Protein AF-L8GIM2-F1 (afdb_monomer)

Solvent-accessible surface area (backbone atoms only — not comparable to full-atom values): 41371 Å² total; per-residue (Å²): 138,81,77,69,80,71,60,67,72,75,51,58,49,72,26,52,40,68,41,36,36,37,34,26,18,35,81,40,78,17,35,91,50,39,69,65,59,43,69,57,55,33,51,49,39,48,68,76,50,38,60,52,62,37,26,28,50,76,76,75,40,71,48,54,44,28,32,39,49,42,68,47,47,45,79,45,91,64,42,65,61,52,33,42,56,52,8,50,53,52,39,75,76,50,78,73,52,88,85,48,91,56,28,79,43,74,44,53,46,70,57,59,62,69,42,42,65,60,56,57,72,73,45,63,83,90,44,48,32,39,37,42,37,21,61,29,64,55,59,26,49,26,42,35,68,73,47,87,79,75,85,64,79,68,65,55,43,37,31,39,28,43,82,47,44,68,33,42,35,31,38,38,59,50,46,36,34,43,34,38,47,60,40,42,77,47,38,36,32,44,71,83,77,53,64,36,40,33,38,74,77,69,54,48,56,62,67,64,52,51,52,51,50,58,62,38,66,78,39,100,64,49,85,81,50,53,68,62,58,54,48,51,50,52,50,40,48,44,50,52,54,50,46,43,38,49,30,60,73,53,41,32,34,33,47,78,42,76,78,42,43,30,35,41,34,43,39,37,36,35,23,76,62,76,92,69,59,44,82,49,79,91,52,78,51,28,48,50,61,65,60,44,52,60,47,53,60,60,54,49,49,89,89,34,47,75,45,78,46,79,50,81,46,57,33,84,79,36,63,70,59,47,49,31,52,59,68,19,50,43,73,44,80,45,74,43,73,44,101,84,73,44,75,43,82,39,79,45,46,24,32,39,42,68,59,30,52,53,46,50,59,78,43,42,77,69,48,73,78,69,72,85,75,53,71,66,58,51,50,52,49,49,53,63,62,59,71,68,65,78,75,91,80,74,70,91,83,62,78,88,73,72,76,78,83,63,47,76,40,73,43,43,31,40,34,40,40,38,74,55,56,86,87,45,52,73,48,25,29,72,66,61,34,49,44,39,59,40,85,70,34,25,43,29,45,26,36,80,35,70,65,37,80,36,66,30,33,36,68,96,40,70,38,62,44,47,32,24,44,42,43,33,37,49,43,34,19,47,44,29,28,62,27,20,45,47,54,40,38,48,36,62,35,80,93,74,72,41,76,45,55,35,46,64,53,28,31,28,34,29,32,45,70,82,35,12,60,32,66,46,72,13,45,43,62,38,54,41,23,43,46,38,43,29,52,34,36,52,35,52,26,48,53,42,46,50,48,42,53,51,50,48,52,51,50,36,58,70,77,58,43,50,102,84,69,54,81,72,78,89,77,81,84,79,75,84,80,80,85,82,94,74,92,80,91,78,79,97,71,91,83,84,92,80,87,92,75,88,78,80,88,76,85,79,88,81,92,88,81,91,80,75,77,73,44,79,88,47,57,68,68,56,43,54,48,52,51,52,51,50,53,50,49,51,54,48,52,53,49,33,30,53,26,53,44,69,59,36,47,66,62,20,36,56,52,33,54,55,42,36,51,52,30,51,52,50,38,48,52,52,51,53,51,51,52,53,52,48,63,66,48,63,83,63,71,76,76,78,72,81,77,75,69,57,67,67,59,54,52,52,51,54,48,50,53,50,53,52,51,51,51,50,51,51,50,48,54,56,60,74,62,65,72,85,85,79,91,83,82,88,80,88,76,89,130

pLDDT: mean 79.25, std 20.99, range [23.75, 98.5]

Secondary structure (DSSP, 8-state):
-PPPTTGGGTSPEEEEEEEEEEEESTBTTSGGG-B--HHHHHHHHHHH-SEE--EETTTTEE-SEEEEEEEEEEEE--HHHHHHHHHHHHHHT-SPPTT-SSEEEEE-HHHHHHTHHHHHHHS-TTS-EEEEE---HHHHHHHHH--S---SPPSEEEEE-SSSS-BSEEE-SSSEEEEESSS----EEESSS-TT-B-TTTS--HHHHHHHHHHHTTSTTHHHHHHHHHHHHHHHHHHHHHHHIIIIISPPBSSPPP--SEEEEEEEEEES--S--TTSSSSTT---HHHHHHHHHHTPPTT-EEEEEEEEEEGGG-HHHHHHHHHHEEEEEEEEE-TTSPEEEEEEEEE-HHHHHHHHHHTHHHHHTTS---HHHHHHHHHHHHTTS--S---TT-TTS-PPP--EEE--EEEEEE---TTTTT--BTTTBSEEEETTEEEEEEES-S-EEEEEEETTEEEEE-TT--HHHHHHHHHHHHH-BPPTTEEEETTTTEEEE--TT-SBSSS-TTT-------HHHHHHHHHHHHHHHHHHHHHHHHHHHHHHHHHHHHHTB-TT--B--------------------S-----------------SS--SSSTTSTTS-HHHHHHHHHHHHHHHHHHHHHHHHHHTT-HHHHHHHHHHHHHHHHHHHHHHHHHHHHHHHHHGGG---------THHHHHHHHHHHHHHHHHHHHHHHHHHT--------------

InterPro domains:
  IPR057228 Domain of unknown function DUF7906 [PF25483] (16-251)

Structure (mmCIF, N/CA/C/O backbone):
data_AF-L8GIM2-F1
#
_entry.id   AF-L8GIM2-F1
#
loop_
_atom_site.group_PDB
_atom_site.id
_atom_site.type_symbol
_atom_site.label_atom_id
_atom_site.label_alt_id
_atom_site.label_comp_id
_atom_site.label_asym_id
_atom_site.label_entity_id
_atom_site.label_seq_id
_atom_site.pdbx_PDB_ins_code
_atom_site.Cartn_x
_atom_site.Cartn_y
_atom_site.Cartn_z
_atom_site.occupancy
_atom_site.B_iso_or_equiv
_atom_site.auth_seq_id
_atom_site.auth_comp_id
_atom_site.auth_asym_id
_atom_site.auth_atom_id
_atom_site.pdbx_PDB_model_num
ATOM 1 N N . MET A 1 1 ? 4.461 25.513 34.302 1.00 25.67 1 MET A N 1
ATOM 2 C CA . MET A 1 1 ? 3.110 25.765 33.752 1.00 25.67 1 MET A CA 1
ATOM 3 C C . MET A 1 1 ? 2.590 24.464 33.155 1.00 25.67 1 MET A C 1
ATOM 5 O O . MET A 1 1 ? 3.070 24.071 32.103 1.00 25.67 1 MET A O 1
ATOM 9 N N . ARG A 1 2 ? 1.706 23.745 33.858 1.00 26.03 2 ARG A N 1
ATOM 10 C CA . ARG A 1 2 ? 1.051 22.526 33.350 1.00 26.03 2 ARG A CA 1
ATOM 11 C C . ARG A 1 2 ? -0.289 22.939 32.732 1.00 26.03 2 ARG A C 1
ATOM 13 O O . ARG A 1 2 ? -1.037 23.667 33.380 1.00 26.03 2 ARG A O 1
ATOM 20 N N . ARG A 1 3 ? -0.540 22.559 31.474 1.00 27.28 3 ARG A N 1
ATOM 21 C CA . ARG A 1 3 ? -1.843 22.747 30.807 1.00 27.28 3 ARG A CA 1
ATOM 22 C C . ARG A 1 3 ? -2.937 21.996 31.598 1.00 27.28 3 ARG A C 1
ATOM 24 O O . ARG A 1 3 ? -2.610 20.992 32.228 1.00 27.28 3 ARG A O 1
ATOM 31 N N . PRO A 1 4 ? -4.204 22.446 31.588 1.00 33.59 4 PRO A N 1
ATOM 32 C CA . PRO A 1 4 ? -5.301 21.698 32.202 1.00 33.59 4 PRO A CA 1
ATOM 33 C C . PRO A 1 4 ? -5.470 20.324 31.520 1.00 33.59 4 PRO A C 1
ATOM 35 O O . PRO A 1 4 ? -5.567 20.240 30.297 1.00 33.59 4 PRO A O 1
ATOM 38 N N . TYR A 1 5 ? -5.491 19.258 32.328 1.00 43.62 5 TYR A N 1
ATOM 39 C CA . TYR A 1 5 ? -5.364 17.838 31.945 1.00 43.62 5 TYR A CA 1
ATOM 40 C C . TYR A 1 5 ? -6.488 17.265 31.060 1.00 43.62 5 TYR A C 1
ATOM 42 O O . TYR A 1 5 ? -6.346 16.166 30.539 1.00 43.62 5 TYR A O 1
ATOM 50 N N . ILE A 1 6 ? -7.599 17.979 30.859 1.00 39.59 6 ILE A N 1
ATOM 51 C CA . ILE A 1 6 ? -8.684 17.527 29.966 1.00 39.59 6 ILE A CA 1
ATOM 52 C C . ILE A 1 6 ? -8.405 17.933 28.506 1.00 39.59 6 ILE A C 1
ATOM 54 O O . ILE A 1 6 ? -8.825 17.240 27.584 1.00 39.59 6 ILE A O 1
ATOM 58 N N . ALA A 1 7 ? -7.612 18.987 28.273 1.00 38.06 7 ALA A N 1
ATOM 59 C CA . ALA A 1 7 ? -7.261 19.420 26.919 1.00 38.06 7 ALA A CA 1
ATOM 60 C C . ALA A 1 7 ? -6.335 18.423 26.188 1.00 38.06 7 ALA A C 1
ATOM 62 O O . ALA A 1 7 ? -6.421 18.300 24.966 1.00 38.06 7 ALA A O 1
ATOM 63 N N . SER A 1 8 ? -5.496 17.664 26.909 1.00 50.53 8 SER A N 1
ATOM 64 C CA . SER A 1 8 ? -4.570 16.687 26.304 1.00 50.53 8 SER A CA 1
ATOM 65 C C . SER A 1 8 ? -5.278 15.505 25.639 1.00 50.53 8 SER A C 1
ATOM 67 O O . SER A 1 8 ? -4.738 14.931 24.701 1.00 50.53 8 SER A O 1
ATOM 69 N N . TRP A 1 9 ? -6.500 15.179 26.066 1.00 55.94 9 TRP A N 1
ATOM 70 C CA . TRP A 1 9 ? -7.323 14.126 25.465 1.00 55.94 9 TRP A CA 1
ATOM 71 C C . TRP A 1 9 ? -8.228 14.644 24.339 1.00 55.94 9 TRP A C 1
ATOM 73 O O . TRP A 1 9 ? -9.002 13.887 23.780 1.00 55.94 9 TRP A O 1
ATOM 83 N N . THR A 1 10 ? -8.185 15.929 23.983 1.00 59.38 10 THR A N 1
ATOM 84 C CA . THR A 1 10 ? -8.927 16.436 22.807 1.00 59.38 10 THR A CA 1
ATOM 85 C C . THR A 1 10 ? -8.069 16.519 21.546 1.00 59.38 10 THR A C 1
ATOM 87 O O . THR A 1 10 ? -8.601 16.563 20.437 1.00 59.38 10 THR A O 1
ATOM 90 N N . GLU A 1 11 ? -6.746 16.496 21.708 1.00 71.25 11 GLU A N 1
ATOM 91 C CA . GLU A 1 11 ? -5.764 16.523 20.625 1.00 71.25 11 GLU A CA 1
ATOM 92 C C . GLU A 1 11 ? -5.374 15.087 20.213 1.00 71.25 11 GLU A C 1
ATOM 94 O O . GLU A 1 11 ? -5.441 14.164 21.030 1.00 71.25 11 GLU A O 1
ATOM 99 N N . PRO A 1 12 ? -5.000 14.848 18.940 1.00 80.12 12 PRO A N 1
ATOM 100 C CA . PRO A 1 12 ? -4.479 13.549 18.533 1.00 80.12 12 PRO A CA 1
ATOM 101 C C . PRO A 1 12 ? -3.166 13.242 19.262 1.00 80.12 12 PRO A C 1
ATOM 103 O O . PRO A 1 12 ? -2.363 14.132 19.538 1.00 80.12 12 PRO A O 1
ATOM 106 N N . ILE A 1 13 ? -2.912 11.961 19.529 1.00 83.00 13 ILE A N 1
ATOM 107 C CA . ILE A 1 13 ? -1.638 11.548 20.123 1.00 83.00 13 ILE A CA 1
ATOM 108 C C . ILE A 1 13 ? -0.534 11.670 19.084 1.00 83.00 13 ILE A C 1
ATOM 110 O O . ILE A 1 13 ? -0.584 10.997 18.055 1.00 83.00 13 ILE A O 1
ATOM 114 N N . ALA A 1 14 ? 0.480 12.473 19.395 1.00 86.44 14 ALA A N 1
ATOM 115 C CA . ALA A 1 14 ? 1.681 12.596 18.587 1.00 86.44 14 ALA A CA 1
ATOM 116 C C . ALA A 1 14 ? 2.627 11.401 18.804 1.00 86.44 14 ALA A C 1
ATOM 118 O O . ALA A 1 14 ? 3.024 11.092 19.931 1.00 86.44 14 ALA A O 1
ATOM 119 N N . VAL A 1 15 ? 3.017 10.748 17.712 1.00 89.00 15 VAL A N 1
ATOM 120 C CA . VAL A 1 15 ? 4.025 9.686 17.662 1.00 89.00 15 VAL A CA 1
ATOM 121 C C . VAL A 1 15 ? 5.206 10.181 16.838 1.00 89.00 15 VAL A C 1
ATOM 123 O O . VAL A 1 15 ? 5.062 10.501 15.661 1.00 89.00 15 VAL A O 1
ATOM 126 N N . ASP A 1 16 ? 6.390 10.227 17.438 1.00 90.81 16 ASP A N 1
ATOM 127 C CA . ASP A 1 16 ? 7.607 10.583 16.709 1.00 90.81 16 ASP A CA 1
ATOM 128 C C . ASP A 1 16 ? 7.969 9.469 15.715 1.00 90.81 16 ASP A C 1
ATOM 130 O O . ASP A 1 16 ? 8.071 8.304 16.095 1.00 90.81 16 ASP A O 1
ATOM 134 N N . LEU A 1 17 ? 8.210 9.825 14.453 1.00 90.94 17 LEU A N 1
ATOM 135 C CA . LEU A 1 17 ? 8.693 8.902 13.427 1.00 90.94 17 LEU A CA 1
ATOM 136 C C . LEU A 1 17 ? 9.904 9.498 12.715 1.00 90.94 17 LEU A C 1
ATOM 138 O O . LEU A 1 17 ? 9.828 10.585 12.141 1.00 90.94 17 LEU A O 1
ATOM 142 N N . ARG A 1 18 ? 11.020 8.767 12.735 1.00 93.00 18 ARG A N 1
ATOM 143 C CA . ARG A 1 18 ? 12.218 9.122 11.969 1.00 93.00 18 ARG A CA 1
ATOM 144 C C . ARG A 1 18 ? 12.101 8.576 10.550 1.00 93.00 18 ARG A C 1
ATOM 146 O O . ARG A 1 18 ? 11.760 7.415 10.404 1.00 93.00 18 ARG A O 1
ATOM 153 N N . ILE A 1 19 ? 12.403 9.367 9.528 1.00 94.44 19 ILE A N 1
ATOM 154 C CA . ILE A 1 19 ? 12.481 8.924 8.131 1.00 94.44 19 ILE A CA 1
ATOM 155 C C . ILE A 1 19 ? 13.882 9.227 7.611 1.00 94.44 19 ILE A C 1
ATOM 157 O O . ILE A 1 19 ? 14.300 10.386 7.625 1.00 94.44 19 ILE A O 1
ATOM 161 N N . ASN A 1 20 ? 14.583 8.199 7.133 1.00 97.12 20 ASN A N 1
ATOM 162 C CA . ASN A 1 20 ? 15.899 8.357 6.526 1.00 97.12 20 ASN A CA 1
ATOM 163 C C . ASN A 1 20 ? 15.751 8.699 5.040 1.00 97.12 20 ASN A C 1
ATOM 165 O O . ASN A 1 20 ? 15.026 8.022 4.312 1.00 97.12 20 ASN A O 1
ATOM 169 N N . VAL A 1 21 ? 16.444 9.731 4.568 1.00 98.06 21 VAL A N 1
ATOM 170 C CA . VAL A 1 21 ? 16.517 10.103 3.152 1.00 98.06 21 VAL A CA 1
ATOM 171 C C . VAL A 1 21 ? 17.969 10.001 2.710 1.00 98.06 21 VAL A C 1
ATOM 173 O O . VAL A 1 21 ? 18.814 10.812 3.085 1.00 98.06 21 VAL A O 1
ATOM 176 N N . VAL A 1 22 ? 18.241 8.988 1.898 1.00 97.81 22 VAL A N 1
ATOM 177 C CA . VAL A 1 22 ? 19.576 8.625 1.437 1.00 97.81 22 VAL A CA 1
ATOM 178 C C . VAL A 1 22 ? 19.824 9.268 0.079 1.00 97.81 22 VAL A C 1
ATOM 180 O O . VAL A 1 22 ? 19.133 8.971 -0.898 1.00 97.81 22 VAL A O 1
ATOM 183 N N . LEU A 1 23 ? 20.815 10.151 0.003 1.00 97.69 23 LEU A N 1
ATOM 184 C CA . LEU A 1 23 ? 21.174 10.876 -1.212 1.00 97.69 23 LEU A CA 1
ATOM 185 C C . LEU A 1 23 ? 22.389 10.217 -1.880 1.00 97.69 23 LEU A C 1
ATOM 187 O O . LEU A 1 23 ? 23.477 10.201 -1.310 1.00 97.69 23 LEU A O 1
ATOM 191 N N . VAL A 1 24 ? 22.233 9.691 -3.098 1.00 97.12 24 VAL A N 1
ATOM 192 C CA . VAL A 1 24 ? 23.310 8.992 -3.823 1.00 97.12 24 VAL A CA 1
ATOM 193 C C . VAL A 1 24 ? 23.554 9.663 -5.176 1.00 97.12 24 VAL A C 1
ATOM 195 O O . VAL A 1 24 ? 22.667 9.716 -6.029 1.00 97.12 24 VAL A O 1
ATOM 198 N N . GLY A 1 25 ? 24.763 10.184 -5.407 1.00 95.44 25 GLY A N 1
ATOM 199 C CA . GLY A 1 25 ? 25.075 10.950 -6.623 1.00 95.44 25 GLY A CA 1
ATOM 200 C C . GLY A 1 25 ? 24.556 12.398 -6.604 1.00 95.44 25 GLY A C 1
ATOM 201 O O . GLY A 1 25 ? 24.400 13.028 -7.654 1.00 95.44 25 GLY A O 1
ATOM 202 N N . LEU A 1 26 ? 24.234 12.932 -5.425 1.00 94.81 26 LEU A N 1
ATOM 203 C CA . LEU A 1 26 ? 23.680 14.278 -5.229 1.00 94.81 26 LEU A CA 1
ATOM 204 C C . LEU A 1 26 ? 24.646 15.208 -4.476 1.00 94.81 26 LEU A C 1
ATOM 206 O O . LEU A 1 26 ? 24.235 16.277 -4.024 1.00 94.81 26 LEU A O 1
ATOM 210 N N . ASN A 1 27 ? 25.925 14.833 -4.354 1.00 93.56 27 ASN A N 1
ATOM 211 C CA . ASN A 1 27 ? 26.972 15.658 -3.740 1.00 93.56 27 ASN A CA 1
ATOM 212 C C . ASN A 1 27 ? 27.960 16.222 -4.783 1.00 93.56 27 ASN A C 1
ATOM 214 O O . ASN A 1 27 ? 29.093 16.601 -4.479 1.00 93.56 27 ASN A O 1
ATOM 218 N N . GLY A 1 28 ? 27.530 16.303 -6.046 1.00 90.75 28 GLY A N 1
ATOM 219 C CA . GLY A 1 28 ? 28.367 16.701 -7.180 1.00 90.75 28 GLY A CA 1
ATOM 220 C C . GLY A 1 28 ? 29.148 15.555 -7.831 1.00 90.75 28 GLY A C 1
ATOM 221 O O . GLY A 1 28 ? 29.913 15.802 -8.757 1.00 90.75 28 GLY A O 1
ATOM 222 N N . ASP A 1 29 ? 28.933 14.325 -7.371 1.00 91.94 29 ASP A N 1
ATOM 223 C CA . ASP A 1 29 ? 29.538 13.072 -7.834 1.00 91.94 29 ASP A CA 1
ATOM 224 C C . ASP A 1 29 ? 28.668 12.300 -8.848 1.00 91.94 29 ASP A C 1
ATOM 226 O O . ASP A 1 29 ? 29.157 11.394 -9.522 1.00 91.94 29 ASP A O 1
ATOM 230 N N . GLY A 1 30 ? 27.389 12.667 -8.987 1.00 91.50 30 GLY A N 1
ATOM 231 C CA . GLY A 1 30 ? 26.452 12.080 -9.950 1.00 91.50 30 GLY A CA 1
ATOM 232 C C . GLY A 1 30 ? 26.165 12.951 -11.177 1.00 91.50 30 GLY A C 1
ATOM 233 O O . GLY A 1 30 ? 26.995 13.741 -11.640 1.00 91.50 30 GLY A O 1
ATOM 234 N N . ALA A 1 31 ? 24.974 12.791 -11.759 1.00 90.00 31 ALA A N 1
ATOM 235 C CA . ALA A 1 31 ? 24.606 13.499 -12.983 1.00 90.00 31 ALA A CA 1
ATOM 236 C C . ALA A 1 31 ? 24.571 15.021 -12.787 1.00 90.00 31 ALA A C 1
ATOM 238 O O . ALA A 1 31 ? 24.168 15.539 -11.742 1.00 90.00 31 ALA A O 1
ATOM 239 N N . PHE A 1 32 ? 24.979 15.741 -13.837 1.00 86.69 32 PHE A N 1
ATOM 240 C CA . PHE A 1 32 ? 24.991 17.208 -13.906 1.00 86.69 32 PHE A CA 1
ATOM 241 C C . PHE A 1 32 ? 25.784 17.901 -12.792 1.00 86.69 32 PHE A C 1
ATOM 243 O O . PHE A 1 32 ? 25.628 19.107 -12.602 1.00 86.69 32 PHE A O 1
ATOM 250 N N . THR A 1 33 ? 26.634 17.164 -12.061 1.00 87.00 33 THR A N 1
ATOM 251 C CA . THR A 1 33 ? 27.366 17.664 -10.884 1.00 87.00 33 THR A CA 1
ATOM 252 C C . THR A 1 33 ? 26.447 18.358 -9.870 1.00 87.00 33 THR A C 1
ATOM 254 O O . THR A 1 33 ? 26.854 19.293 -9.180 1.00 87.00 33 THR A O 1
ATOM 257 N N . TYR A 1 34 ? 25.181 17.928 -9.807 1.00 89.31 34 TYR A N 1
ATOM 258 C CA . TYR A 1 34 ? 24.172 18.552 -8.962 1.00 89.31 34 TYR A CA 1
ATOM 259 C C . TYR A 1 34 ? 24.478 18.302 -7.481 1.00 89.31 34 TYR A C 1
ATOM 261 O O . TYR A 1 34 ? 24.870 17.198 -7.095 1.00 89.31 34 TYR A O 1
ATOM 269 N N . LYS A 1 35 ? 24.312 19.349 -6.667 1.00 91.25 35 LYS A N 1
ATOM 270 C CA . LYS A 1 35 ? 24.560 19.333 -5.224 1.00 91.25 35 LYS A CA 1
ATOM 271 C C . LYS A 1 35 ? 23.286 19.685 -4.477 1.00 91.25 35 LYS A C 1
ATOM 273 O O . LYS A 1 35 ? 22.769 20.786 -4.652 1.00 91.25 35 LYS A O 1
ATOM 278 N N . LEU A 1 36 ? 22.838 18.781 -3.614 1.00 92.88 36 LEU A N 1
ATOM 279 C CA . LEU A 1 36 ? 21.724 18.998 -2.699 1.00 92.88 36 LEU A CA 1
ATOM 280 C C . LEU A 1 36 ? 22.231 18.942 -1.253 1.00 92.88 36 LEU A C 1
ATOM 282 O O . LEU A 1 36 ? 22.538 17.854 -0.765 1.00 92.88 36 LEU A O 1
ATOM 286 N N . PRO A 1 37 ? 22.354 20.084 -0.554 1.00 94.75 37 PRO A N 1
ATOM 287 C CA . PRO A 1 37 ? 22.754 20.082 0.849 1.00 94.75 37 PRO A CA 1
ATOM 288 C C . PRO A 1 37 ? 21.728 19.352 1.726 1.00 94.75 37 PRO A C 1
ATOM 290 O O . PRO A 1 37 ? 20.529 19.616 1.626 1.00 94.75 37 PRO A O 1
ATOM 293 N N . GLU A 1 38 ? 22.206 18.492 2.627 1.00 96.38 38 GLU A N 1
ATOM 294 C CA . GLU A 1 38 ? 21.375 17.706 3.557 1.00 96.38 38 GLU A CA 1
ATOM 295 C C . GLU A 1 38 ? 20.460 18.602 4.394 1.00 96.38 38 GLU A C 1
ATOM 297 O O . GLU A 1 38 ? 19.243 18.425 4.409 1.00 96.38 38 GLU A O 1
ATOM 302 N N . SER A 1 39 ? 21.038 19.639 5.010 1.00 96.00 39 SER A N 1
ATOM 303 C CA . SER A 1 39 ? 20.315 20.599 5.851 1.00 96.00 39 SER A CA 1
ATOM 304 C C . SER A 1 39 ? 19.210 21.336 5.098 1.00 96.00 39 SER A C 1
ATOM 306 O O . SER A 1 39 ? 18.169 21.647 5.675 1.00 96.00 39 SER A O 1
ATOM 308 N N . ARG A 1 40 ? 19.410 21.591 3.801 1.00 93.94 40 ARG A N 1
ATOM 309 C CA . ARG A 1 40 ? 18.440 22.294 2.962 1.00 93.94 40 ARG A CA 1
ATOM 310 C C . ARG A 1 40 ? 17.227 21.417 2.672 1.00 93.94 40 ARG A C 1
ATOM 312 O O . ARG A 1 40 ? 16.105 21.873 2.878 1.00 93.94 40 ARG A O 1
ATOM 319 N N . LEU A 1 41 ? 17.439 20.163 2.263 1.00 96.06 41 LEU A N 1
ATOM 320 C CA . LEU A 1 41 ? 16.336 19.222 2.054 1.00 96.06 41 LEU A CA 1
ATOM 321 C C . LEU A 1 41 ? 15.630 18.891 3.376 1.00 96.06 41 LEU A C 1
ATOM 323 O O . LEU A 1 41 ? 14.403 18.908 3.422 1.00 96.06 41 LEU A O 1
ATOM 327 N N . ALA A 1 42 ? 16.382 18.662 4.457 1.00 97.12 42 ALA A N 1
ATOM 328 C CA . ALA A 1 42 ? 15.820 18.391 5.779 1.00 97.12 42 ALA A CA 1
ATOM 329 C C . ALA A 1 42 ? 14.939 19.550 6.267 1.00 97.12 42 ALA A C 1
ATOM 331 O O . ALA A 1 42 ? 13.807 19.328 6.694 1.00 97.12 42 ALA A O 1
ATOM 332 N N . SER A 1 43 ? 15.417 20.794 6.142 1.00 96.00 43 SER A N 1
ATOM 333 C CA . SER A 1 43 ? 14.640 21.984 6.501 1.00 96.00 43 SER A CA 1
ATOM 334 C C . SER A 1 43 ? 13.394 22.134 5.629 1.00 96.00 43 SER A C 1
ATOM 336 O O . SER A 1 43 ? 12.333 22.487 6.146 1.00 96.00 43 SER A O 1
ATOM 338 N N . LEU A 1 44 ? 13.497 21.868 4.323 1.00 96.31 44 LEU A N 1
ATOM 339 C CA . LEU A 1 44 ? 12.360 21.946 3.407 1.00 96.31 44 LEU A CA 1
ATOM 340 C C . LEU A 1 44 ? 11.287 20.913 3.769 1.00 96.31 44 LEU A C 1
ATOM 342 O O . LEU A 1 44 ? 10.117 21.267 3.864 1.00 96.31 44 LEU A O 1
ATOM 346 N N . LEU A 1 45 ? 11.681 19.666 4.033 1.00 97.50 45 LEU A N 1
ATOM 347 C CA . LEU A 1 45 ? 10.778 18.589 4.444 1.00 97.50 45 LEU A CA 1
ATOM 348 C C . LEU A 1 45 ? 10.116 18.877 5.796 1.00 97.50 45 LEU A C 1
ATOM 350 O O . LEU A 1 45 ? 8.897 18.775 5.911 1.00 97.50 45 LEU A O 1
ATOM 354 N N . ALA A 1 46 ? 10.897 19.314 6.787 1.00 96.44 46 ALA A N 1
ATOM 355 C CA . ALA A 1 46 ? 10.385 19.715 8.096 1.00 96.44 46 ALA A CA 1
ATOM 356 C C . ALA A 1 46 ? 9.406 20.898 8.012 1.00 96.44 46 ALA A C 1
ATOM 358 O O . ALA A 1 46 ? 8.492 20.992 8.823 1.00 96.44 46 ALA A O 1
ATOM 359 N N . THR A 1 47 ? 9.564 21.782 7.021 1.00 96.25 47 THR A N 1
ATOM 360 C CA . THR A 1 47 ? 8.629 22.895 6.790 1.00 96.25 47 THR A CA 1
ATOM 361 C C . THR A 1 47 ? 7.383 22.442 6.028 1.00 96.25 47 THR A C 1
ATOM 363 O O . THR A 1 47 ? 6.277 22.869 6.347 1.00 96.25 47 THR A O 1
ATOM 366 N N . ALA A 1 48 ? 7.547 21.589 5.015 1.00 96.25 48 ALA A N 1
ATOM 367 C CA . ALA A 1 48 ? 6.473 21.185 4.113 1.00 96.25 48 ALA A CA 1
ATOM 368 C C . ALA A 1 48 ? 5.523 20.147 4.729 1.00 96.25 48 ALA A C 1
ATOM 370 O O . ALA A 1 48 ? 4.322 20.183 4.465 1.00 96.25 48 ALA A O 1
ATOM 371 N N . LEU A 1 49 ? 6.050 19.223 5.536 1.00 96.12 49 LEU A N 1
ATOM 372 C CA . LEU A 1 49 ? 5.270 18.192 6.216 1.00 96.12 49 LEU A CA 1
ATOM 373 C C . LEU A 1 49 ? 5.869 17.897 7.607 1.00 96.12 49 LEU A C 1
ATOM 375 O O . LEU A 1 49 ? 6.514 16.861 7.791 1.00 96.12 49 LEU A O 1
ATOM 379 N N . PRO A 1 50 ? 5.691 18.800 8.590 1.00 95.94 50 PRO A N 1
ATOM 380 C CA . PRO A 1 50 ? 6.165 18.586 9.960 1.00 95.94 50 PRO A CA 1
ATOM 381 C C . PRO A 1 50 ? 5.416 17.450 10.661 1.00 95.94 50 PRO A C 1
ATOM 383 O O . PRO A 1 50 ? 6.012 16.664 11.398 1.00 95.94 50 PRO A O 1
ATOM 386 N N . THR A 1 51 ? 4.108 17.356 10.422 1.00 95.31 51 THR A N 1
ATOM 387 C CA . THR A 1 51 ? 3.255 16.305 10.965 1.00 95.31 51 THR A CA 1
ATOM 388 C C . THR A 1 51 ? 2.429 15.651 9.868 1.00 95.31 51 THR A C 1
ATOM 390 O O . THR A 1 51 ? 2.173 16.237 8.810 1.00 95.31 51 THR A O 1
ATOM 393 N N . TYR A 1 52 ? 2.023 14.407 10.106 1.00 94.56 52 TYR A N 1
ATOM 394 C CA . TYR A 1 52 ? 1.131 13.682 9.217 1.00 94.56 52 TYR A CA 1
ATOM 395 C C . TYR A 1 52 ? 0.149 12.822 10.003 1.00 94.56 52 TYR A C 1
ATOM 397 O O . TYR A 1 52 ? 0.539 11.997 10.826 1.00 94.56 52 TYR A O 1
ATOM 405 N N . ARG A 1 53 ? -1.141 12.985 9.713 1.00 93.62 53 ARG A N 1
ATOM 406 C CA . ARG A 1 53 ? -2.232 12.285 10.389 1.00 93.62 53 ARG A CA 1
ATOM 407 C C . ARG A 1 53 ? -2.921 11.329 9.410 1.00 93.62 53 ARG A C 1
ATOM 409 O O . ARG A 1 53 ? -3.659 11.809 8.547 1.00 93.62 53 ARG A O 1
ATOM 416 N N . PRO A 1 54 ? -2.701 10.006 9.519 1.00 94.19 54 PRO A N 1
ATOM 417 C CA . PRO A 1 54 ? -3.354 9.043 8.644 1.00 94.19 54 PRO A CA 1
ATOM 418 C C . PRO A 1 54 ? -4.855 8.969 8.917 1.00 94.19 54 PRO A C 1
ATOM 420 O O . PRO A 1 54 ? -5.340 9.301 10.003 1.00 94.19 54 PRO A O 1
ATOM 423 N N . SER A 1 55 ? -5.589 8.492 7.923 1.00 94.44 55 SER A N 1
ATOM 424 C CA . SER A 1 55 ? -7.040 8.350 7.948 1.00 94.44 55 SER A CA 1
ATOM 425 C C . SER A 1 55 ? -7.481 6.892 7.945 1.00 94.44 55 SER A C 1
ATOM 427 O O . SER A 1 55 ? -6.717 5.990 7.612 1.00 94.44 55 SER A O 1
ATOM 429 N N . LEU A 1 56 ? -8.737 6.671 8.324 1.00 93.94 56 LEU A N 1
ATOM 430 C CA . LEU A 1 56 ? -9.470 5.452 8.017 1.00 93.94 56 LEU A CA 1
ATOM 431 C C . LEU A 1 56 ? -10.248 5.681 6.733 1.00 93.94 56 LEU A C 1
ATOM 433 O O . LEU A 1 56 ? -11.149 6.517 6.706 1.00 93.94 56 LEU A O 1
ATOM 437 N N . VAL A 1 57 ? -9.873 4.958 5.681 1.00 92.69 57 VAL A N 1
ATOM 438 C CA . VAL A 1 57 ? -10.384 5.194 4.326 1.00 92.69 57 VAL A CA 1
ATOM 439 C C . VAL A 1 57 ? -11.886 4.923 4.248 1.00 92.69 57 VAL A C 1
ATOM 441 O O . VAL A 1 57 ? -12.619 5.768 3.752 1.00 92.69 57 VAL A O 1
ATOM 444 N N . GLU A 1 58 ? -12.360 3.793 4.780 1.00 89.88 58 GLU A N 1
ATOM 445 C CA . GLU A 1 58 ? -13.786 3.427 4.721 1.00 89.88 58 GLU A CA 1
ATOM 446 C C . GLU A 1 58 ? -14.679 4.257 5.658 1.00 89.88 58 GLU A C 1
ATOM 448 O O . GLU A 1 58 ? -15.877 4.372 5.414 1.00 89.88 58 GLU A O 1
ATOM 453 N N . GLU A 1 59 ? -14.110 4.847 6.715 1.00 90.75 59 GLU A N 1
ATOM 454 C CA . GLU A 1 59 ? -14.826 5.766 7.616 1.00 90.75 59 GLU A CA 1
ATOM 455 C C . GLU A 1 59 ? -14.667 7.245 7.205 1.00 90.75 59 GLU A C 1
ATOM 457 O O . GLU A 1 59 ? -15.208 8.115 7.884 1.00 90.75 59 GLU A O 1
ATOM 462 N N . GLU A 1 60 ? -13.900 7.537 6.146 1.00 92.44 60 GLU A N 1
ATOM 463 C CA . GLU A 1 60 ? -13.655 8.884 5.602 1.00 92.44 60 GLU A CA 1
ATOM 464 C C . GLU A 1 60 ? -13.241 9.928 6.661 1.00 92.44 60 GLU A C 1
ATOM 466 O O . GLU A 1 60 ? -13.617 11.105 6.614 1.00 92.44 60 GLU A O 1
ATOM 471 N N . ARG A 1 61 ? -12.432 9.508 7.643 1.00 91.44 61 ARG A N 1
ATOM 472 C CA . ARG A 1 61 ? -12.004 10.370 8.755 1.00 91.44 61 ARG A CA 1
ATOM 473 C C . ARG A 1 61 ? -10.546 10.155 9.163 1.00 91.44 61 ARG A C 1
ATOM 475 O O . ARG A 1 61 ? -10.040 9.039 9.049 1.00 91.44 61 ARG A O 1
ATOM 482 N N . PRO A 1 62 ? -9.883 11.170 9.739 1.00 91.94 62 PRO A N 1
ATOM 483 C CA . PRO A 1 62 ? -8.567 10.993 10.341 1.00 91.94 62 PRO A CA 1
ATOM 484 C C . PRO A 1 62 ? -8.614 10.105 11.605 1.00 91.94 62 PRO A C 1
ATOM 486 O O . PRO A 1 62 ? -9.609 10.078 12.341 1.00 91.94 62 PRO A O 1
ATOM 489 N N . LEU A 1 63 ? -7.516 9.397 11.881 1.00 91.31 63 LEU A N 1
ATOM 490 C CA . LEU A 1 63 ? -7.286 8.652 13.129 1.00 91.31 63 LEU A CA 1
ATOM 491 C C . LEU A 1 63 ? -7.029 9.596 14.299 1.00 91.31 63 LEU A C 1
ATOM 493 O O . LEU A 1 63 ? -6.516 10.681 14.095 1.00 91.31 63 LEU A O 1
ATOM 497 N N . ASN A 1 64 ? -7.258 9.199 15.547 1.00 88.81 64 ASN A N 1
ATOM 498 C CA . ASN A 1 64 ? -6.864 9.993 16.727 1.00 88.81 64 ASN A CA 1
ATOM 499 C C . ASN A 1 64 ? -5.357 9.930 17.063 1.00 88.81 64 ASN A C 1
ATOM 501 O O . ASN A 1 64 ? -4.951 10.229 18.183 1.00 88.81 64 ASN A O 1
ATOM 505 N N . VAL A 1 65 ? -4.527 9.551 16.089 1.00 88.62 65 VAL A N 1
ATOM 506 C CA . VAL A 1 65 ? -3.068 9.469 16.195 1.00 88.62 65 VAL A CA 1
ATOM 507 C C . VAL A 1 65 ? -2.455 10.265 15.046 1.00 88.62 65 VAL A C 1
ATOM 509 O O . VAL A 1 65 ? -2.882 10.128 13.900 1.00 88.62 65 VAL A O 1
ATOM 512 N N . GLU A 1 66 ? -1.463 11.088 15.356 1.00 92.12 66 GLU A N 1
ATOM 513 C CA . GLU A 1 66 ? -0.702 11.910 14.419 1.00 92.12 66 GLU A CA 1
ATOM 514 C C . GLU A 1 66 ? 0.785 11.563 14.525 1.00 92.12 66 GLU A C 1
ATOM 516 O O . GLU A 1 66 ? 1.287 11.255 15.602 1.00 92.12 66 GLU A O 1
ATOM 521 N N . TYR A 1 67 ? 1.503 11.604 13.409 1.00 93.25 67 TYR A N 1
ATOM 522 C CA . TYR A 1 67 ? 2.947 11.437 13.385 1.00 93.25 67 TYR A CA 1
ATOM 523 C C . TYR A 1 67 ? 3.650 12.783 13.373 1.00 93.25 67 TYR A C 1
ATOM 525 O O . TYR A 1 67 ? 3.377 13.605 12.503 1.00 93.25 67 TYR A O 1
ATOM 533 N N . THR A 1 68 ? 4.613 12.963 14.270 1.00 95.06 68 THR A N 1
ATOM 534 C CA . THR A 1 68 ? 5.607 14.034 14.183 1.00 95.06 68 THR A CA 1
ATOM 535 C C . THR A 1 68 ? 6.799 13.501 13.403 1.00 95.06 68 THR A C 1
ATOM 537 O O . THR A 1 68 ? 7.493 12.586 13.857 1.00 95.06 68 THR A O 1
ATOM 540 N N . LEU A 1 69 ? 7.031 14.042 12.210 1.00 95.12 69 LEU A N 1
ATOM 541 C CA . LEU A 1 69 ? 8.037 13.525 11.289 1.00 95.12 69 LEU A CA 1
ATOM 542 C C . LEU A 1 69 ? 9.398 14.170 11.561 1.00 95.12 69 LEU A C 1
ATOM 544 O O . LEU A 1 69 ? 9.534 15.392 11.606 1.00 95.12 69 LEU A O 1
ATOM 548 N N . ARG A 1 70 ? 10.428 13.335 11.719 1.00 94.56 70 ARG A N 1
ATOM 549 C CA . ARG A 1 70 ? 11.827 13.760 11.827 1.00 94.56 70 ARG A CA 1
ATOM 550 C C . ARG A 1 70 ? 12.616 13.210 10.651 1.00 94.56 70 ARG A C 1
ATOM 552 O O . ARG A 1 70 ? 12.692 12.000 10.472 1.00 94.56 70 ARG A O 1
ATOM 559 N N . TYR A 1 71 ? 13.212 14.097 9.871 1.00 96.12 71 TYR A N 1
ATOM 560 C CA . TYR A 1 71 ? 13.944 13.731 8.664 1.00 96.12 71 TYR A CA 1
ATOM 561 C C . TYR A 1 71 ? 15.437 13.636 8.965 1.00 96.12 71 TYR A C 1
ATOM 563 O O . TYR A 1 71 ? 16.035 14.621 9.395 1.00 96.12 71 TYR A O 1
ATOM 571 N N . ASP A 1 72 ? 16.020 12.466 8.726 1.00 96.56 72 ASP A N 1
ATOM 572 C CA . ASP A 1 72 ? 17.466 12.261 8.730 1.00 96.56 72 ASP A CA 1
ATOM 573 C C . ASP A 1 72 ? 17.935 12.169 7.276 1.00 96.56 72 ASP A C 1
ATOM 575 O O . ASP A 1 72 ? 17.657 11.193 6.582 1.00 96.56 72 ASP A O 1
ATOM 579 N N . VAL A 1 73 ? 18.556 13.236 6.777 1.00 97.81 73 VAL A N 1
ATOM 580 C CA . VAL A 1 73 ? 19.004 13.331 5.385 1.00 97.81 73 VAL A CA 1
ATOM 581 C C . VAL A 1 73 ? 20.515 13.191 5.361 1.00 97.81 73 VAL A C 1
ATOM 583 O O . VAL A 1 73 ? 21.198 14.012 5.966 1.00 97.81 73 VAL A O 1
ATOM 586 N N . HIS A 1 74 ? 21.034 12.212 4.623 1.00 96.50 74 HIS A N 1
ATOM 587 C CA . HIS A 1 74 ? 22.474 11.985 4.537 1.00 96.50 74 HIS A CA 1
ATOM 588 C C . HIS A 1 74 ? 22.924 11.535 3.144 1.00 96.50 74 HIS A C 1
ATOM 590 O O . HIS A 1 74 ? 22.218 10.814 2.433 1.00 96.50 74 HIS A O 1
ATOM 596 N N . HIS A 1 75 ? 24.123 11.961 2.746 1.00 96.62 75 HIS A N 1
ATOM 597 C CA . HIS A 1 75 ? 24.773 11.511 1.515 1.00 96.62 75 HIS A CA 1
ATOM 598 C C . HIS A 1 75 ? 25.444 10.147 1.670 1.00 96.62 75 HIS A C 1
ATOM 600 O O . HIS A 1 75 ? 26.035 9.829 2.698 1.00 96.62 75 HIS A O 1
ATOM 606 N N . GLN A 1 76 ? 25.428 9.372 0.588 1.00 94.19 76 GLN A N 1
ATOM 607 C CA . GLN A 1 76 ? 26.197 8.141 0.436 1.00 94.19 76 GLN A CA 1
ATOM 608 C C . GLN A 1 76 ? 27.128 8.263 -0.768 1.00 94.19 76 GLN A C 1
ATOM 610 O O . GLN A 1 76 ? 26.698 8.509 -1.894 1.00 94.19 76 GLN A O 1
ATOM 615 N N . HIS A 1 77 ? 28.426 8.058 -0.541 1.00 82.62 77 HIS A N 1
ATOM 616 C CA . HIS A 1 77 ? 29.472 8.294 -1.547 1.00 82.62 77 HIS A CA 1
ATOM 617 C C . HIS A 1 77 ? 29.730 7.100 -2.482 1.00 82.62 77 HIS A C 1
ATOM 619 O O . HIS A 1 77 ? 30.653 7.122 -3.292 1.00 82.62 77 HIS A O 1
ATOM 625 N N . ASN A 1 78 ? 28.917 6.043 -2.399 1.00 81.44 78 ASN A N 1
ATOM 626 C CA . ASN A 1 78 ? 29.132 4.793 -3.131 1.00 81.44 78 ASN A CA 1
ATOM 627 C C . ASN A 1 78 ? 28.391 4.727 -4.486 1.00 81.44 78 ASN A C 1
ATOM 629 O O . ASN A 1 78 ? 27.960 3.655 -4.922 1.00 81.44 78 ASN A O 1
ATOM 633 N N . ILE A 1 79 ? 28.215 5.865 -5.170 1.00 92.56 79 ILE A N 1
ATOM 634 C CA . ILE A 1 79 ? 27.546 5.912 -6.485 1.00 92.56 79 ILE A CA 1
ATOM 635 C C . ILE A 1 79 ? 28.345 5.172 -7.570 1.00 92.56 79 ILE A C 1
ATOM 637 O O . ILE A 1 79 ? 27.765 4.641 -8.517 1.00 92.56 79 ILE A O 1
ATOM 641 N N . GLY A 1 80 ? 29.674 5.089 -7.430 1.00 92.62 80 GLY A N 1
ATOM 642 C CA . GLY A 1 80 ? 30.547 4.386 -8.375 1.00 92.62 80 GLY A CA 1
ATOM 643 C C . GLY A 1 80 ? 30.245 2.888 -8.466 1.00 92.62 80 GLY A C 1
ATOM 644 O O . GLY A 1 80 ? 30.153 2.351 -9.569 1.00 92.62 80 GLY A O 1
ATOM 645 N N . THR A 1 81 ? 29.999 2.230 -7.328 1.00 94.19 81 THR A N 1
ATOM 646 C CA . THR A 1 81 ? 29.612 0.808 -7.294 1.00 94.19 81 THR A CA 1
ATOM 647 C C . THR A 1 81 ? 28.283 0.589 -8.007 1.00 94.19 81 THR A C 1
ATOM 649 O O . THR A 1 81 ? 28.193 -0.281 -8.871 1.00 94.19 81 THR A O 1
ATOM 652 N N . PHE A 1 82 ? 27.279 1.427 -7.732 1.00 95.06 82 PHE A N 1
ATOM 653 C CA . PHE A 1 82 ? 25.996 1.361 -8.436 1.00 95.06 82 PHE A CA 1
ATOM 654 C C . PHE A 1 82 ? 26.141 1.607 -9.940 1.00 95.06 82 PHE A C 1
ATOM 656 O O . PHE A 1 82 ? 25.584 0.866 -10.743 1.00 95.06 82 PHE A O 1
ATOM 663 N N . THR A 1 83 ? 26.946 2.597 -10.330 1.00 95.19 83 THR A N 1
ATOM 664 C CA . THR A 1 83 ? 27.222 2.918 -11.739 1.00 95.19 83 THR A CA 1
ATOM 665 C C . THR A 1 83 ? 27.834 1.726 -12.471 1.00 95.19 83 THR A C 1
ATOM 667 O O . THR A 1 83 ? 27.439 1.432 -13.597 1.00 95.19 83 THR A O 1
ATOM 670 N N . LYS A 1 84 ? 28.766 1.011 -11.830 1.00 94.75 84 LYS A N 1
ATOM 671 C CA . LYS A 1 84 ? 29.361 -0.203 -12.392 1.00 94.75 84 LYS A CA 1
ATOM 672 C C . LYS A 1 84 ? 28.323 -1.317 -12.543 1.00 94.75 84 LYS A C 1
ATOM 674 O O . LYS A 1 84 ? 28.191 -1.849 -13.637 1.00 94.75 84 LYS A O 1
ATOM 679 N N . MET A 1 85 ? 27.559 -1.616 -11.491 1.00 95.88 85 MET A N 1
ATOM 680 C CA . MET A 1 85 ? 26.522 -2.658 -11.527 1.00 95.88 85 MET A CA 1
ATOM 681 C C . MET A 1 85 ? 25.458 -2.387 -12.600 1.00 95.88 85 MET A C 1
ATOM 683 O O . MET A 1 85 ? 25.118 -3.279 -13.375 1.00 95.88 85 MET A O 1
ATOM 687 N N . LEU A 1 86 ? 24.955 -1.151 -12.675 1.00 96.06 86 LEU A N 1
ATOM 688 C CA . LEU A 1 86 ? 23.967 -0.759 -13.676 1.00 96.06 86 LEU A CA 1
ATOM 689 C C . LEU A 1 86 ? 24.573 -0.764 -15.087 1.00 96.06 86 LEU A C 1
ATOM 691 O O . LEU A 1 86 ? 23.945 -1.267 -16.010 1.00 96.06 86 LEU A O 1
ATOM 695 N N . GLY A 1 87 ? 25.797 -0.258 -15.267 1.00 94.81 87 GLY A N 1
ATOM 696 C CA . GLY A 1 87 ? 26.500 -0.303 -16.552 1.00 94.81 87 GLY A CA 1
ATOM 697 C C . GLY A 1 87 ? 26.718 -1.731 -17.060 1.00 94.81 87 GLY A C 1
ATOM 698 O O . GLY A 1 87 ? 26.442 -2.015 -18.225 1.00 94.81 87 GLY A O 1
ATOM 699 N N . GLU A 1 88 ? 27.140 -2.642 -16.180 1.00 94.69 88 GLU A N 1
ATOM 700 C CA . GLU A 1 88 ? 27.278 -4.069 -16.485 1.00 94.69 88 GLU A CA 1
ATOM 701 C C . GLU A 1 88 ? 25.938 -4.687 -16.897 1.00 94.69 88 GLU A C 1
ATOM 703 O O . GLU A 1 88 ? 25.888 -5.435 -17.871 1.00 94.69 88 GLU A O 1
ATOM 708 N N . GLU A 1 89 ? 24.838 -4.355 -16.222 1.00 95.94 89 GLU A N 1
ATOM 709 C CA . GLU A 1 89 ? 23.512 -4.853 -16.601 1.00 95.94 89 GLU A CA 1
ATOM 710 C C . GLU A 1 89 ? 23.053 -4.307 -17.957 1.00 95.94 89 GLU A C 1
ATOM 712 O O . GLU A 1 89 ? 22.661 -5.077 -18.831 1.00 95.94 89 GLU A O 1
ATOM 717 N 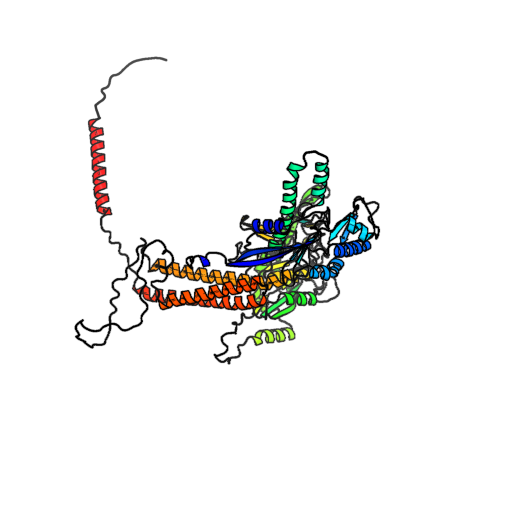N . LEU A 1 90 ? 23.205 -3.001 -18.193 1.00 94.00 90 LEU A N 1
ATOM 718 C CA . LEU A 1 90 ? 22.906 -2.386 -19.488 1.00 94.00 90 LEU A CA 1
ATOM 719 C C . LEU A 1 90 ? 23.750 -2.989 -20.623 1.00 94.00 90 LEU A C 1
ATOM 721 O O . LEU A 1 90 ? 23.297 -3.041 -21.762 1.00 94.00 90 LEU A O 1
ATOM 725 N N . SER A 1 91 ? 24.967 -3.467 -20.336 1.00 92.38 91 SER A N 1
ATOM 726 C CA . SER A 1 91 ? 25.825 -4.112 -21.339 1.00 92.38 91 SER A CA 1
ATOM 727 C C . SER A 1 91 ? 25.251 -5.450 -21.816 1.00 92.38 91 SER A C 1
ATOM 729 O O . SER A 1 91 ? 25.357 -5.777 -22.999 1.00 92.38 91 SER A O 1
ATOM 731 N N . LYS A 1 92 ? 24.562 -6.181 -20.927 1.00 94.12 92 LYS A N 1
ATOM 732 C CA . LYS A 1 92 ? 23.895 -7.455 -21.241 1.00 94.12 92 LYS A CA 1
ATOM 733 C C . LYS A 1 92 ? 22.668 -7.258 -22.128 1.00 94.12 92 LYS A C 1
ATOM 735 O O . LYS A 1 92 ? 22.316 -8.164 -22.876 1.00 94.12 92 LYS A O 1
ATOM 740 N N . LEU A 1 93 ? 22.047 -6.077 -22.074 1.00 90.88 93 LEU A N 1
ATOM 741 C CA . LEU A 1 93 ? 20.888 -5.722 -22.899 1.00 90.88 93 LEU A CA 1
ATOM 742 C C . LEU A 1 93 ? 21.266 -5.357 -24.347 1.00 90.88 93 LEU A C 1
ATOM 744 O O . LEU A 1 93 ? 20.386 -5.180 -25.186 1.00 90.88 93 LEU A O 1
ATOM 748 N N . GLY A 1 94 ? 22.564 -5.291 -24.659 1.00 86.75 94 GLY A N 1
ATOM 749 C CA . GLY A 1 94 ? 23.079 -5.077 -26.009 1.00 86.75 94 GLY A CA 1
ATOM 750 C C . GLY A 1 94 ? 23.510 -3.634 -26.302 1.00 86.75 94 GLY A C 1
ATOM 751 O O . GLY A 1 94 ? 23.471 -2.756 -25.437 1.00 86.75 94 GLY A O 1
ATOM 752 N N . PRO A 1 95 ? 24.028 -3.375 -27.516 1.00 85.31 95 PRO A N 1
ATOM 753 C CA . PRO A 1 95 ? 24.391 -2.032 -27.951 1.00 85.31 95 PRO A CA 1
ATOM 754 C C . PRO A 1 95 ? 23.152 -1.197 -28.323 1.00 85.31 95 PRO A C 1
ATOM 756 O O . PRO A 1 95 ? 22.132 -1.771 -28.705 1.00 85.31 95 PRO A O 1
ATOM 759 N N . PRO A 1 96 ? 23.254 0.149 -28.312 1.00 83.75 96 PRO A N 1
ATOM 760 C CA . PRO A 1 96 ? 22.184 1.013 -28.789 1.00 83.75 96 PRO A CA 1
ATOM 761 C C . PRO A 1 96 ? 21.821 0.672 -30.233 1.00 83.75 96 PRO A C 1
ATOM 763 O O . PRO A 1 96 ? 22.708 0.477 -31.075 1.00 83.75 96 PRO A O 1
ATOM 766 N N . ASP A 1 97 ? 20.525 0.625 -30.516 1.00 79.81 97 ASP A N 1
ATOM 767 C CA . ASP A 1 97 ? 20.022 0.405 -31.863 1.00 79.81 97 ASP A CA 1
ATOM 768 C C . ASP A 1 97 ? 20.477 1.554 -32.773 1.00 79.81 97 ASP A C 1
ATOM 770 O O . ASP A 1 97 ? 20.153 2.723 -32.557 1.00 79.81 97 ASP A O 1
ATOM 774 N N . ARG A 1 98 ? 21.247 1.206 -33.810 1.00 76.56 98 ARG A N 1
ATOM 775 C CA . ARG A 1 98 ? 21.809 2.164 -34.770 1.00 76.56 98 ARG A CA 1
ATOM 776 C C . ARG A 1 98 ? 20.728 2.860 -35.602 1.00 76.56 98 ARG A C 1
ATOM 778 O O . ARG A 1 98 ? 21.011 3.925 -36.147 1.00 76.56 98 ARG A O 1
ATOM 785 N N . GLY A 1 99 ? 19.539 2.266 -35.724 1.00 75.81 99 GLY A N 1
ATOM 786 C CA . GLY A 1 99 ? 18.398 2.833 -36.444 1.00 75.81 99 GLY A CA 1
ATOM 787 C C . GLY A 1 99 ? 17.457 3.673 -35.577 1.00 75.81 99 GLY A C 1
ATOM 788 O O . GLY A 1 99 ? 16.664 4.441 -36.123 1.00 75.81 99 GLY A O 1
ATOM 789 N N . ALA A 1 100 ? 17.544 3.567 -34.248 1.00 78.25 100 ALA A N 1
ATOM 790 C CA . ALA A 1 100 ? 16.638 4.254 -33.337 1.00 78.25 100 ALA A CA 1
ATOM 791 C C . ALA A 1 100 ? 17.071 5.702 -33.067 1.00 78.25 100 ALA A C 1
ATOM 793 O O . ALA A 1 100 ? 18.252 6.020 -32.913 1.00 78.25 100 ALA A O 1
ATOM 794 N N . THR A 1 101 ? 16.091 6.597 -32.926 1.00 79.00 101 THR A N 1
ATOM 795 C CA . THR A 1 101 ? 16.329 7.967 -32.443 1.00 79.00 101 THR A CA 1
ATOM 796 C C . THR A 1 101 ? 16.780 7.988 -30.981 1.00 79.00 101 THR A C 1
ATOM 798 O O . THR A 1 101 ? 17.551 8.864 -30.588 1.00 79.00 101 THR A O 1
ATOM 801 N N . LEU A 1 102 ? 16.304 7.025 -30.187 1.00 84.38 102 LEU A N 1
ATOM 802 C CA . LEU A 1 102 ? 16.650 6.804 -28.787 1.00 84.38 102 LEU A CA 1
ATOM 803 C C . LEU A 1 102 ? 16.431 5.320 -28.465 1.00 84.38 102 LEU A C 1
ATOM 805 O O . LEU A 1 102 ? 15.327 4.822 -28.660 1.00 84.38 102 LEU A O 1
ATOM 809 N N . THR A 1 103 ? 17.452 4.616 -27.978 1.00 84.94 103 THR A N 1
ATOM 810 C CA . THR A 1 103 ? 17.275 3.242 -27.468 1.00 84.94 103 THR A CA 1
ATOM 811 C C . THR A 1 103 ? 16.738 3.279 -26.037 1.00 84.94 103 THR A C 1
ATOM 813 O O . THR A 1 103 ? 17.245 4.054 -25.228 1.00 84.94 103 THR A O 1
ATOM 816 N N . ASP A 1 104 ? 15.740 2.457 -25.711 1.00 89.38 104 ASP A N 1
ATOM 817 C CA . ASP A 1 104 ? 15.178 2.330 -24.359 1.00 89.38 104 ASP A CA 1
ATOM 818 C C . ASP A 1 104 ? 15.539 0.966 -23.757 1.00 89.38 104 ASP A C 1
ATOM 820 O O . ASP A 1 104 ? 15.235 -0.073 -24.341 1.00 89.38 104 ASP A O 1
ATOM 824 N N . TYR A 1 105 ? 16.211 0.970 -22.607 1.00 91.88 105 TYR A N 1
ATOM 825 C CA . TYR A 1 105 ? 16.616 -0.239 -21.893 1.00 91.88 105 TYR A CA 1
ATOM 826 C C . TYR A 1 105 ? 15.707 -0.509 -20.690 1.00 91.88 105 TYR A C 1
ATOM 828 O O . TYR A 1 105 ? 15.599 0.322 -19.788 1.00 91.88 105 TYR A O 1
ATOM 836 N N . ALA A 1 106 ? 15.128 -1.708 -20.631 1.00 92.75 106 ALA A N 1
ATOM 837 C CA . ALA A 1 106 ? 14.356 -2.179 -19.485 1.00 92.75 106 ALA A CA 1
ATOM 838 C C . ALA A 1 106 ? 15.241 -3.024 -18.554 1.00 92.75 106 ALA A C 1
ATOM 840 O O . ALA A 1 106 ? 15.624 -4.141 -18.900 1.00 92.75 106 ALA A O 1
ATOM 841 N N . VAL A 1 107 ? 15.568 -2.501 -17.371 1.00 94.62 107 VAL A N 1
ATOM 842 C CA . VAL A 1 107 ? 16.321 -3.237 -16.345 1.00 94.62 107 VAL A CA 1
ATOM 843 C C . VAL A 1 107 ? 15.412 -4.310 -15.729 1.00 94.62 107 VAL A C 1
ATOM 845 O O . VAL A 1 107 ? 14.354 -3.952 -15.199 1.00 94.62 107 VAL A O 1
ATOM 848 N N . PRO A 1 108 ? 15.794 -5.601 -15.776 1.00 92.25 108 PRO A N 1
ATOM 849 C CA . PRO A 1 108 ? 14.922 -6.692 -15.357 1.00 92.25 108 PRO A CA 1
ATOM 850 C C . PRO A 1 108 ? 14.828 -6.823 -13.824 1.00 92.25 108 PRO A C 1
ATOM 852 O O . PRO A 1 108 ? 15.767 -6.450 -13.109 1.00 92.25 108 PRO A O 1
ATOM 855 N N . PRO A 1 109 ? 13.760 -7.448 -13.293 1.00 89.44 109 PRO A N 1
ATOM 856 C CA . PRO A 1 109 ? 13.593 -7.648 -11.850 1.00 89.44 109 PRO A CA 1
ATOM 857 C C . PRO A 1 109 ? 14.714 -8.479 -11.216 1.00 89.44 109 PRO A C 1
ATOM 859 O O . PRO A 1 109 ? 15.069 -8.262 -10.058 1.00 89.44 109 PRO A O 1
ATOM 862 N N . SER A 1 110 ? 15.312 -9.406 -11.970 1.00 90.94 110 SER A N 1
ATOM 863 C CA . SER A 1 110 ? 16.448 -10.213 -11.509 1.00 90.94 110 SER A CA 1
ATOM 864 C C . SER A 1 110 ? 17.660 -9.360 -11.129 1.00 90.94 110 SER A C 1
ATOM 866 O O . SER A 1 110 ? 18.377 -9.693 -10.186 1.00 90.94 110 SER A O 1
ATOM 868 N N . ALA A 1 111 ? 17.881 -8.239 -11.824 1.00 92.56 111 ALA A N 1
ATOM 869 C CA . ALA A 1 111 ? 18.942 -7.299 -11.479 1.00 92.56 111 ALA A CA 1
ATOM 870 C C . ALA A 1 111 ? 18.629 -6.581 -10.158 1.00 92.56 111 ALA A C 1
ATOM 872 O O . ALA A 1 111 ? 19.491 -6.468 -9.291 1.00 92.56 111 ALA A O 1
ATOM 873 N N . LEU A 1 112 ? 17.371 -6.177 -9.964 1.00 90.00 112 LEU A N 1
ATOM 874 C CA . LEU A 1 112 ? 16.915 -5.515 -8.739 1.00 90.00 112 LEU A CA 1
ATOM 875 C C . LEU A 1 112 ? 17.066 -6.417 -7.508 1.00 90.00 112 LEU A C 1
ATOM 877 O O . LEU A 1 112 ? 17.511 -5.948 -6.462 1.00 90.00 112 LEU A O 1
ATOM 881 N N . GLN A 1 113 ? 16.779 -7.713 -7.653 1.00 87.88 113 GLN A N 1
ATOM 882 C CA . GLN A 1 113 ? 17.039 -8.718 -6.618 1.00 87.88 113 GLN A CA 1
ATOM 883 C C . GLN A 1 113 ? 18.541 -8.857 -6.330 1.00 87.88 113 GLN A C 1
ATOM 885 O O . GLN A 1 113 ? 18.956 -8.869 -5.173 1.00 87.88 113 GLN A O 1
ATOM 890 N N . ALA A 1 114 ? 19.383 -8.898 -7.368 1.00 91.44 114 ALA A N 1
ATOM 891 C CA . ALA A 1 114 ? 20.832 -9.010 -7.200 1.00 91.44 114 ALA A CA 1
ATOM 892 C C . ALA A 1 114 ? 21.459 -7.790 -6.495 1.00 91.44 114 ALA A C 1
ATOM 894 O O . ALA A 1 114 ? 22.468 -7.924 -5.799 1.00 91.44 114 ALA A O 1
ATOM 895 N N . TRP A 1 115 ? 20.865 -6.604 -6.642 1.00 93.69 115 TRP A N 1
ATOM 896 C CA . TRP A 1 115 ? 21.360 -5.358 -6.045 1.00 93.69 115 TRP A CA 1
ATOM 897 C C . TRP A 1 115 ? 20.846 -5.089 -4.632 1.00 93.69 115 TRP A C 1
ATOM 899 O O . TRP A 1 115 ? 21.211 -4.074 -4.038 1.00 93.69 115 TRP A O 1
ATOM 909 N N . GLN A 1 116 ? 20.042 -5.988 -4.065 1.00 91.00 116 GLN A N 1
ATOM 910 C CA . GLN A 1 116 ? 19.498 -5.831 -2.719 1.00 91.00 116 GLN A CA 1
ATOM 911 C C . GLN A 1 116 ? 20.601 -5.589 -1.679 1.00 91.00 116 GLN A C 1
ATOM 913 O O . GLN A 1 116 ? 20.495 -4.661 -0.887 1.00 91.00 116 GLN A O 1
ATOM 918 N N . SER A 1 117 ? 21.715 -6.324 -1.761 1.00 91.94 117 SER A N 1
ATOM 919 C CA . SER A 1 117 ? 22.857 -6.164 -0.846 1.00 91.94 117 SER A CA 1
ATOM 920 C C . SER A 1 117 ? 23.498 -4.771 -0.894 1.00 91.94 117 SER A C 1
ATOM 922 O O . SER A 1 117 ? 23.937 -4.256 0.135 1.00 91.94 117 SER A O 1
ATOM 924 N N . TYR A 1 118 ? 23.531 -4.133 -2.069 1.00 94.00 118 TYR A N 1
ATOM 925 C CA . TYR A 1 118 ? 24.012 -2.761 -2.208 1.00 94.00 118 TYR A CA 1
ATOM 926 C C . TYR A 1 118 ? 23.077 -1.788 -1.497 1.00 94.00 118 TYR A C 1
ATOM 928 O O . TYR A 1 118 ? 23.543 -0.977 -0.698 1.00 94.00 118 TYR A O 1
ATOM 936 N N . PHE A 1 119 ? 21.773 -1.879 -1.762 1.00 94.12 119 PHE A N 1
ATOM 937 C CA . PHE A 1 119 ? 20.798 -0.997 -1.132 1.00 94.12 119 PHE A CA 1
ATOM 938 C C . PHE A 1 119 ? 20.763 -1.193 0.383 1.00 94.12 119 PHE A C 1
ATOM 940 O O . PHE A 1 119 ? 20.818 -0.213 1.117 1.00 94.12 119 PHE A O 1
ATOM 947 N N . ASP A 1 120 ? 20.796 -2.439 0.851 1.00 92.38 120 ASP A N 1
ATOM 948 C CA . ASP A 1 120 ? 20.850 -2.751 2.277 1.00 92.38 120 ASP A CA 1
ATOM 949 C C . ASP A 1 120 ? 22.087 -2.115 2.937 1.00 92.38 120 ASP A C 1
ATOM 951 O O . ASP A 1 120 ? 21.975 -1.549 4.023 1.00 92.38 120 ASP A O 1
ATOM 955 N N . SER A 1 121 ? 23.244 -2.106 2.256 1.00 93.00 121 SER A N 1
ATOM 956 C CA . SER A 1 121 ? 24.494 -1.516 2.775 1.00 93.00 121 SER A CA 1
ATOM 957 C C . SER A 1 121 ? 24.479 0.005 2.951 1.00 93.00 121 SER A C 1
ATOM 959 O O . SER A 1 121 ? 25.294 0.535 3.704 1.00 93.00 121 SER A O 1
ATOM 961 N N . ILE A 1 122 ? 23.579 0.708 2.258 1.00 92.56 122 ILE A N 1
ATOM 962 C CA . ILE A 1 122 ? 23.463 2.174 2.307 1.00 92.56 122 ILE A CA 1
ATOM 963 C C . ILE A 1 122 ? 22.229 2.652 3.078 1.00 92.56 122 ILE A C 1
ATOM 965 O O . ILE A 1 122 ? 21.995 3.856 3.173 1.00 92.56 122 ILE A O 1
ATOM 969 N N . THR A 1 123 ? 21.435 1.722 3.608 1.00 92.50 123 T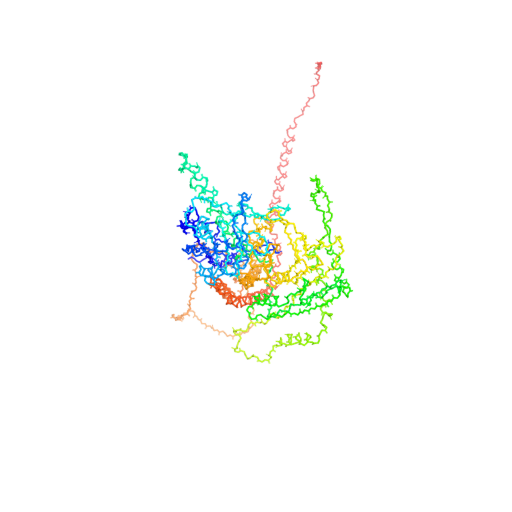HR A N 1
ATOM 970 C CA . THR A 1 123 ? 20.261 2.012 4.437 1.00 92.50 123 THR A CA 1
ATOM 971 C C . THR A 1 123 ? 20.541 1.726 5.903 1.00 92.50 123 THR A C 1
ATOM 973 O O . THR A 1 123 ? 21.429 0.948 6.248 1.00 92.50 123 THR A O 1
ATOM 976 N N . VAL A 1 124 ? 19.762 2.351 6.783 1.00 86.50 124 VAL A N 1
ATOM 977 C CA . VAL A 1 124 ? 19.818 2.057 8.215 1.00 86.50 124 VAL A CA 1
ATOM 978 C C . VAL A 1 124 ? 18.990 0.804 8.482 1.00 86.50 124 VAL A C 1
ATOM 980 O O . VAL A 1 124 ? 17.803 0.753 8.154 1.00 86.50 124 VAL A O 1
ATOM 983 N N . ALA A 1 125 ? 19.621 -0.216 9.065 1.00 84.88 125 ALA A N 1
ATOM 984 C CA . ALA A 1 125 ? 18.940 -1.452 9.430 1.00 84.88 125 ALA A CA 1
ATOM 985 C C . ALA A 1 125 ? 17.751 -1.163 10.359 1.00 84.88 125 ALA A C 1
ATOM 987 O O . ALA A 1 125 ? 17.831 -0.313 11.241 1.00 84.88 125 ALA A O 1
ATOM 988 N N . ASP A 1 126 ? 16.651 -1.884 10.145 1.00 83.75 126 ASP A N 1
ATOM 989 C CA . ASP A 1 126 ? 15.404 -1.768 10.913 1.00 83.75 126 ASP A CA 1
ATOM 990 C C . ASP A 1 126 ? 14.649 -0.429 10.839 1.00 83.75 126 ASP A C 1
ATOM 992 O O . ASP A 1 126 ? 13.533 -0.349 11.350 1.00 83.75 126 ASP A O 1
ATOM 996 N N . GLU A 1 127 ? 15.157 0.570 10.114 1.00 90.94 127 GLU A N 1
ATOM 997 C CA . GLU A 1 127 ? 14.479 1.852 9.903 1.00 90.94 127 GLU A CA 1
ATOM 998 C C . GLU A 1 127 ? 13.968 2.019 8.460 1.00 90.94 127 GLU A C 1
ATOM 1000 O O . GLU A 1 127 ? 14.409 1.344 7.525 1.00 90.94 127 GLU A O 1
ATOM 1005 N N . TYR A 1 128 ? 13.027 2.946 8.255 1.00 94.81 128 TYR A N 1
ATOM 1006 C CA . TYR A 1 128 ? 12.519 3.269 6.920 1.00 94.81 128 TYR A CA 1
ATOM 1007 C C . TYR A 1 128 ? 13.448 4.230 6.179 1.00 94.81 128 TYR A C 1
ATOM 1009 O O . TYR A 1 128 ? 13.837 5.266 6.727 1.00 94.81 128 TYR A O 1
ATOM 1017 N N . SER A 1 129 ? 13.764 3.909 4.920 1.00 97.06 129 SER A N 1
ATOM 1018 C CA . SER A 1 129 ? 14.666 4.715 4.087 1.00 97.06 129 SER A CA 1
ATOM 1019 C C . SER A 1 129 ? 14.080 5.058 2.713 1.00 97.06 129 SER A C 1
ATOM 1021 O O . SER A 1 129 ? 13.494 4.221 2.033 1.00 97.06 129 SER A O 1
ATOM 1023 N N . ILE A 1 130 ? 14.281 6.291 2.259 1.00 98.12 130 ILE A N 1
ATOM 1024 C CA . ILE A 1 130 ? 13.968 6.744 0.900 1.00 98.12 130 ILE A CA 1
ATOM 1025 C C . ILE A 1 130 ? 15.284 7.013 0.185 1.00 98.12 130 ILE A C 1
ATOM 1027 O O . ILE A 1 130 ? 16.018 7.918 0.568 1.00 98.12 130 ILE A O 1
ATOM 1031 N N . ILE A 1 131 ? 15.583 6.239 -0.852 1.00 97.81 131 ILE A N 1
ATOM 1032 C CA . ILE A 1 131 ? 16.828 6.340 -1.609 1.00 97.81 131 ILE A CA 1
ATOM 1033 C C . ILE A 1 131 ? 16.588 7.176 -2.863 1.00 97.81 131 ILE A C 1
ATOM 1035 O O . ILE A 1 131 ? 15.755 6.827 -3.698 1.00 97.81 131 ILE A O 1
ATOM 1039 N N . LEU A 1 132 ? 17.342 8.263 -3.008 1.00 97.88 132 LEU A N 1
ATOM 1040 C CA . LEU A 1 132 ? 17.356 9.110 -4.195 1.00 97.88 132 LEU A CA 1
ATOM 1041 C C . LEU A 1 132 ? 18.666 8.889 -4.955 1.00 97.88 132 LEU A C 1
ATOM 1043 O O . LEU A 1 132 ? 19.738 9.274 -4.486 1.00 97.88 132 LEU A O 1
ATOM 1047 N N . LEU A 1 133 ? 18.574 8.275 -6.131 1.00 96.94 133 LEU A N 1
ATOM 1048 C CA . LEU A 1 133 ? 19.699 7.994 -7.016 1.00 96.94 133 LEU A CA 1
ATOM 1049 C C . LEU A 1 133 ? 19.803 9.057 -8.111 1.00 96.94 133 LEU A C 1
ATOM 1051 O O . LEU A 1 133 ? 18.805 9.474 -8.699 1.00 96.94 133 LEU A O 1
ATOM 1055 N N . ASN A 1 134 ? 21.032 9.452 -8.428 1.00 95.94 134 ASN A N 1
ATOM 1056 C CA . ASN A 1 134 ? 21.334 10.351 -9.537 1.00 95.94 134 ASN A CA 1
ATOM 1057 C C . ASN A 1 134 ? 22.595 9.905 -10.314 1.00 95.94 134 ASN A C 1
ATOM 1059 O O . ASN A 1 134 ? 23.598 10.628 -10.356 1.00 95.94 134 ASN A O 1
ATOM 1063 N N . PRO A 1 135 ? 22.606 8.701 -10.915 1.00 95.38 135 PRO A N 1
ATOM 1064 C CA . PRO A 1 135 ? 23.764 8.206 -11.655 1.00 95.38 135 PRO A CA 1
ATOM 1065 C C . PRO A 1 135 ? 24.016 9.033 -12.923 1.00 95.38 135 PRO A C 1
ATOM 1067 O O . PRO A 1 135 ? 23.093 9.477 -13.606 1.00 95.38 135 PRO A O 1
ATOM 1070 N N . CYS A 1 136 ? 25.285 9.234 -13.278 1.00 91.56 136 CYS A N 1
ATOM 1071 C CA . CYS A 1 136 ? 25.657 9.991 -14.472 1.00 91.56 136 CYS A CA 1
ATOM 1072 C C . CYS A 1 136 ? 25.577 9.113 -15.732 1.00 91.56 136 CYS A C 1
ATOM 1074 O O . CYS A 1 136 ? 26.347 8.164 -15.865 1.00 91.56 136 CYS A O 1
ATOM 1076 N N . LYS A 1 137 ? 24.730 9.473 -16.711 1.00 90.25 137 LYS A N 1
ATOM 1077 C CA . LYS A 1 137 ? 24.594 8.723 -17.979 1.00 90.25 137 LYS A CA 1
ATOM 1078 C C . LYS A 1 137 ? 25.916 8.520 -18.730 1.00 90.25 137 LYS A C 1
ATOM 1080 O O . LYS A 1 137 ? 26.132 7.458 -19.297 1.00 90.25 137 LYS A O 1
ATOM 1085 N N . ARG A 1 138 ? 26.827 9.501 -18.711 1.00 88.06 138 ARG A N 1
ATOM 1086 C CA . ARG A 1 138 ? 28.162 9.353 -19.328 1.00 88.06 138 ARG A CA 1
ATOM 1087 C C . ARG A 1 138 ? 29.025 8.323 -18.597 1.00 88.06 138 ARG A C 1
ATOM 1089 O O . ARG A 1 138 ? 29.702 7.532 -19.237 1.00 88.06 138 ARG A O 1
ATOM 1096 N N . ALA A 1 139 ? 28.979 8.309 -17.266 1.00 90.75 139 ALA A N 1
ATOM 1097 C CA . ALA A 1 139 ? 29.699 7.311 -16.479 1.00 90.75 139 ALA A CA 1
ATOM 1098 C C . ALA A 1 139 ? 29.108 5.907 -16.683 1.00 90.75 139 ALA A C 1
ATOM 1100 O O . ALA A 1 139 ? 29.859 4.942 -16.794 1.00 90.75 139 ALA A O 1
ATOM 1101 N N . LEU A 1 140 ? 27.780 5.810 -16.811 1.00 92.62 140 LEU A N 1
ATOM 1102 C CA . LEU A 1 140 ? 27.100 4.570 -17.178 1.00 92.62 140 LEU A CA 1
ATOM 1103 C C . LEU A 1 140 ? 27.510 4.085 -18.570 1.00 92.62 140 LEU A C 1
ATOM 1105 O O . LEU A 1 140 ? 27.757 2.899 -18.732 1.00 92.62 140 LEU A O 1
ATOM 1109 N N . GLU A 1 141 ? 27.637 4.974 -19.560 1.00 90.44 141 GLU A N 1
ATOM 1110 C CA . GLU A 1 141 ? 28.090 4.585 -20.903 1.00 90.44 141 GLU A CA 1
ATOM 1111 C C . GLU A 1 141 ? 29.525 4.047 -20.897 1.00 90.44 141 GLU A C 1
ATOM 1113 O O . GLU A 1 141 ? 29.801 3.023 -21.527 1.00 90.44 141 GLU A O 1
ATOM 1118 N N . ASN A 1 142 ? 30.420 4.678 -20.133 1.00 90.44 142 ASN A N 1
ATOM 1119 C CA . ASN A 1 142 ? 31.780 4.174 -19.951 1.00 90.44 142 ASN A CA 1
ATOM 1120 C C . ASN A 1 142 ? 31.770 2.790 -19.280 1.00 90.44 142 ASN A C 1
ATOM 1122 O O . ASN A 1 142 ? 32.442 1.875 -19.746 1.00 90.44 142 ASN A O 1
ATOM 1126 N N . ALA A 1 143 ? 30.970 2.605 -18.223 1.00 90.69 143 ALA A N 1
ATOM 1127 C CA . ALA A 1 143 ? 30.835 1.316 -17.541 1.00 90.69 143 ALA A CA 1
ATOM 1128 C C . ALA A 1 143 ? 30.221 0.231 -18.447 1.00 90.69 143 ALA A C 1
ATOM 1130 O O . ALA A 1 143 ? 30.645 -0.919 -18.403 1.00 90.69 143 ALA A O 1
ATOM 1131 N N . ARG A 1 144 ? 29.263 0.606 -19.302 1.00 90.25 144 ARG A N 1
ATOM 1132 C CA . ARG A 1 144 ? 28.575 -0.287 -20.243 1.00 90.25 144 ARG A CA 1
ATOM 1133 C C . ARG A 1 144 ? 29.478 -0.757 -21.382 1.00 90.25 144 ARG A C 1
ATOM 1135 O O . ARG A 1 144 ? 29.361 -1.891 -21.831 1.00 90.25 144 ARG A O 1
ATOM 1142 N N . THR A 1 145 ? 30.335 0.127 -21.893 1.00 87.44 145 THR A N 1
ATOM 1143 C CA . THR A 1 145 ? 31.182 -0.139 -23.072 1.00 87.44 145 THR A CA 1
ATOM 1144 C C . THR A 1 145 ? 32.615 -0.533 -22.728 1.00 87.44 145 THR A C 1
ATOM 1146 O O . THR A 1 145 ? 33.323 -1.046 -23.591 1.00 87.44 145 THR A O 1
ATOM 1149 N N . GLY A 1 146 ? 33.062 -0.265 -21.500 1.00 80.75 146 GLY A N 1
ATOM 1150 C CA . GLY A 1 146 ? 34.467 -0.361 -21.109 1.00 80.75 146 GLY A CA 1
ATOM 1151 C C . GLY A 1 146 ? 35.363 0.712 -21.743 1.00 80.75 146 GLY A C 1
ATOM 1152 O O . GLY A 1 146 ? 36.580 0.636 -21.599 1.00 80.75 146 GLY A O 1
ATOM 1153 N N . ALA A 1 147 ? 34.795 1.694 -22.456 1.00 76.12 147 ALA A N 1
ATOM 1154 C CA . ALA A 1 147 ? 35.540 2.781 -23.082 1.00 76.12 147 ALA A CA 1
ATOM 1155 C C . ALA A 1 147 ? 35.628 3.995 -22.145 1.00 76.12 147 ALA A C 1
ATOM 1157 O O . ALA A 1 147 ? 34.631 4.422 -21.565 1.00 76.12 147 ALA A O 1
ATOM 1158 N N . GLU A 1 148 ? 36.813 4.592 -22.020 1.00 70.69 148 GLU A N 1
ATOM 1159 C CA . GLU A 1 148 ? 36.985 5.854 -21.298 1.00 70.69 148 GLU A CA 1
ATOM 1160 C C . GLU A 1 148 ? 36.779 7.055 -22.236 1.00 70.69 148 GLU A C 1
ATOM 1162 O O . GLU A 1 148 ? 37.310 7.099 -23.346 1.00 70.69 148 GLU A O 1
ATOM 1167 N N . GLY A 1 149 ? 36.043 8.071 -21.771 1.00 62.09 149 GLY A N 1
ATOM 1168 C CA . GLY A 1 149 ? 36.117 9.418 -22.350 1.00 62.09 149 GLY A CA 1
ATOM 1169 C C . GLY A 1 149 ? 35.048 9.809 -23.375 1.00 62.09 149 GLY A C 1
ATOM 1170 O O . GLY A 1 149 ? 35.297 10.716 -24.171 1.00 62.09 149 GLY A O 1
ATOM 1171 N N . THR A 1 150 ? 33.844 9.220 -23.368 1.00 62.62 150 THR A N 1
ATOM 1172 C CA . THR A 1 150 ? 32.759 9.732 -24.228 1.00 62.62 150 THR A CA 1
ATOM 1173 C C . THR A 1 150 ? 32.359 11.155 -23.813 1.00 62.62 150 THR A C 1
ATOM 1175 O O . THR A 1 150 ? 31.821 11.378 -22.725 1.00 62.62 150 THR A O 1
ATOM 1178 N N . THR A 1 151 ? 32.604 12.139 -24.682 1.00 62.16 151 THR A N 1
ATOM 1179 C CA . THR A 1 151 ? 32.194 13.544 -24.477 1.00 62.16 151 THR A CA 1
ATOM 1180 C C . THR A 1 151 ? 30.758 13.812 -24.926 1.00 62.16 151 THR A C 1
ATOM 1182 O O . THR A 1 151 ? 30.145 14.789 -24.492 1.00 62.16 151 THR A O 1
ATOM 1185 N N . VAL A 1 152 ? 30.213 12.936 -25.772 1.00 67.31 152 VAL A N 1
ATOM 1186 C CA . VAL A 1 152 ? 28.849 13.011 -26.299 1.00 67.31 152 VAL A CA 1
ATOM 1187 C C . VAL A 1 152 ? 27.894 12.314 -25.336 1.00 67.31 152 VAL A C 1
ATOM 1189 O O . VAL A 1 152 ? 28.191 11.241 -24.815 1.00 67.31 152 VAL A O 1
ATOM 1192 N N . GLU A 1 153 ? 26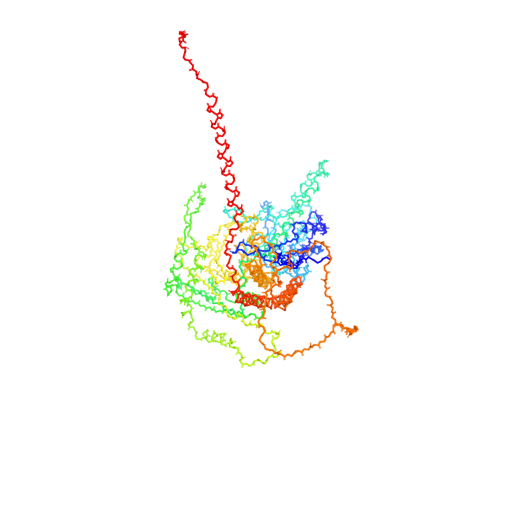.743 12.934 -25.086 1.00 70.75 153 GLU A N 1
ATOM 1193 C CA . GLU A 1 153 ? 25.696 12.330 -24.268 1.00 70.75 153 GLU A CA 1
ATOM 1194 C C . GLU A 1 153 ? 25.123 11.089 -24.977 1.00 70.75 153 GLU A C 1
ATOM 1196 O O . GLU A 1 153 ? 24.799 11.165 -26.169 1.00 70.75 153 GLU A O 1
ATOM 1201 N N . PRO A 1 154 ? 25.022 9.941 -24.287 1.00 80.06 154 PRO A N 1
ATOM 1202 C CA . PRO A 1 154 ? 24.543 8.713 -24.903 1.00 80.06 154 PRO A CA 1
ATOM 1203 C C . PRO A 1 154 ? 23.110 8.854 -25.431 1.00 80.06 154 PRO A C 1
ATOM 1205 O O . PRO A 1 154 ? 22.231 9.391 -24.756 1.00 80.06 154 PRO A O 1
ATOM 1208 N N . ARG A 1 155 ? 22.860 8.315 -26.631 1.00 84.38 155 ARG A N 1
ATOM 1209 C CA . ARG A 1 155 ? 21.535 8.289 -27.280 1.00 84.38 155 ARG A CA 1
ATOM 1210 C C . ARG A 1 155 ? 20.683 7.109 -26.811 1.00 84.38 155 ARG A C 1
ATOM 1212 O O . ARG A 1 155 ? 20.125 6.367 -27.616 1.00 84.38 155 ARG A O 1
ATOM 1219 N N . TRP A 1 156 ? 20.590 6.939 -25.500 1.00 90.50 156 TRP A N 1
ATOM 1220 C CA . TRP A 1 156 ? 19.717 5.947 -24.891 1.00 90.50 156 TRP A CA 1
ATOM 1221 C C . TRP A 1 156 ? 19.144 6.431 -23.560 1.00 90.50 156 TRP A C 1
ATOM 1223 O O . TRP A 1 156 ? 19.630 7.370 -22.913 1.00 90.50 156 TRP A O 1
ATOM 1233 N N . GLN A 1 157 ? 18.063 5.783 -23.161 1.00 91.88 157 GLN A N 1
ATOM 1234 C CA . GLN A 1 157 ? 17.448 5.909 -21.854 1.00 91.88 157 GLN A CA 1
ATOM 1235 C C . GLN A 1 157 ? 17.269 4.520 -21.244 1.00 91.88 157 GLN A C 1
ATOM 1237 O O . GLN A 1 157 ? 17.476 3.505 -21.906 1.00 91.88 157 GLN A O 1
ATOM 1242 N N . TYR A 1 158 ? 16.945 4.493 -19.961 1.00 95.06 158 TYR A N 1
ATOM 1243 C CA . TYR A 1 158 ? 16.695 3.258 -19.244 1.00 95.06 158 TYR A CA 1
ATOM 1244 C C . TYR A 1 158 ? 15.589 3.472 -18.223 1.00 95.06 158 TYR A C 1
ATOM 1246 O O . TYR A 1 158 ? 15.379 4.591 -17.747 1.00 95.06 158 TYR A O 1
ATOM 1254 N N . HIS A 1 159 ? 14.907 2.397 -17.875 1.00 94.75 159 HIS A N 1
ATOM 1255 C CA . HIS A 1 159 ? 13.899 2.345 -16.831 1.00 94.75 159 HIS A CA 1
ATOM 1256 C C . HIS A 1 159 ? 13.961 0.981 -16.138 1.00 94.75 159 HIS A C 1
ATOM 1258 O O . HIS A 1 159 ? 14.615 0.055 -16.612 1.00 94.75 159 HIS A O 1
ATOM 1264 N N . TYR A 1 160 ? 13.283 0.856 -15.005 1.00 94.00 160 TYR A N 1
ATOM 1265 C CA . TYR A 1 160 ? 13.214 -0.384 -14.241 1.00 94.00 160 TYR A CA 1
ATOM 1266 C C . TYR A 1 160 ? 11.910 -1.112 -14.524 1.00 94.00 160 TYR A C 1
ATOM 1268 O O . TYR A 1 160 ? 10.877 -0.472 -14.726 1.00 94.00 160 TYR A O 1
ATOM 1276 N N . ASN A 1 161 ? 11.954 -2.440 -14.506 1.00 87.25 161 ASN A N 1
ATOM 1277 C CA . ASN A 1 161 ? 10.785 -3.286 -14.671 1.00 87.25 161 ASN A CA 1
ATOM 1278 C C . ASN A 1 161 ? 10.678 -4.287 -13.506 1.00 87.25 161 ASN A C 1
ATOM 1280 O O . ASN A 1 161 ? 11.658 -4.932 -13.140 1.00 87.25 161 ASN A O 1
ATOM 1284 N N . TYR A 1 162 ? 9.478 -4.405 -12.936 1.00 80.25 162 TYR A N 1
ATOM 1285 C CA . TYR A 1 162 ? 9.086 -5.405 -11.934 1.00 80.25 162 TYR A CA 1
ATOM 1286 C C . TYR A 1 162 ? 8.097 -6.412 -12.545 1.00 80.25 162 TYR A C 1
ATOM 1288 O O . TYR A 1 162 ? 7.052 -6.674 -11.957 1.00 80.25 162 TYR A O 1
ATOM 1296 N N . ASP A 1 163 ? 8.397 -6.902 -13.753 1.00 72.75 163 ASP A N 1
ATOM 1297 C CA . ASP A 1 163 ? 7.519 -7.730 -14.595 1.00 72.75 163 ASP A CA 1
ATOM 1298 C C . ASP A 1 163 ? 6.147 -7.082 -14.856 1.00 72.75 163 ASP A C 1
ATOM 1300 O O . ASP A 1 163 ? 5.133 -7.765 -14.977 1.00 72.75 163 ASP A O 1
ATOM 1304 N N . GLY A 1 164 ? 6.110 -5.751 -14.907 1.00 74.69 164 GLY A N 1
ATOM 1305 C CA . GLY A 1 164 ? 4.909 -4.927 -14.954 1.00 74.69 164 GLY A CA 1
ATOM 1306 C C . GLY A 1 164 ? 5.130 -3.643 -15.750 1.00 74.69 164 GLY A C 1
ATOM 1307 O O . GLY A 1 164 ? 5.698 -3.678 -16.842 1.00 74.69 164 GLY A O 1
ATOM 1308 N N . ALA A 1 165 ? 4.685 -2.493 -15.234 1.00 82.88 165 ALA A N 1
ATOM 1309 C CA . ALA A 1 165 ? 4.932 -1.225 -15.924 1.00 82.88 165 ALA A CA 1
ATOM 1310 C C . ALA A 1 165 ? 6.377 -0.729 -15.757 1.00 82.88 165 ALA A C 1
ATOM 1312 O O . ALA A 1 165 ? 6.986 -0.898 -14.696 1.00 82.88 165 ALA A O 1
ATOM 1313 N N . PRO A 1 166 ? 6.912 -0.028 -16.774 1.00 90.50 166 PRO A N 1
ATOM 1314 C CA . PRO A 1 166 ? 8.191 0.642 -16.661 1.00 90.50 166 PRO A CA 1
ATOM 1315 C C . PRO A 1 166 ? 8.116 1.717 -15.577 1.00 90.50 166 PRO A C 1
ATOM 1317 O O . PRO A 1 166 ? 7.194 2.536 -15.535 1.00 90.50 166 PRO A O 1
ATOM 1320 N N . THR A 1 167 ? 9.118 1.740 -14.706 1.00 93.06 167 THR A N 1
ATOM 1321 C CA . THR A 1 167 ? 9.170 2.668 -13.583 1.00 93.06 167 THR A CA 1
ATOM 1322 C C . THR A 1 167 ? 10.554 3.272 -13.372 1.00 93.06 167 THR A C 1
ATOM 1324 O O . THR A 1 167 ? 11.571 2.829 -13.895 1.00 93.06 167 THR A O 1
ATOM 1327 N N . GLN A 1 168 ? 10.568 4.335 -12.582 1.00 94.25 168 GLN A N 1
ATOM 1328 C CA . GLN A 1 168 ? 11.746 5.071 -12.109 1.00 94.25 168 GLN A CA 1
ATOM 1329 C C . GLN A 1 168 ? 11.701 5.222 -10.581 1.00 94.25 168 GLN A C 1
ATOM 1331 O O . GLN A 1 168 ? 12.656 5.699 -9.978 1.00 94.25 168 GLN A O 1
ATOM 1336 N N . ALA A 1 169 ? 10.583 4.821 -9.967 1.00 94.94 169 ALA A N 1
ATOM 1337 C CA . ALA A 1 169 ? 10.361 4.790 -8.535 1.00 94.94 169 ALA A CA 1
ATOM 1338 C C . ALA A 1 169 ? 9.686 3.465 -8.162 1.00 94.94 169 ALA A C 1
ATOM 1340 O O . ALA A 1 169 ? 8.781 3.011 -8.867 1.00 94.94 169 ALA A O 1
ATOM 1341 N N . TRP A 1 170 ? 10.133 2.818 -7.093 1.00 94.69 170 TRP A N 1
ATOM 1342 C CA . TRP A 1 170 ? 9.557 1.541 -6.676 1.00 94.69 170 TRP A CA 1
ATOM 1343 C C . TRP A 1 170 ? 9.674 1.298 -5.175 1.00 94.69 170 TRP A C 1
ATOM 1345 O O . TRP A 1 170 ? 10.546 1.848 -4.495 1.00 94.69 170 TRP A O 1
ATOM 1355 N N . VAL A 1 171 ? 8.804 0.420 -4.677 1.00 95.62 171 VAL A N 1
ATOM 1356 C CA . VAL A 1 171 ? 8.890 -0.146 -3.325 1.00 95.62 171 VAL A CA 1
ATOM 1357 C C . VAL A 1 171 ? 9.782 -1.387 -3.357 1.00 95.62 171 VAL A C 1
ATOM 1359 O O . VAL A 1 171 ? 9.537 -2.297 -4.150 1.00 95.62 171 VAL A O 1
ATOM 1362 N N . SER A 1 172 ? 10.838 -1.434 -2.544 1.00 94.44 172 SER A N 1
ATOM 1363 C CA . SER A 1 172 ? 11.745 -2.588 -2.512 1.00 94.44 172 SER A CA 1
ATOM 1364 C C . SER A 1 172 ? 11.170 -3.747 -1.694 1.00 94.44 172 SER A C 1
ATOM 1366 O O . SER A 1 172 ? 10.144 -3.609 -1.031 1.00 94.44 172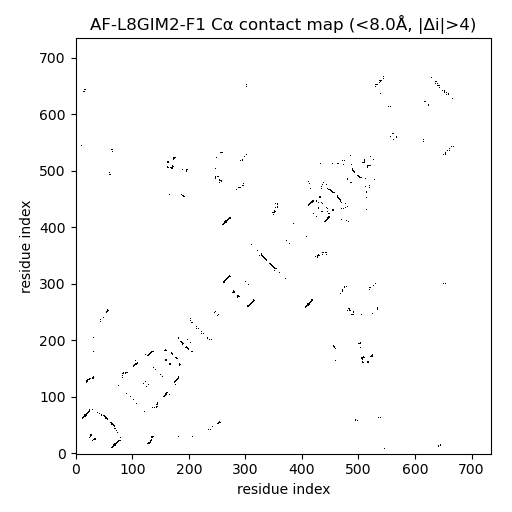 SER A O 1
ATOM 1368 N N . GLU A 1 173 ? 11.836 -4.902 -1.712 1.00 92.88 173 GLU A N 1
ATOM 1369 C CA . GLU A 1 173 ? 11.522 -6.002 -0.790 1.00 92.88 173 GLU A CA 1
ATOM 1370 C C . GLU A 1 173 ? 11.830 -5.639 0.676 1.00 92.88 173 GLU A C 1
ATOM 1372 O O . GLU A 1 173 ? 11.165 -6.125 1.593 1.00 92.88 173 GLU A O 1
ATOM 1377 N N . GLY A 1 174 ? 12.818 -4.768 0.902 1.00 93.56 174 GLY A N 1
ATOM 1378 C CA . GLY A 1 174 ? 13.251 -4.305 2.219 1.00 93.56 174 GLY A CA 1
ATOM 1379 C C . GLY A 1 174 ? 12.428 -3.132 2.756 1.00 93.56 174 GLY A C 1
ATOM 1380 O O . GLY A 1 174 ? 11.314 -2.868 2.316 1.00 93.56 174 GLY A O 1
ATOM 1381 N N . ARG A 1 175 ? 12.989 -2.407 3.731 1.00 95.12 175 ARG A N 1
ATOM 1382 C CA . ARG A 1 175 ? 12.357 -1.244 4.389 1.00 95.12 175 ARG A CA 1
ATOM 1383 C C . ARG A 1 175 ? 12.618 0.078 3.663 1.00 95.12 175 ARG A C 1
ATOM 1385 O O . ARG A 1 175 ? 12.773 1.121 4.296 1.00 95.12 175 ARG A O 1
ATOM 1392 N N . TYR A 1 176 ? 12.697 0.049 2.335 1.00 96.69 176 TYR A N 1
ATOM 1393 C CA . TYR A 1 176 ? 13.049 1.239 1.570 1.00 96.69 176 TYR A CA 1
ATOM 1394 C C . TYR A 1 176 ? 12.313 1.378 0.244 1.00 96.69 176 TYR A C 1
ATOM 1396 O O . TYR A 1 176 ? 11.849 0.419 -0.369 1.00 96.69 176 TYR A O 1
ATOM 1404 N N . THR A 1 177 ? 12.236 2.617 -0.218 1.00 97.50 177 THR A N 1
ATOM 1405 C CA . THR A 1 177 ? 11.804 2.963 -1.572 1.00 97.50 177 THR A CA 1
ATOM 1406 C C . THR A 1 177 ? 12.977 3.544 -2.330 1.00 97.50 177 THR A C 1
ATOM 1408 O O . THR A 1 177 ? 13.802 4.237 -1.735 1.00 97.50 177 THR A O 1
ATOM 1411 N N . VAL A 1 178 ? 13.030 3.326 -3.637 1.00 96.81 178 VAL A N 1
ATOM 1412 C CA . VAL A 1 178 ? 14.085 3.885 -4.486 1.00 96.81 178 VAL A CA 1
ATOM 1413 C C . VAL A 1 178 ? 13.463 4.780 -5.541 1.00 96.81 178 VAL A C 1
ATOM 1415 O O . VAL A 1 178 ? 12.416 4.448 -6.092 1.00 96.81 178 VAL A O 1
ATOM 1418 N N . VAL A 1 179 ? 14.115 5.906 -5.819 1.00 97.38 179 VAL A N 1
ATOM 1419 C CA . VAL A 1 179 ? 13.797 6.824 -6.912 1.00 97.38 179 VAL A CA 1
ATOM 1420 C C . VAL A 1 179 ? 15.079 7.122 -7.670 1.00 97.38 179 VAL A C 1
ATOM 1422 O O . VAL A 1 179 ? 16.032 7.639 -7.093 1.00 97.38 179 VAL A O 1
ATOM 1425 N N . ASP A 1 180 ? 15.099 6.843 -8.967 1.00 96.38 180 ASP A N 1
ATOM 1426 C CA . ASP A 1 180 ? 16.203 7.209 -9.849 1.00 96.38 180 ASP A CA 1
ATOM 1427 C C . ASP A 1 180 ? 15.827 8.431 -10.692 1.00 96.38 180 ASP A C 1
ATOM 1429 O O . ASP A 1 180 ? 14.950 8.377 -11.555 1.00 96.38 180 ASP A O 1
ATOM 1433 N N . LEU A 1 181 ? 16.508 9.548 -10.431 1.00 94.75 181 LEU A N 1
ATOM 1434 C CA . LEU A 1 181 ? 16.281 10.834 -11.091 1.00 94.75 181 LEU A CA 1
ATOM 1435 C C . LEU A 1 181 ? 16.838 10.880 -12.527 1.00 94.75 181 LEU A C 1
ATOM 1437 O O . LEU A 1 181 ? 16.473 11.771 -13.303 1.00 94.75 181 LEU A O 1
ATOM 1441 N N . SER A 1 182 ? 17.720 9.941 -12.879 1.00 93.19 182 SER A N 1
ATOM 1442 C CA . SER A 1 182 ? 18.358 9.827 -14.195 1.00 93.19 182 SER A CA 1
ATOM 1443 C C . SER A 1 182 ? 17.649 8.846 -15.131 1.00 93.19 182 SER A C 1
ATOM 1445 O O . SER A 1 182 ? 17.799 8.968 -16.354 1.00 93.19 182 SER A O 1
ATOM 1447 N N . ALA A 1 183 ? 16.883 7.901 -14.580 1.00 93.94 183 ALA A N 1
ATOM 1448 C CA . ALA A 1 183 ? 16.052 6.963 -15.333 1.00 93.94 183 ALA A CA 1
ATOM 1449 C C . ALA A 1 183 ? 14.864 7.668 -16.016 1.00 93.94 183 ALA A C 1
ATOM 1451 O O . ALA A 1 183 ? 14.446 8.745 -15.602 1.00 93.94 183 ALA A O 1
ATOM 1452 N N . GLY A 1 184 ? 14.312 7.059 -17.068 1.00 90.62 184 GLY A N 1
ATOM 1453 C CA . GLY A 1 184 ? 13.145 7.511 -17.830 1.00 90.62 184 GLY A CA 1
ATOM 1454 C C . GLY A 1 184 ? 13.367 8.737 -18.740 1.00 90.62 184 GLY A C 1
ATOM 1455 O O . GLY A 1 184 ? 14.507 9.061 -19.090 1.00 90.62 184 GLY A O 1
ATOM 1456 N N . PRO A 1 185 ? 12.285 9.441 -19.141 1.00 91.00 185 PRO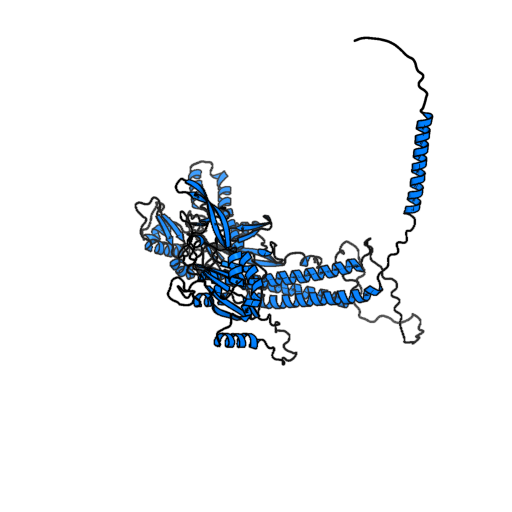 A N 1
ATOM 1457 C CA . PRO A 1 185 ? 10.952 9.407 -18.545 1.00 91.00 185 PRO A CA 1
ATOM 1458 C C . PRO A 1 185 ? 10.099 8.183 -18.857 1.00 91.00 185 PRO A C 1
ATOM 1460 O O . PRO A 1 185 ? 10.178 7.615 -19.935 1.00 91.00 185 PRO A O 1
ATOM 1463 N N . VAL A 1 186 ? 9.228 7.841 -17.906 1.00 91.56 186 VAL A N 1
ATOM 1464 C CA . VAL A 1 186 ? 8.142 6.871 -18.094 1.00 91.56 186 VAL A CA 1
ATOM 1465 C C . VAL A 1 186 ? 6.806 7.584 -17.930 1.00 91.56 186 VAL A C 1
ATOM 1467 O O . VAL A 1 186 ? 6.708 8.576 -17.197 1.00 91.56 186 VAL A O 1
ATOM 1470 N N . VAL A 1 187 ? 5.791 7.082 -18.622 1.00 92.19 187 VAL A N 1
ATOM 1471 C CA . VAL A 1 187 ? 4.421 7.580 -18.534 1.00 92.19 187 VAL A CA 1
ATOM 1472 C C . VAL A 1 187 ? 3.512 6.383 -18.320 1.00 92.19 187 VAL A C 1
ATOM 1474 O O . VAL A 1 187 ? 3.618 5.413 -19.060 1.00 92.19 187 VAL A O 1
ATOM 1477 N N . TYR A 1 188 ? 2.667 6.422 -17.301 1.00 92.62 188 TYR A N 1
ATOM 1478 C CA . TYR A 1 188 ? 1.662 5.396 -17.047 1.00 92.62 188 TYR A CA 1
ATOM 1479 C C . TYR A 1 188 ? 0.568 5.949 -16.136 1.00 92.62 188 TYR A C 1
ATOM 1481 O O . TYR A 1 188 ? 0.809 6.846 -15.327 1.00 92.62 188 TYR A O 1
ATOM 1489 N N . GLY A 1 189 ? -0.648 5.438 -16.246 1.00 92.00 189 GLY A N 1
ATOM 1490 C CA . GLY A 1 189 ? -1.770 5.939 -15.461 1.00 92.00 189 GLY A CA 1
ATOM 1491 C C . GLY A 1 189 ? -3.125 5.413 -15.927 1.00 92.00 189 GLY A C 1
ATOM 1492 O O . GLY A 1 189 ? -3.196 4.603 -16.851 1.00 92.00 189 GLY A O 1
ATOM 1493 N N . PRO A 1 190 ? -4.209 5.843 -15.267 1.00 89.88 190 PRO A N 1
ATOM 1494 C CA . PRO A 1 190 ? -5.567 5.550 -15.710 1.00 89.88 190 PRO A CA 1
ATOM 1495 C C . PRO A 1 190 ? -5.831 6.207 -17.068 1.00 89.88 190 PRO A C 1
ATOM 1497 O O . PRO A 1 190 ? -5.418 7.346 -17.299 1.00 89.88 190 PRO A O 1
ATOM 1500 N N . SER A 1 191 ? -6.507 5.493 -17.968 1.00 82.81 191 SER A N 1
ATOM 1501 C CA . SER A 1 191 ? -6.805 5.984 -19.321 1.00 82.81 191 SER A CA 1
ATOM 1502 C C . SER A 1 191 ? -8.055 6.870 -19.400 1.00 82.81 191 SER A C 1
ATOM 1504 O O . SER A 1 191 ? -8.265 7.534 -20.412 1.00 82.81 191 SER A O 1
ATOM 1506 N N . ASP A 1 192 ? -8.872 6.900 -18.349 1.00 72.38 192 ASP A N 1
ATOM 1507 C CA . ASP A 1 192 ? -10.190 7.538 -18.299 1.00 72.38 192 ASP A CA 1
ATOM 1508 C C . ASP A 1 192 ? -10.208 8.884 -17.550 1.00 72.38 192 ASP A C 1
ATOM 1510 O O . ASP A 1 192 ? -10.819 9.839 -18.026 1.00 72.38 192 ASP A O 1
ATOM 1514 N N . VAL A 1 193 ? -9.538 8.984 -16.395 1.00 67.94 193 VAL A N 1
ATOM 1515 C CA . VAL A 1 193 ? -9.616 10.160 -15.499 1.00 67.94 193 VAL A CA 1
ATOM 1516 C C . VAL A 1 193 ? -8.290 10.930 -15.403 1.00 67.94 193 VAL A C 1
ATOM 1518 O O . VAL A 1 193 ? -8.275 12.097 -15.016 1.00 67.94 193 VAL A O 1
ATOM 1521 N N . GLY A 1 194 ? -7.157 10.307 -15.747 1.00 73.69 194 GLY A N 1
ATOM 1522 C CA . GLY A 1 194 ? -5.814 10.907 -15.687 1.00 73.69 194 GLY A CA 1
ATOM 1523 C C . GLY A 1 194 ? -5.307 11.294 -14.283 1.00 73.69 194 GLY A C 1
ATOM 1524 O O . GLY A 1 194 ? -4.132 11.633 -14.131 1.00 73.69 194 GLY A O 1
ATOM 1525 N N . GLU A 1 195 ? -6.147 11.234 -13.242 1.00 85.38 195 GLU A N 1
ATOM 1526 C CA . GLU A 1 195 ? -5.765 11.551 -11.864 1.00 85.38 195 GLU A CA 1
ATOM 1527 C C . GLU A 1 195 ? -4.656 10.614 -11.369 1.00 85.38 195 GLU A C 1
ATOM 1529 O O . GLU A 1 195 ? -4.713 9.392 -11.512 1.00 85.38 195 GLU A O 1
ATOM 1534 N N . GLY A 1 196 ? -3.618 11.203 -10.775 1.00 86.94 196 GLY A N 1
ATOM 1535 C CA . GLY A 1 196 ? -2.512 10.437 -10.213 1.00 86.94 196 GLY A CA 1
ATOM 1536 C C . GLY A 1 196 ? -1.658 9.708 -11.250 1.00 86.94 196 GLY A C 1
ATOM 1537 O O . GLY A 1 196 ? -0.869 8.848 -10.856 1.00 86.94 196 GLY A O 1
ATOM 1538 N N . ALA A 1 197 ? -1.814 9.998 -12.548 1.00 92.38 197 ALA A N 1
ATOM 1539 C CA . ALA A 1 197 ? -0.967 9.442 -13.595 1.00 92.38 197 ALA A CA 1
ATOM 1540 C C . ALA A 1 197 ? 0.494 9.891 -13.425 1.00 92.38 197 ALA A C 1
ATOM 1542 O O . ALA A 1 197 ? 0.803 11.040 -13.084 1.00 92.38 197 ALA A O 1
ATOM 1543 N N . VAL A 1 198 ? 1.414 8.975 -13.699 1.00 93.38 198 VAL A N 1
ATOM 1544 C CA . VAL A 1 198 ? 2.838 9.260 -13.805 1.00 93.38 198 VAL A CA 1
ATOM 1545 C C . VAL A 1 198 ? 3.116 9.749 -15.217 1.00 93.38 198 VAL A C 1
ATOM 1547 O O . VAL A 1 198 ? 2.807 9.091 -16.203 1.00 93.38 198 VAL A O 1
ATOM 1550 N N . THR A 1 199 ? 3.703 10.932 -15.315 1.00 91.62 199 THR A N 1
ATOM 1551 C CA . THR A 1 199 ? 4.074 11.595 -16.561 1.00 91.62 199 THR A CA 1
ATOM 1552 C C . THR A 1 199 ? 5.556 11.948 -16.532 1.00 91.62 199 THR A C 1
ATOM 1554 O O . THR A 1 199 ? 6.226 11.869 -15.497 1.00 91.62 199 THR A O 1
ATOM 1557 N N . ALA A 1 200 ? 6.077 12.458 -17.649 1.00 88.31 200 ALA A N 1
ATOM 1558 C CA . ALA A 1 200 ? 7.447 12.961 -17.717 1.00 88.31 200 ALA A CA 1
ATOM 1559 C C . ALA A 1 200 ? 7.754 14.101 -16.715 1.00 88.31 200 ALA A C 1
ATOM 1561 O O . ALA A 1 200 ? 8.932 14.407 -16.502 1.00 88.31 200 ALA A O 1
ATOM 1562 N N . 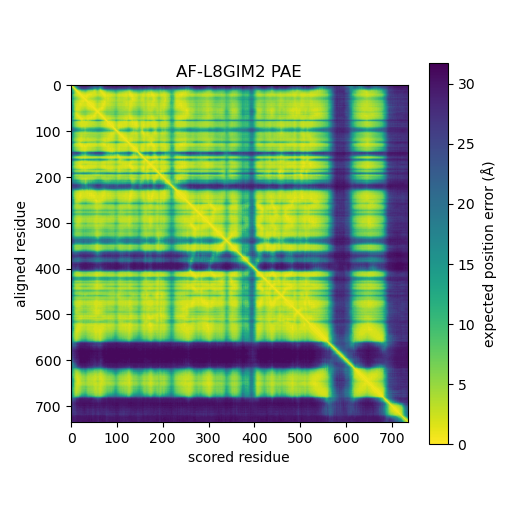ALA A 1 201 ? 6.726 14.731 -16.129 1.00 87.50 201 ALA A N 1
ATOM 1563 C CA . ALA A 1 201 ? 6.835 15.780 -15.115 1.00 87.50 201 ALA A CA 1
ATOM 1564 C C . ALA A 1 201 ? 6.581 15.293 -13.674 1.00 87.50 201 ALA A C 1
ATOM 1566 O O . ALA A 1 201 ? 6.836 16.050 -12.746 1.00 87.50 201 ALA A O 1
ATOM 1567 N N . SER A 1 202 ? 6.110 14.056 -13.472 1.00 89.19 202 SER A N 1
ATOM 1568 C CA . SER A 1 202 ? 5.714 13.569 -12.140 1.00 89.19 202 SER A CA 1
ATOM 1569 C C . SER A 1 202 ? 6.893 13.273 -11.210 1.00 89.19 202 SER A C 1
ATOM 1571 O O . SER A 1 202 ? 6.721 13.317 -9.998 1.00 89.19 202 SER A O 1
ATOM 1573 N N . LEU A 1 203 ? 8.078 12.971 -11.758 1.00 90.12 203 LEU A N 1
ATOM 1574 C CA . LEU A 1 203 ? 9.322 12.828 -10.991 1.00 90.12 203 LEU A CA 1
ATOM 1575 C C . LEU A 1 203 ? 10.313 13.953 -11.334 1.00 90.12 203 LEU A C 1
ATOM 1577 O O . LEU A 1 203 ? 10.280 14.464 -12.462 1.00 90.12 203 LEU A O 1
ATOM 1581 N N . PRO A 1 204 ? 11.213 14.330 -10.403 1.00 90.81 204 PRO A N 1
ATOM 1582 C CA . PRO A 1 204 ? 12.166 15.417 -10.613 1.00 90.81 204 PRO A CA 1
ATOM 1583 C C . PRO A 1 204 ? 13.101 15.145 -11.804 1.00 90.81 204 PRO A C 1
ATOM 1585 O O . PRO A 1 204 ? 13.583 14.031 -11.991 1.00 90.81 204 PRO A O 1
ATOM 1588 N N . ARG A 1 205 ? 13.379 16.175 -12.619 1.00 87.19 205 ARG A N 1
ATOM 1589 C CA . ARG A 1 205 ? 14.202 16.070 -13.842 1.00 87.19 205 ARG A CA 1
ATOM 1590 C C . ARG A 1 205 ? 15.364 17.049 -13.842 1.00 87.19 205 ARG A C 1
ATOM 1592 O O . ARG A 1 205 ? 15.229 18.180 -14.310 1.00 87.19 205 ARG A O 1
ATOM 1599 N N . LEU A 1 206 ? 16.539 16.579 -13.434 1.00 85.56 206 LEU A N 1
ATOM 1600 C CA . LEU A 1 206 ? 17.746 17.412 -13.410 1.00 85.56 206 LEU A CA 1
ATOM 1601 C C . LEU A 1 206 ? 18.193 17.870 -14.807 1.00 85.56 206 LEU A C 1
ATOM 1603 O O . LEU A 1 206 ? 18.647 19.001 -14.965 1.00 85.56 206 LEU A O 1
ATOM 1607 N N . GLY A 1 207 ? 18.005 17.044 -15.842 1.00 77.50 207 GLY A N 1
ATOM 1608 C CA . GLY A 1 207 ? 18.425 17.383 -17.208 1.00 77.50 207 GLY A CA 1
ATOM 1609 C C . GLY A 1 207 ? 17.681 18.578 -17.819 1.00 77.50 207 GLY A C 1
ATOM 1610 O O . GLY A 1 207 ? 18.298 19.406 -18.490 1.00 77.50 207 GLY A O 1
ATOM 1611 N N . LYS A 1 208 ? 16.374 18.727 -17.547 1.00 73.56 208 LYS A N 1
ATOM 1612 C CA . LYS A 1 208 ? 15.586 19.890 -18.009 1.00 73.56 208 LYS A CA 1
ATOM 1613 C C . LYS A 1 208 ? 16.154 21.188 -17.435 1.00 73.56 208 LYS A C 1
ATOM 1615 O O . LYS A 1 208 ? 16.374 22.151 -18.168 1.00 73.56 208 LYS A O 1
ATOM 1620 N N . PHE A 1 209 ? 16.449 21.169 -16.139 1.00 69.06 209 PHE A N 1
ATOM 1621 C CA . PHE A 1 209 ? 17.049 22.282 -15.419 1.00 69.06 209 PHE A CA 1
ATOM 1622 C C . PHE A 1 209 ? 18.467 22.597 -15.918 1.00 69.06 209 PHE A C 1
ATOM 1624 O O . PHE A 1 209 ? 18.768 23.744 -16.241 1.00 69.06 209 PHE A O 1
ATOM 1631 N N . HIS A 1 210 ? 19.322 21.582 -16.069 1.00 69.25 210 HIS A N 1
ATOM 1632 C CA . HIS A 1 210 ? 20.689 21.767 -16.557 1.00 69.25 210 HIS A CA 1
ATOM 1633 C C . HIS A 1 210 ? 20.725 22.396 -17.957 1.00 69.25 210 HIS A C 1
ATOM 1635 O O . HIS A 1 210 ? 21.485 23.333 -18.203 1.00 69.25 210 HIS A O 1
ATOM 1641 N N . ASN A 1 211 ? 19.866 21.931 -18.870 1.00 68.19 211 ASN A N 1
ATOM 1642 C CA . ASN A 1 211 ? 19.768 22.497 -20.213 1.00 68.19 211 ASN A CA 1
ATOM 1643 C C . ASN A 1 211 ? 19.280 23.951 -20.187 1.00 68.19 211 ASN A C 1
ATOM 1645 O O . ASN A 1 211 ? 19.860 24.789 -20.879 1.00 68.19 211 ASN A O 1
ATOM 1649 N N . LYS A 1 212 ? 18.288 24.271 -19.343 1.00 66.88 212 LYS A N 1
ATOM 1650 C CA . LYS A 1 212 ? 17.810 25.644 -19.123 1.00 66.88 212 LYS A CA 1
ATOM 1651 C C . LYS A 1 212 ? 18.941 26.549 -18.619 1.00 66.88 212 LYS A C 1
ATOM 1653 O O . LYS A 1 212 ? 19.209 27.578 -19.240 1.00 66.88 212 LYS A O 1
ATOM 1658 N N . LEU A 1 213 ? 19.682 26.133 -17.588 1.00 63.59 213 LEU A N 1
ATOM 1659 C CA . LEU A 1 213 ? 20.847 26.871 -17.086 1.00 63.59 213 LEU A CA 1
ATOM 1660 C C . LEU A 1 213 ? 21.927 27.068 -18.155 1.00 63.59 213 LEU A C 1
ATOM 1662 O O . LEU A 1 213 ? 22.457 28.167 -18.283 1.00 63.59 213 LEU A O 1
ATOM 1666 N N . ARG A 1 214 ? 22.234 26.040 -18.956 1.00 64.56 214 ARG A N 1
ATOM 1667 C CA . ARG A 1 214 ? 23.227 26.141 -20.037 1.00 64.56 214 ARG A CA 1
ATOM 1668 C C . ARG A 1 214 ? 22.813 27.164 -21.097 1.00 64.56 214 ARG A C 1
ATOM 1670 O O . ARG A 1 214 ? 23.651 27.937 -21.549 1.00 64.56 214 ARG A O 1
ATOM 1677 N N . THR A 1 215 ? 21.532 27.194 -21.472 1.00 61.69 215 THR A N 1
ATOM 1678 C CA . THR A 1 215 ? 21.001 28.193 -22.419 1.00 61.69 215 THR A CA 1
ATOM 1679 C C . THR A 1 215 ? 20.964 29.603 -21.829 1.00 61.69 215 THR A C 1
ATOM 1681 O O . THR A 1 215 ? 21.235 30.572 -22.533 1.00 61.69 215 THR A O 1
ATOM 1684 N N . LEU A 1 216 ? 20.689 29.734 -20.527 1.00 61.31 216 LEU A N 1
ATOM 1685 C CA . LEU A 1 216 ? 20.669 31.022 -19.835 1.00 61.31 216 LEU A CA 1
ATOM 1686 C C . LEU A 1 216 ? 22.073 31.559 -19.556 1.00 61.31 216 LEU A C 1
ATOM 1688 O O . LEU A 1 216 ? 22.251 32.762 -19.625 1.00 61.31 216 LEU A O 1
ATOM 1692 N N . GLY A 1 217 ? 23.076 30.712 -19.302 1.00 53.66 217 GLY A N 1
ATOM 1693 C CA . GLY A 1 217 ? 24.479 31.114 -19.106 1.00 53.66 217 GLY A CA 1
ATOM 1694 C C . GLY A 1 217 ? 25.145 31.709 -20.345 1.00 53.66 217 GLY A C 1
ATOM 1695 O O . GLY A 1 217 ? 26.170 32.376 -20.233 1.00 53.66 217 GLY A O 1
ATOM 1696 N N . GLN A 1 218 ? 24.538 31.533 -21.519 1.00 53.81 218 GLN A N 1
ATOM 1697 C CA . GLN A 1 218 ? 24.916 32.241 -22.743 1.00 53.81 218 GLN A CA 1
ATOM 1698 C C . GLN A 1 218 ? 24.349 33.676 -22.800 1.00 53.81 218 GLN A C 1
ATOM 1700 O O . GLN A 1 218 ? 24.808 34.476 -23.610 1.00 53.81 218 GLN A O 1
ATOM 1705 N N . ASN A 1 219 ? 23.415 34.036 -21.909 1.00 51.44 219 ASN A N 1
ATOM 1706 C CA . ASN A 1 219 ? 22.803 35.360 -21.792 1.00 51.44 219 ASN A CA 1
ATOM 1707 C C . ASN A 1 219 ? 23.110 35.993 -20.414 1.00 51.44 219 ASN A C 1
ATOM 1709 O O . ASN A 1 219 ? 23.043 35.350 -19.374 1.00 51.44 219 ASN A O 1
ATOM 1713 N N . ARG A 1 220 ? 23.388 37.303 -20.357 1.00 51.84 220 ARG A N 1
ATOM 1714 C CA . ARG A 1 220 ? 23.729 38.060 -19.120 1.00 51.84 220 ARG A CA 1
ATOM 1715 C C . ARG A 1 220 ? 22.622 38.132 -18.035 1.00 51.84 220 ARG A C 1
ATOM 1717 O O . ARG A 1 220 ? 22.736 38.914 -17.102 1.00 51.84 220 ARG A O 1
ATOM 1724 N N . LEU A 1 221 ? 21.559 37.329 -18.125 1.00 52.94 221 LEU A N 1
ATOM 1725 C CA . LEU A 1 221 ? 20.434 37.270 -17.173 1.00 52.94 221 LEU A CA 1
ATOM 1726 C C . LEU A 1 221 ? 20.611 36.194 -16.076 1.00 52.94 221 LEU A C 1
ATOM 1728 O O . LEU A 1 221 ? 19.682 35.922 -15.317 1.00 52.94 221 LEU A O 1
ATOM 1732 N N . TYR A 1 222 ? 21.801 35.595 -15.984 1.00 50.53 222 TYR A N 1
ATOM 1733 C CA . TYR A 1 222 ? 22.128 34.441 -15.137 1.00 50.53 222 TYR A CA 1
ATOM 1734 C C . TYR A 1 222 ? 21.879 34.646 -13.627 1.00 50.53 222 TYR A C 1
ATOM 1736 O O . TYR A 1 222 ? 21.516 33.704 -12.931 1.00 50.53 222 TYR A O 1
ATOM 1744 N N . GLU A 1 223 ? 22.015 35.866 -13.099 1.00 50.03 223 GLU A N 1
ATOM 1745 C CA . GLU A 1 223 ? 21.938 36.113 -11.647 1.00 50.03 223 GLU A CA 1
ATOM 1746 C C . GLU A 1 223 ? 20.514 36.151 -11.070 1.00 50.03 223 GLU A C 1
ATOM 1748 O O . GLU A 1 223 ? 20.340 35.895 -9.882 1.00 50.03 223 GLU A O 1
ATOM 1753 N N . ARG A 1 224 ? 19.477 36.438 -11.872 1.00 47.69 224 ARG A N 1
ATOM 1754 C CA . ARG A 1 224 ? 18.109 36.645 -11.344 1.00 47.69 224 ARG A CA 1
ATOM 1755 C C . ARG A 1 224 ? 17.228 35.391 -11.339 1.00 47.69 224 ARG A C 1
ATOM 1757 O O . ARG A 1 224 ? 16.215 35.382 -10.648 1.00 47.69 224 ARG A O 1
ATOM 1764 N N . TYR A 1 225 ? 17.599 34.354 -12.094 1.00 50.25 225 TYR A N 1
ATOM 1765 C CA . TYR A 1 225 ? 16.753 33.175 -12.345 1.00 50.25 225 TYR A CA 1
ATOM 1766 C C . TYR A 1 225 ? 17.240 31.879 -11.675 1.00 50.25 225 TYR A C 1
ATOM 1768 O O . TYR A 1 225 ? 16.458 30.948 -11.508 1.00 50.25 225 TYR A O 1
ATOM 1776 N N . THR A 1 226 ? 18.499 31.811 -11.234 1.00 57.16 226 THR A N 1
ATOM 1777 C CA . THR A 1 226 ? 19.092 30.581 -10.679 1.00 57.16 226 THR A CA 1
ATOM 1778 C C . THR A 1 226 ? 18.415 30.124 -9.386 1.00 57.16 226 THR A C 1
ATOM 1780 O O . THR A 1 226 ? 18.124 28.941 -9.245 1.00 57.16 226 THR A O 1
ATOM 1783 N N . VAL A 1 227 ? 18.093 31.039 -8.464 1.00 61.16 227 VAL A N 1
ATOM 1784 C CA . VAL A 1 227 ? 17.503 30.683 -7.157 1.00 61.16 227 VAL A CA 1
ATOM 1785 C C . VAL A 1 227 ? 16.129 30.014 -7.300 1.00 61.16 227 VAL A C 1
ATOM 1787 O O . VAL A 1 227 ? 15.872 29.013 -6.635 1.00 61.16 227 VAL A O 1
ATOM 1790 N N . SER A 1 228 ? 15.269 30.530 -8.186 1.00 64.06 228 SER A N 1
ATOM 1791 C CA . SER A 1 228 ? 13.911 30.003 -8.395 1.00 64.06 228 SER A CA 1
ATOM 1792 C C . SER A 1 228 ? 13.928 28.607 -9.012 1.00 64.06 228 SER A C 1
ATOM 1794 O O . SER A 1 228 ? 13.179 27.734 -8.585 1.00 64.06 228 SER A O 1
ATOM 1796 N N . ASP A 1 229 ? 14.801 28.383 -9.992 1.00 67.38 229 ASP A N 1
ATOM 1797 C CA . ASP A 1 229 ? 14.858 27.109 -10.702 1.00 67.38 229 ASP A CA 1
ATOM 1798 C C . ASP A 1 229 ? 15.461 25.995 -9.802 1.00 67.38 229 ASP A C 1
ATOM 1800 O O . ASP A 1 229 ? 15.040 24.840 -9.867 1.00 67.38 229 ASP A O 1
ATOM 1804 N N . PHE A 1 230 ? 16.418 26.328 -8.915 1.00 74.88 230 PHE A N 1
ATOM 1805 C CA . PHE A 1 230 ? 16.924 25.388 -7.898 1.00 74.88 230 PHE A CA 1
ATOM 1806 C C . PHE A 1 230 ? 15.862 25.063 -6.835 1.00 74.88 230 PHE A C 1
ATOM 1808 O O . PHE A 1 230 ? 15.791 23.930 -6.364 1.00 74.88 230 PHE A O 1
ATOM 1815 N N . ALA A 1 231 ? 15.019 26.031 -6.469 1.00 81.81 231 ALA A N 1
ATOM 1816 C CA . ALA A 1 231 ? 13.919 25.798 -5.539 1.00 81.81 231 ALA A CA 1
ATOM 1817 C C . ALA A 1 231 ? 12.841 24.872 -6.134 1.00 81.81 231 ALA A C 1
ATOM 1819 O O . ALA A 1 231 ? 12.296 24.042 -5.412 1.00 81.81 231 ALA A O 1
ATOM 1820 N N . GLU A 1 232 ? 12.568 24.961 -7.441 1.00 84.69 232 GLU A N 1
ATOM 1821 C CA . GLU A 1 232 ? 11.604 24.087 -8.129 1.00 84.69 232 GLU A CA 1
ATOM 1822 C C . GLU A 1 232 ? 12.011 22.609 -8.039 1.00 84.69 232 GLU A C 1
ATOM 1824 O O . GLU A 1 232 ? 11.210 21.759 -7.643 1.00 84.69 232 GLU A O 1
ATOM 1829 N N . ILE A 1 233 ? 13.272 22.288 -8.352 1.00 87.75 233 ILE A N 1
ATOM 1830 C CA . ILE A 1 233 ? 13.746 20.900 -8.297 1.00 87.75 233 ILE A CA 1
ATOM 1831 C C . ILE A 1 233 ? 13.768 20.361 -6.862 1.00 87.75 233 ILE A C 1
ATOM 1833 O O . ILE A 1 233 ? 13.358 19.224 -6.630 1.00 87.75 233 ILE A O 1
ATOM 1837 N N . GLU A 1 234 ? 14.190 21.174 -5.894 1.00 91.31 234 GLU A N 1
ATOM 1838 C CA . GLU A 1 234 ? 14.180 20.805 -4.478 1.00 91.31 234 GLU A CA 1
ATOM 1839 C C . GLU A 1 234 ? 12.754 20.557 -3.978 1.00 91.31 234 GLU A C 1
ATOM 1841 O O . GLU A 1 234 ? 12.513 19.572 -3.281 1.00 91.31 234 GLU A O 1
ATOM 1846 N N . ALA A 1 235 ? 11.793 21.388 -4.391 1.00 91.44 235 ALA A N 1
ATOM 1847 C CA . ALA A 1 235 ? 10.380 21.202 -4.082 1.00 91.44 235 ALA A CA 1
ATOM 1848 C C . ALA A 1 235 ? 9.815 19.920 -4.711 1.00 91.44 235 ALA A C 1
ATOM 1850 O O . ALA A 1 235 ? 9.074 19.188 -4.052 1.00 91.44 235 ALA A O 1
ATOM 1851 N N . HIS A 1 236 ? 10.187 19.591 -5.951 1.00 92.56 236 HIS A N 1
ATOM 1852 C CA . HIS A 1 236 ? 9.791 18.328 -6.583 1.00 92.56 236 HIS A CA 1
ATOM 1853 C C . HIS A 1 236 ? 10.397 17.109 -5.871 1.00 92.56 236 HIS A C 1
ATOM 1855 O O . HIS A 1 236 ? 9.701 16.112 -5.658 1.00 92.56 236 HIS A O 1
ATOM 1861 N N . ILE A 1 237 ? 11.670 17.182 -5.465 1.00 95.75 237 ILE A N 1
ATOM 1862 C CA . ILE A 1 237 ? 12.319 16.131 -4.667 1.00 95.75 237 ILE A CA 1
ATOM 1863 C C . ILE A 1 237 ? 11.587 15.965 -3.331 1.00 95.75 237 ILE A C 1
ATOM 1865 O O . ILE A 1 237 ? 11.197 14.851 -2.983 1.00 95.75 237 ILE A O 1
ATOM 1869 N N . ALA A 1 238 ? 11.318 17.064 -2.622 1.00 96.94 238 ALA A N 1
ATOM 1870 C CA . ALA A 1 238 ? 10.580 17.038 -1.363 1.00 96.94 238 ALA A CA 1
ATOM 1871 C C . ALA A 1 238 ? 9.168 16.453 -1.532 1.00 96.94 238 ALA A C 1
ATOM 1873 O O . ALA A 1 238 ? 8.746 15.624 -0.732 1.00 96.94 238 ALA A O 1
ATOM 1874 N N . THR A 1 239 ? 8.463 16.806 -2.610 1.00 95.38 239 THR A N 1
ATOM 1875 C CA . THR A 1 239 ? 7.130 16.263 -2.926 1.00 95.38 239 THR A CA 1
ATOM 1876 C C . THR A 1 239 ? 7.177 14.755 -3.186 1.00 95.38 239 THR A C 1
ATOM 1878 O O . THR A 1 239 ? 6.281 14.027 -2.763 1.00 95.38 239 THR A O 1
ATOM 1881 N N . THR A 1 240 ? 8.240 14.264 -3.826 1.00 96.44 240 THR A N 1
ATOM 1882 C CA . THR A 1 240 ? 8.451 12.825 -4.062 1.00 96.44 240 THR A CA 1
ATOM 1883 C C . THR A 1 240 ? 8.669 12.076 -2.743 1.00 96.44 240 THR A C 1
ATOM 1885 O O . THR A 1 240 ? 8.041 11.046 -2.504 1.00 96.44 240 THR A O 1
ATOM 1888 N N . VAL A 1 241 ? 9.496 12.628 -1.848 1.00 97.69 241 VAL A N 1
ATOM 1889 C CA . VAL A 1 241 ? 9.728 12.090 -0.494 1.00 97.69 241 VAL A CA 1
ATOM 1890 C C . VAL A 1 241 ? 8.428 12.077 0.319 1.00 97.69 241 VAL A C 1
ATOM 1892 O O . VAL A 1 241 ? 8.072 11.056 0.903 1.00 97.69 241 VAL A O 1
ATOM 1895 N N . ILE A 1 242 ? 7.673 13.179 0.308 1.00 96.81 242 ILE A N 1
ATOM 1896 C CA . ILE A 1 242 ? 6.364 13.280 0.967 1.00 96.81 242 ILE A CA 1
ATOM 1897 C C . ILE A 1 242 ? 5.390 12.238 0.413 1.00 96.81 242 ILE A C 1
ATOM 1899 O O . ILE A 1 242 ? 4.687 11.586 1.184 1.00 96.81 242 ILE A O 1
ATOM 1903 N N . SER A 1 243 ? 5.367 12.032 -0.906 1.00 96.12 243 SER A N 1
ATOM 1904 C CA . SER A 1 243 ? 4.529 11.006 -1.524 1.00 96.12 243 SER A CA 1
ATOM 1905 C C . SER A 1 243 ? 4.879 9.606 -1.013 1.00 96.12 243 SER A C 1
ATOM 1907 O O . SER A 1 243 ? 3.968 8.860 -0.660 1.00 96.12 243 SER A O 1
ATOM 1909 N N . ALA A 1 244 ? 6.169 9.268 -0.896 1.00 97.31 244 ALA A N 1
ATOM 1910 C CA . ALA A 1 244 ? 6.604 7.992 -0.321 1.00 97.31 244 ALA A CA 1
ATOM 1911 C C . ALA A 1 244 ? 6.094 7.824 1.118 1.00 97.31 244 ALA A C 1
ATOM 1913 O O . ALA A 1 244 ? 5.597 6.765 1.492 1.00 97.31 244 ALA A O 1
ATOM 1914 N N . ILE A 1 245 ? 6.148 8.883 1.928 1.00 96.75 245 ILE A N 1
ATOM 1915 C CA . ILE A 1 245 ? 5.643 8.848 3.306 1.00 96.75 245 ILE A CA 1
ATOM 1916 C C . ILE A 1 245 ? 4.134 8.600 3.323 1.00 96.75 245 ILE A C 1
ATOM 1918 O O . ILE A 1 245 ? 3.679 7.710 4.030 1.00 96.75 245 ILE A O 1
ATOM 1922 N N . GLN A 1 246 ? 3.363 9.334 2.523 1.00 95.19 246 GLN A N 1
ATOM 1923 C CA . GLN A 1 246 ? 1.897 9.281 2.546 1.00 95.19 246 GLN A CA 1
ATOM 1924 C C . GLN A 1 246 ? 1.302 8.023 1.905 1.00 95.19 246 GLN A C 1
ATOM 1926 O O . GLN A 1 246 ? 0.179 7.656 2.233 1.00 95.19 246 GLN A O 1
ATOM 1931 N N . HIS A 1 247 ? 2.014 7.384 0.975 1.00 95.62 247 HIS A N 1
ATOM 1932 C CA . HIS A 1 247 ? 1.514 6.223 0.231 1.00 95.62 247 HIS A CA 1
ATOM 1933 C C . HIS A 1 247 ? 2.208 4.909 0.601 1.00 95.62 247 HIS A C 1
ATOM 1935 O O . HIS A 1 247 ? 1.614 3.847 0.434 1.00 95.62 247 HIS A O 1
ATOM 1941 N N . VAL A 1 248 ? 3.451 4.962 1.092 1.00 96.19 248 VAL A N 1
ATOM 1942 C CA . VAL A 1 248 ? 4.283 3.767 1.294 1.00 96.19 248 VAL A CA 1
ATOM 1943 C C . VAL A 1 248 ? 4.768 3.606 2.717 1.00 96.19 248 VAL A C 1
ATOM 1945 O O . VAL A 1 248 ? 4.792 2.482 3.168 1.00 96.19 248 VAL A O 1
ATOM 1948 N N . PHE A 1 249 ? 5.165 4.641 3.457 1.00 94.94 249 PHE A N 1
ATOM 1949 C CA . PHE A 1 249 ? 5.667 4.409 4.820 1.00 94.94 249 PHE A CA 1
ATOM 1950 C C . PHE A 1 249 ? 4.587 4.554 5.861 1.00 94.94 249 PHE A C 1
ATOM 1952 O O . PHE A 1 249 ? 4.481 3.701 6.727 1.00 94.94 249 PHE A O 1
ATOM 1959 N N . VAL A 1 250 ? 3.758 5.584 5.775 1.00 93.38 250 VAL A N 1
ATOM 1960 C CA . VAL A 1 250 ? 2.691 5.909 6.720 1.00 93.38 250 VAL A CA 1
ATOM 1961 C C . VAL A 1 250 ? 1.370 6.107 5.967 1.00 93.38 250 VAL A C 1
ATOM 1963 O O . VAL A 1 250 ? 0.778 7.176 6.062 1.00 93.38 250 VAL A O 1
ATOM 1966 N N . PRO A 1 251 ? 0.895 5.127 5.175 1.00 95.06 251 PRO A N 1
ATOM 1967 C CA . PRO A 1 251 ? -0.375 5.281 4.489 1.00 95.06 251 PRO A CA 1
ATOM 1968 C C . PRO A 1 251 ? -1.553 5.262 5.457 1.00 95.06 251 PRO A C 1
ATOM 1970 O O . PRO A 1 251 ? -1.449 4.851 6.617 1.00 95.06 251 PRO A O 1
ATOM 1973 N N . ASP A 1 252 ? -2.695 5.682 4.929 1.00 95.56 252 ASP A N 1
ATOM 1974 C CA . ASP A 1 252 ? -3.985 5.513 5.582 1.00 95.56 252 ASP A CA 1
ATOM 1975 C C . ASP A 1 252 ? -4.293 4.031 5.830 1.00 95.56 252 ASP A C 1
ATOM 1977 O O . ASP A 1 252 ? -3.834 3.143 5.108 1.00 95.56 252 ASP A O 1
ATOM 1981 N N . ILE A 1 253 ? -5.105 3.763 6.847 1.00 95.06 253 ILE A N 1
ATOM 1982 C CA . ILE A 1 253 ? -5.577 2.420 7.183 1.00 95.06 253 ILE A CA 1
ATOM 1983 C C . ILE A 1 253 ? -6.909 2.202 6.466 1.00 95.06 253 ILE A C 1
ATOM 1985 O O . ILE A 1 253 ? -7.771 3.079 6.485 1.00 95.06 253 ILE A O 1
ATOM 1989 N N . ARG A 1 254 ? -7.124 1.041 5.838 1.00 93.44 254 ARG A N 1
ATOM 1990 C CA . ARG A 1 254 ? -8.364 0.828 5.075 1.00 93.44 254 ARG A CA 1
ATOM 1991 C C . ARG A 1 254 ? -9.608 0.817 5.973 1.00 93.44 254 ARG A C 1
ATOM 1993 O O . ARG A 1 254 ? -10.551 1.565 5.733 1.00 93.44 254 ARG A O 1
ATOM 2000 N N . PHE A 1 255 ? -9.559 0.015 7.030 1.00 93.25 255 PHE A N 1
ATOM 2001 C CA . PHE A 1 255 ? -10.578 -0.122 8.075 1.00 93.25 255 PHE A CA 1
ATOM 2002 C C . PHE A 1 255 ? -9.894 -0.487 9.404 1.00 93.25 255 PHE A C 1
ATOM 2004 O O . PHE A 1 255 ? -8.742 -0.923 9.387 1.00 93.25 255 PHE A O 1
ATOM 2011 N N . PRO A 1 256 ? -10.550 -0.344 10.569 1.00 91.06 256 PRO A N 1
ATOM 2012 C CA . PRO A 1 256 ? -9.936 -0.712 11.842 1.00 91.06 256 PRO A CA 1
ATOM 2013 C C . PRO A 1 256 ? -9.481 -2.179 11.848 1.00 91.06 256 PRO A C 1
ATOM 2015 O O . PRO A 1 256 ? -10.262 -3.082 11.551 1.00 91.06 256 PRO A O 1
ATOM 2018 N N . ALA A 1 257 ? -8.217 -2.428 12.192 1.00 89.31 257 ALA A N 1
ATOM 2019 C CA . ALA A 1 257 ? -7.646 -3.771 12.165 1.00 89.31 257 ALA A CA 1
ATOM 2020 C C . ALA A 1 257 ? -8.369 -4.712 13.147 1.00 89.31 257 ALA A C 1
ATOM 2022 O O . ALA A 1 257 ? -8.427 -4.447 14.351 1.00 89.31 257 ALA A O 1
ATOM 2023 N N . VAL A 1 258 ? -8.889 -5.833 12.633 1.00 85.25 258 VAL A N 1
ATOM 2024 C CA . VAL A 1 258 ? -9.593 -6.856 13.422 1.00 85.25 258 VAL A CA 1
ATOM 2025 C C . VAL A 1 258 ? -8.598 -7.895 13.930 1.00 85.25 258 VAL A C 1
ATOM 2027 O O . VAL A 1 258 ? -7.858 -8.499 13.152 1.00 85.25 258 VAL A O 1
ATOM 2030 N N . GLN A 1 259 ? -8.603 -8.129 15.238 1.00 83.12 259 GLN A N 1
ATOM 2031 C CA . GLN A 1 259 ? -7.588 -8.926 15.921 1.00 83.12 259 GLN A CA 1
ATOM 2032 C C . GLN A 1 259 ? -8.184 -10.198 16.506 1.00 83.12 259 GLN A C 1
ATOM 2034 O O . GLN A 1 259 ? -9.295 -10.189 17.026 1.00 83.12 259 GLN A O 1
ATOM 2039 N N . ALA A 1 260 ? -7.411 -11.273 16.429 1.00 87.25 260 ALA A N 1
ATOM 2040 C CA . ALA A 1 260 ? -7.725 -12.577 16.989 1.00 87.25 260 ALA A CA 1
ATOM 2041 C C . ALA A 1 260 ? -6.414 -13.316 17.255 1.00 87.25 260 ALA A C 1
ATOM 2043 O O . ALA A 1 260 ? -5.445 -13.099 16.523 1.00 87.25 260 ALA A O 1
ATOM 2044 N N . ASP A 1 261 ? -6.391 -14.202 18.248 1.00 87.81 261 ASP A N 1
ATOM 2045 C CA . ASP A 1 261 ? -5.211 -15.038 18.524 1.00 87.81 261 ASP A CA 1
ATOM 2046 C C . ASP A 1 261 ? -5.023 -16.079 17.417 1.00 87.81 261 ASP A C 1
ATOM 2048 O O . ASP A 1 261 ? -3.915 -16.494 17.089 1.00 87.81 261 ASP A O 1
ATOM 2052 N N . LYS A 1 262 ? -6.145 -16.492 16.828 1.00 89.75 262 LYS A N 1
ATOM 2053 C CA . LYS A 1 262 ? -6.246 -17.533 15.818 1.00 89.75 262 LYS A CA 1
ATOM 2054 C C . LYS A 1 262 ? -7.016 -17.016 14.616 1.00 89.75 262 LYS A C 1
ATOM 2056 O O . LYS A 1 262 ? -8.117 -16.487 14.768 1.00 89.75 262 LYS A O 1
ATOM 2061 N N . VAL A 1 263 ? -6.470 -17.195 13.420 1.00 92.50 263 VAL A N 1
ATOM 2062 C CA . VAL A 1 263 ? -7.120 -16.831 12.160 1.00 92.50 263 VAL A CA 1
ATOM 2063 C C . VAL A 1 263 ? -7.199 -18.053 11.260 1.00 92.50 263 VAL A C 1
ATOM 2065 O O . VAL A 1 263 ? -6.180 -18.610 10.859 1.00 92.50 263 VAL A O 1
ATOM 2068 N N . LEU A 1 264 ? -8.418 -18.452 10.918 1.00 91.75 264 LEU A N 1
ATOM 2069 C CA . LEU A 1 264 ? -8.682 -19.452 9.894 1.00 91.75 264 LEU A CA 1
ATOM 2070 C C . LEU A 1 264 ? -8.987 -18.741 8.574 1.00 91.75 264 LEU A C 1
ATOM 2072 O O . LEU A 1 264 ? -9.930 -17.955 8.500 1.00 91.75 264 LEU A O 1
ATOM 2076 N N . VAL A 1 265 ? -8.219 -19.039 7.532 1.00 95.00 265 VAL A N 1
ATOM 2077 C CA . VAL A 1 265 ? -8.394 -18.495 6.182 1.00 95.00 265 VAL A CA 1
ATOM 2078 C C . VAL A 1 265 ? -8.838 -19.628 5.252 1.00 95.00 265 VAL A C 1
ATOM 2080 O O . VAL A 1 265 ? -7.987 -20.315 4.681 1.00 95.00 265 VAL A O 1
ATOM 2083 N N . PRO A 1 266 ? -10.152 -19.889 5.116 1.00 92.94 266 PRO A N 1
ATOM 2084 C CA . PRO A 1 266 ? -10.636 -20.833 4.126 1.00 92.94 266 PRO A CA 1
ATOM 2085 C C . PRO A 1 266 ? -10.602 -20.192 2.737 1.00 92.94 266 PRO A C 1
ATOM 2087 O O . PRO A 1 266 ? -11.277 -19.192 2.490 1.00 92.94 266 PRO A O 1
ATOM 2090 N N . ILE A 1 267 ? -9.822 -20.780 1.832 1.00 95.75 267 ILE A N 1
ATOM 2091 C CA . ILE A 1 267 ? -9.796 -20.421 0.416 1.00 95.75 267 ILE A CA 1
ATOM 2092 C C . ILE A 1 267 ? -10.723 -21.379 -0.324 1.00 95.75 267 ILE A C 1
ATOM 2094 O O . ILE A 1 267 ? -10.381 -22.535 -0.568 1.00 95.75 267 ILE A O 1
ATOM 2098 N N . VAL A 1 268 ? -11.911 -20.891 -0.659 1.00 93.56 268 VAL A N 1
ATOM 2099 C CA . VAL A 1 268 ? -12.976 -21.663 -1.297 1.00 93.56 268 VAL A CA 1
ATOM 2100 C C . VAL A 1 268 ? -13.041 -21.290 -2.770 1.00 93.56 268 VAL A C 1
ATOM 2102 O O . VAL A 1 268 ? -13.393 -20.164 -3.128 1.00 93.56 268 VAL A O 1
ATOM 2105 N N . VAL A 1 269 ? -12.726 -22.249 -3.635 1.00 96.25 269 VAL A N 1
ATOM 2106 C CA . VAL A 1 269 ? -12.891 -22.097 -5.080 1.00 96.25 269 VAL A CA 1
ATOM 2107 C C . VAL A 1 269 ? -14.310 -22.502 -5.467 1.00 96.25 269 VAL A C 1
ATOM 2109 O O . VAL A 1 269 ? -14.731 -23.634 -5.240 1.00 96.25 269 VAL A O 1
ATOM 2112 N N . LEU A 1 270 ? -15.032 -21.581 -6.096 1.00 95.12 270 LEU A N 1
ATOM 2113 C CA . LEU A 1 270 ? -16.384 -21.768 -6.613 1.00 95.12 270 LEU A CA 1
ATOM 2114 C C . LEU A 1 270 ? -16.324 -21.774 -8.138 1.00 95.12 270 LEU A C 1
ATOM 2116 O O . LEU A 1 270 ? -16.060 -20.736 -8.746 1.00 95.12 270 LEU A O 1
ATOM 2120 N N . ARG A 1 271 ? -16.570 -22.933 -8.759 1.00 95.50 271 ARG A N 1
ATOM 2121 C CA . ARG A 1 271 ? -16.441 -23.092 -10.216 1.00 95.50 271 ARG A CA 1
ATOM 2122 C C . ARG A 1 271 ? -17.753 -23.383 -10.927 1.00 95.50 271 ARG A C 1
ATOM 2124 O O . ARG A 1 271 ? -18.580 -24.146 -10.431 1.00 95.50 271 ARG A O 1
ATOM 2131 N N . ASN A 1 272 ? -17.927 -22.838 -12.128 1.00 95.50 272 ASN A N 1
ATOM 2132 C CA . ASN A 1 272 ? -19.047 -23.177 -13.020 1.00 95.50 272 ASN A CA 1
ATOM 2133 C C . ASN A 1 272 ? -18.646 -24.137 -14.162 1.00 95.50 272 ASN A C 1
ATOM 2135 O O . ASN A 1 272 ? -19.441 -24.372 -15.068 1.00 95.50 272 ASN A O 1
ATOM 2139 N N . HIS A 1 273 ? -17.429 -24.681 -14.127 1.00 94.62 273 HIS A N 1
ATOM 2140 C CA . HIS A 1 273 ? -16.856 -25.517 -15.183 1.00 94.62 273 HIS A CA 1
ATOM 2141 C C . HIS A 1 273 ? -16.076 -26.705 -14.602 1.00 94.62 273 HIS A C 1
ATOM 2143 O O . HIS A 1 273 ? -15.868 -26.806 -13.393 1.00 94.62 273 HIS A O 1
ATOM 2149 N N . VAL A 1 274 ? -15.630 -27.611 -15.477 1.00 93.25 274 VAL A N 1
ATOM 2150 C CA . VAL A 1 274 ? -14.784 -28.771 -15.127 1.00 93.25 274 VAL A CA 1
ATOM 2151 C C . VAL A 1 274 ? -13.485 -28.844 -15.941 1.00 93.25 274 VAL A C 1
ATOM 2153 O O . VAL A 1 274 ? -12.755 -29.822 -15.824 1.00 93.25 274 VAL A O 1
ATOM 2156 N N . GLU A 1 275 ? -13.182 -27.817 -16.745 1.00 91.69 275 GLU A N 1
ATOM 2157 C CA . GLU A 1 275 ? -12.022 -27.785 -17.659 1.00 91.69 275 GLU A CA 1
ATOM 2158 C C . GLU A 1 275 ? -10.670 -27.948 -16.956 1.00 91.69 275 GLU A C 1
ATOM 2160 O O . GLU A 1 275 ? -9.772 -28.615 -17.463 1.00 91.69 275 GLU A O 1
ATOM 2165 N N . PHE A 1 276 ? -10.535 -27.360 -15.770 1.00 93.50 276 PHE A N 1
ATOM 2166 C CA . PHE A 1 276 ? -9.344 -27.468 -14.944 1.00 93.50 276 PHE A CA 1
ATOM 2167 C C . PHE A 1 276 ? -9.722 -27.534 -13.465 1.00 93.50 276 PHE A C 1
ATOM 2169 O O . PHE A 1 276 ? -10.857 -27.267 -13.055 1.00 93.50 276 PHE A O 1
ATOM 2176 N N . ASN A 1 277 ? -8.751 -27.938 -12.652 1.00 94.56 277 ASN A N 1
ATOM 2177 C CA . ASN A 1 277 ? -8.849 -27.888 -11.203 1.00 94.56 277 ASN A CA 1
ATOM 2178 C C . ASN A 1 277 ? -7.790 -26.894 -10.708 1.00 94.56 277 ASN A C 1
ATOM 2180 O O . ASN A 1 277 ? -6.612 -27.237 -10.783 1.00 94.56 277 ASN A O 1
ATOM 2184 N N . PRO A 1 278 ? -8.179 -25.718 -10.182 1.00 95.44 278 PRO A N 1
ATOM 2185 C CA . PRO A 1 278 ? -7.228 -24.690 -9.748 1.00 95.44 278 PRO A CA 1
ATOM 2186 C C . PRO A 1 278 ? -6.208 -25.167 -8.707 1.00 95.44 278 PRO A C 1
ATOM 2188 O O . PRO A 1 278 ? -5.123 -24.606 -8.613 1.00 95.44 278 PRO A O 1
ATOM 2191 N N . TRP A 1 279 ? -6.510 -26.231 -7.958 1.00 94.62 279 TRP A N 1
ATOM 2192 C CA . TRP A 1 279 ? -5.599 -26.808 -6.967 1.00 94.62 279 TRP A CA 1
ATOM 2193 C C . TRP A 1 279 ? -4.551 -27.763 -7.553 1.00 94.62 279 TRP A C 1
ATOM 2195 O O . TRP A 1 279 ? -3.612 -28.154 -6.858 1.00 94.62 279 TRP A O 1
ATOM 2205 N N . ARG A 1 280 ? -4.680 -28.165 -8.825 1.00 94.12 280 ARG A N 1
ATOM 2206 C CA . ARG A 1 280 ? -3.661 -28.982 -9.495 1.00 94.12 280 ARG A CA 1
ATOM 2207 C C . ARG A 1 280 ? -2.524 -28.089 -9.983 1.00 94.12 280 ARG A C 1
ATOM 2209 O O . ARG A 1 280 ? -2.734 -27.163 -10.755 1.00 94.12 280 ARG A O 1
ATOM 2216 N N . LYS A 1 281 ? -1.304 -28.399 -9.546 1.00 93.88 281 LYS A N 1
ATOM 2217 C CA . LYS A 1 281 ? -0.087 -27.689 -9.961 1.00 93.88 281 LYS A CA 1
ATOM 2218 C C . LYS A 1 281 ? 0.278 -27.996 -11.417 1.00 93.88 281 LYS A C 1
ATOM 2220 O O . LYS A 1 281 ? -0.013 -29.083 -11.915 1.00 93.88 281 LYS A O 1
ATOM 2225 N N . GLY A 1 282 ? 1.001 -27.070 -12.050 1.00 89.75 282 GLY A N 1
ATOM 2226 C CA . GLY A 1 282 ? 1.665 -27.300 -13.339 1.00 89.75 282 GLY A CA 1
ATOM 2227 C C . GLY A 1 282 ? 0.885 -26.845 -14.572 1.00 89.75 282 GLY A C 1
ATOM 2228 O O . GLY A 1 282 ? 1.203 -27.281 -15.674 1.00 89.75 282 GLY A O 1
ATOM 2229 N N . HIS A 1 283 ? -0.120 -25.981 -14.411 1.00 93.19 283 HIS A N 1
ATOM 2230 C CA . HIS A 1 283 ? -0.834 -25.368 -15.531 1.00 93.19 283 HIS A CA 1
ATOM 2231 C C . HIS A 1 283 ? -1.076 -23.869 -15.289 1.00 93.19 283 HIS A C 1
ATOM 2233 O O . HIS A 1 283 ? -1.112 -23.455 -14.133 1.00 93.19 283 HIS A O 1
ATOM 2239 N N . PRO A 1 284 ? -1.339 -23.055 -16.328 1.00 93.38 284 PRO A N 1
ATOM 2240 C CA . PRO A 1 284 ? -1.500 -21.599 -16.191 1.00 93.38 284 PRO A CA 1
ATOM 2241 C C . PRO A 1 284 ? -2.622 -21.144 -15.247 1.00 93.38 284 PRO A C 1
ATOM 2243 O O . PRO A 1 284 ? -2.625 -20.003 -14.811 1.00 93.38 284 PRO A O 1
ATOM 2246 N N . TYR A 1 285 ? -3.573 -22.030 -14.938 1.00 94.94 285 TYR A N 1
ATOM 2247 C CA . TYR A 1 285 ? -4.702 -21.755 -14.046 1.00 94.94 285 TYR A CA 1
ATOM 2248 C C . TYR A 1 285 ? -4.483 -22.193 -12.587 1.00 94.94 285 TYR A C 1
ATOM 2250 O O . TYR A 1 285 ? -5.442 -22.298 -11.818 1.00 94.94 285 TYR A O 1
ATOM 2258 N N . SER A 1 286 ? -3.259 -22.597 -12.227 1.00 95.62 286 SER A N 1
ATOM 2259 C CA . SER A 1 286 ? -2.994 -23.233 -10.935 1.00 95.62 286 SER A CA 1
ATOM 2260 C C . SER A 1 286 ? -2.760 -22.189 -9.859 1.00 95.62 286 SER A C 1
ATOM 2262 O O . SER A 1 286 ? -1.948 -21.291 -10.046 1.00 95.62 286 SER A O 1
ATOM 2264 N N . ILE A 1 287 ? -3.411 -22.360 -8.715 1.00 97.31 287 ILE A N 1
ATOM 2265 C CA . ILE A 1 287 ? -3.206 -21.533 -7.531 1.00 97.31 287 ILE A CA 1
ATOM 2266 C C . ILE A 1 287 ? -1.968 -22.042 -6.794 1.00 97.31 287 ILE A C 1
ATOM 2268 O O . ILE A 1 287 ? -1.918 -23.206 -6.379 1.00 97.31 287 ILE A O 1
ATOM 2272 N N . ASP A 1 288 ? -0.976 -21.176 -6.591 1.00 96.88 288 ASP A N 1
ATOM 2273 C CA . ASP A 1 288 ? 0.212 -21.527 -5.814 1.00 96.88 288 ASP A CA 1
ATOM 2274 C C . ASP A 1 288 ? -0.060 -21.335 -4.317 1.00 96.88 288 ASP A C 1
ATOM 2276 O O . ASP A 1 288 ? 0.192 -20.288 -3.715 1.00 96.88 288 ASP A O 1
ATOM 2280 N N . ILE A 1 289 ? -0.590 -22.392 -3.700 1.00 96.00 289 ILE A N 1
ATOM 2281 C CA . ILE A 1 289 ? -0.878 -22.415 -2.264 1.00 96.00 289 ILE A CA 1
ATOM 2282 C C . ILE A 1 289 ? 0.380 -22.247 -1.401 1.00 96.00 289 ILE A C 1
ATOM 2284 O O . ILE A 1 289 ? 0.290 -21.723 -0.290 1.00 96.00 289 ILE A O 1
ATOM 2288 N N . ASP A 1 290 ? 1.552 -22.655 -1.891 1.00 96.50 290 ASP A N 1
ATOM 2289 C CA . ASP A 1 290 ? 2.794 -22.551 -1.129 1.00 96.50 290 ASP A CA 1
ATOM 2290 C C . ASP A 1 290 ? 3.295 -21.103 -1.124 1.00 96.50 290 ASP A C 1
ATOM 2292 O O . ASP A 1 290 ? 3.714 -20.603 -0.078 1.00 96.50 290 ASP A O 1
ATOM 2296 N N . ALA A 1 291 ? 3.177 -20.386 -2.247 1.00 96.44 291 ALA A N 1
ATOM 2297 C CA . ALA A 1 291 ? 3.386 -18.940 -2.284 1.00 96.44 291 ALA A CA 1
ATOM 2298 C C . ALA A 1 291 ? 2.412 -18.203 -1.355 1.00 96.44 291 ALA A C 1
ATOM 2300 O O . ALA A 1 291 ? 2.860 -17.395 -0.540 1.00 96.44 291 ALA A O 1
ATOM 2301 N N . ILE A 1 292 ? 1.114 -18.534 -1.397 1.00 98.19 292 ILE A N 1
ATOM 2302 C CA . ILE A 1 292 ? 0.112 -17.920 -0.511 1.00 98.19 292 ILE A CA 1
ATOM 2303 C C . ILE A 1 292 ? 0.478 -18.153 0.958 1.00 98.19 292 ILE A C 1
ATOM 2305 O O . ILE A 1 292 ? 0.526 -17.201 1.731 1.00 98.19 292 ILE A O 1
ATOM 2309 N N . ARG A 1 293 ? 0.797 -19.392 1.358 1.00 97.56 293 ARG A N 1
ATOM 2310 C CA . ARG A 1 293 ? 1.190 -19.708 2.742 1.00 97.56 293 ARG A CA 1
ATOM 2311 C C . ARG A 1 293 ? 2.435 -18.942 3.180 1.00 97.56 293 ARG A C 1
ATOM 2313 O O . ARG A 1 293 ? 2.440 -18.398 4.281 1.00 97.56 293 ARG A O 1
ATOM 2320 N N . ARG A 1 294 ? 3.470 -18.875 2.335 1.00 97.25 294 ARG A N 1
ATOM 2321 C CA . ARG A 1 294 ? 4.714 -18.148 2.644 1.00 97.25 294 ARG A CA 1
ATOM 2322 C C . ARG A 1 294 ? 4.474 -16.658 2.857 1.00 97.25 294 ARG A C 1
ATOM 2324 O O . ARG A 1 294 ? 5.002 -16.104 3.815 1.00 97.25 294 ARG A O 1
ATOM 2331 N N . GLU A 1 295 ? 3.692 -16.017 1.993 1.00 97.44 295 GLU A N 1
ATOM 2332 C CA . GLU A 1 295 ? 3.447 -14.574 2.082 1.00 97.44 295 GLU A CA 1
ATOM 2333 C C . GLU A 1 295 ? 2.457 -14.224 3.196 1.00 97.44 295 GLU A C 1
ATOM 2335 O O . GLU A 1 295 ? 2.699 -13.292 3.959 1.00 97.44 295 GLU A O 1
ATOM 2340 N N . VAL A 1 296 ? 1.391 -15.009 3.374 1.00 96.31 296 VAL A N 1
ATOM 2341 C CA . VAL A 1 296 ? 0.406 -14.792 4.447 1.00 96.31 296 VAL A CA 1
ATOM 2342 C C . VAL A 1 296 ? 1.017 -15.018 5.829 1.00 96.31 296 VAL A C 1
ATOM 2344 O O . VAL A 1 296 ? 0.681 -14.292 6.761 1.00 96.31 296 VAL A O 1
ATOM 2347 N N . ALA A 1 297 ? 1.965 -15.950 5.973 1.00 96.19 297 ALA A N 1
ATOM 2348 C CA . ALA A 1 297 ? 2.684 -16.144 7.232 1.00 96.19 297 ALA A CA 1
ATOM 2349 C C . ALA A 1 297 ? 3.446 -14.885 7.681 1.00 96.19 297 ALA A C 1
ATOM 2351 O O . ALA A 1 297 ? 3.553 -14.637 8.880 1.00 96.19 297 ALA A O 1
ATOM 2352 N N . LYS A 1 298 ? 3.929 -14.054 6.744 1.00 96.25 298 LYS A N 1
ATOM 2353 C CA . LYS A 1 298 ? 4.588 -12.777 7.071 1.00 96.25 298 LYS A CA 1
ATOM 2354 C C . LYS A 1 298 ? 3.619 -11.757 7.675 1.00 96.25 298 LYS A C 1
ATOM 2356 O O . LYS A 1 298 ? 4.064 -10.852 8.365 1.00 96.25 298 LYS A O 1
ATOM 2361 N N . LEU A 1 299 ? 2.318 -11.884 7.407 1.00 95.88 299 LEU A N 1
ATOM 2362 C CA . LEU A 1 299 ? 1.278 -10.950 7.852 1.00 95.88 299 LEU A CA 1
ATOM 2363 C C . LEU A 1 299 ? 0.714 -11.284 9.239 1.00 95.88 299 LEU A C 1
ATOM 2365 O O . LEU A 1 299 ? -0.120 -10.537 9.748 1.00 95.88 299 LEU A O 1
ATOM 2369 N N . ALA A 1 300 ? 1.112 -12.411 9.833 1.00 94.38 300 ALA A N 1
ATOM 2370 C CA . ALA A 1 300 ? 0.655 -12.796 11.158 1.00 94.38 300 ALA A CA 1
ATOM 2371 C C . ALA A 1 300 ? 1.170 -11.805 12.215 1.00 94.38 300 ALA A C 1
ATOM 2373 O O . ALA A 1 300 ? 2.355 -11.471 12.259 1.00 94.38 300 ALA A O 1
ATOM 2374 N N . LEU A 1 301 ? 0.270 -11.350 13.086 1.00 93.62 301 LEU A N 1
ATOM 2375 C CA . LEU A 1 301 ? 0.633 -10.540 14.249 1.00 93.62 301 LEU A CA 1
ATOM 2376 C C . LEU A 1 301 ? 1.468 -11.367 15.251 1.00 93.62 301 LEU A C 1
ATOM 2378 O O . LEU A 1 301 ? 1.443 -12.600 15.206 1.00 93.62 301 LEU A O 1
ATOM 2382 N N . PRO A 1 302 ? 2.193 -10.729 16.191 1.00 90.62 302 PRO A N 1
ATOM 2383 C CA . PRO A 1 302 ? 2.926 -11.454 17.227 1.00 90.62 302 PRO A CA 1
ATOM 2384 C C . PRO A 1 302 ? 2.029 -12.460 17.959 1.00 90.62 302 PRO A C 1
ATOM 2386 O O . PRO A 1 302 ? 0.936 -12.109 18.398 1.00 90.62 302 PRO A O 1
ATOM 2389 N N . ASN A 1 303 ? 2.496 -13.708 18.078 1.00 87.88 303 ASN A N 1
ATOM 2390 C CA . ASN A 1 303 ? 1.777 -14.829 18.702 1.00 87.88 303 ASN A CA 1
ATOM 2391 C C . ASN A 1 303 ? 0.456 -15.243 18.015 1.00 87.88 303 ASN A C 1
ATOM 2393 O O . ASN A 1 303 ? -0.277 -16.061 18.569 1.00 87.88 303 ASN A O 1
ATOM 2397 N N . GLN A 1 304 ? 0.155 -14.725 16.820 1.00 92.00 304 GLN A N 1
ATOM 2398 C CA . GLN A 1 304 ? -1.045 -15.081 16.068 1.00 92.00 304 GLN A CA 1
ATOM 2399 C C . GLN A 1 304 ? -0.823 -16.342 15.227 1.00 92.00 304 GLN A C 1
ATOM 2401 O O . GLN A 1 304 ? 0.111 -16.428 14.431 1.00 92.00 304 GLN A O 1
ATOM 2406 N N . GLU A 1 305 ? -1.726 -17.309 15.352 1.00 92.31 305 GLU A N 1
ATOM 2407 C CA . GLU A 1 305 ? -1.732 -18.515 14.527 1.00 92.31 305 GLU A CA 1
ATOM 2408 C C . GLU A 1 305 ? -2.627 -18.296 13.301 1.00 92.31 305 GLU A C 1
ATOM 2410 O O . GLU A 1 305 ? -3.836 -18.110 13.437 1.00 92.31 305 GLU A O 1
ATOM 2415 N N . VAL A 1 306 ? -2.049 -18.336 12.097 1.00 93.56 306 VAL A N 1
ATOM 2416 C CA . VAL A 1 306 ? -2.799 -18.250 10.835 1.00 93.56 306 VAL A CA 1
ATOM 2417 C C . VAL A 1 306 ? -2.801 -19.613 10.152 1.00 93.56 306 VAL A C 1
ATOM 2419 O O . VAL A 1 306 ? -1.751 -20.133 9.782 1.00 93.56 306 VAL A O 1
ATOM 2422 N N . THR A 1 307 ? -3.986 -20.191 9.970 1.00 92.50 307 THR A N 1
ATOM 2423 C CA . THR A 1 307 ? -4.178 -21.487 9.308 1.00 92.50 307 THR A CA 1
ATOM 2424 C C . THR A 1 307 ? -4.948 -21.297 8.011 1.00 92.50 307 THR A C 1
ATOM 2426 O O . THR A 1 307 ? -6.032 -20.720 8.013 1.00 92.50 307 THR A O 1
ATOM 2429 N N . ILE A 1 308 ? -4.406 -21.808 6.905 1.00 93.56 308 ILE A N 1
ATOM 2430 C CA . ILE A 1 308 ? -5.067 -21.790 5.596 1.00 93.56 308 ILE A CA 1
ATOM 2431 C C . ILE A 1 308 ? -5.610 -23.184 5.288 1.00 93.56 308 ILE A C 1
ATOM 2433 O O . ILE A 1 308 ? -4.850 -24.155 5.291 1.00 93.56 308 ILE A O 1
ATOM 2437 N N . VAL A 1 309 ? -6.900 -23.253 4.966 1.00 89.25 309 VAL A N 1
ATOM 2438 C CA . VAL A 1 309 ? -7.570 -24.458 4.448 1.00 89.25 309 VAL A CA 1
ATOM 2439 C C . VAL A 1 309 ? -8.096 -24.174 3.046 1.00 89.25 309 VAL A C 1
ATOM 2441 O O . VAL A 1 309 ? -8.343 -23.017 2.704 1.00 89.25 309 VAL A O 1
ATOM 2444 N N . THR A 1 310 ? -8.220 -25.199 2.211 1.00 91.81 310 THR A N 1
ATOM 2445 C CA . THR A 1 310 ? -8.526 -25.033 0.783 1.00 91.81 310 THR A CA 1
ATOM 2446 C C . THR A 1 310 ? -9.668 -25.935 0.387 1.00 91.81 310 THR A C 1
ATOM 2448 O O . THR A 1 310 ? -9.656 -27.105 0.743 1.00 91.81 310 THR A O 1
ATOM 2451 N N . ASP A 1 311 ? -10.598 -25.424 -0.408 1.00 89.50 311 ASP A N 1
ATOM 2452 C CA . ASP A 1 311 ? -11.775 -26.187 -0.802 1.00 89.50 311 ASP A CA 1
ATOM 2453 C C . ASP A 1 311 ? -12.205 -25.890 -2.246 1.00 89.50 311 ASP A C 1
ATOM 2455 O O . ASP A 1 311 ? -11.800 -24.883 -2.839 1.00 89.50 311 ASP A O 1
ATOM 2459 N N . LEU A 1 312 ? -12.998 -26.781 -2.842 1.00 92.38 312 LEU A N 1
ATOM 2460 C CA . LEU A 1 312 ? -13.448 -26.698 -4.232 1.00 92.38 312 LEU A CA 1
ATOM 2461 C C . LEU A 1 312 ? -14.895 -27.170 -4.377 1.00 92.38 312 LEU A C 1
ATOM 2463 O O . LEU A 1 312 ? -15.178 -28.354 -4.224 1.00 92.38 312 LEU A O 1
ATOM 2467 N N . HIS A 1 313 ? -15.776 -26.265 -4.800 1.00 91.69 313 HIS A N 1
ATOM 2468 C CA . HIS A 1 313 ? -17.211 -26.525 -4.939 1.00 91.69 313 HIS A CA 1
ATOM 2469 C C . HIS A 1 313 ? -17.740 -26.120 -6.308 1.00 91.69 313 HIS A C 1
ATOM 2471 O O . HIS A 1 313 ? -17.230 -25.203 -6.965 1.00 91.69 313 HIS A O 1
ATOM 2477 N N . GLY A 1 314 ? -18.796 -26.801 -6.747 1.00 93.00 314 GLY A N 1
ATOM 2478 C CA . GLY A 1 314 ? -19.566 -26.378 -7.904 1.00 93.00 314 GLY A CA 1
ATOM 2479 C C . GLY A 1 314 ? -20.447 -25.186 -7.541 1.00 93.00 314 GLY A C 1
ATOM 2480 O O . GLY A 1 314 ? -21.253 -25.250 -6.623 1.00 93.00 314 GLY A O 1
ATOM 2481 N N . LEU A 1 315 ? -20.384 -24.096 -8.305 1.00 92.12 315 LEU A N 1
ATOM 2482 C CA . LEU A 1 315 ? -21.222 -22.915 -8.061 1.00 92.12 315 LEU A CA 1
ATOM 2483 C C . LEU A 1 315 ? -22.729 -23.251 -8.094 1.00 92.12 315 LEU A C 1
ATOM 2485 O O . LEU A 1 315 ? -23.524 -22.649 -7.374 1.00 92.12 315 LEU A O 1
ATOM 2489 N N . HIS A 1 316 ? -23.118 -24.244 -8.898 1.00 90.06 316 HIS A N 1
ATOM 2490 C CA . HIS A 1 316 ? -24.496 -24.725 -9.019 1.00 90.06 316 HIS A CA 1
ATOM 2491 C C . HIS A 1 316 ? -25.025 -25.429 -7.754 1.00 90.06 316 HIS A C 1
ATOM 2493 O O . HIS A 1 316 ? -26.240 -25.511 -7.571 1.00 90.06 316 HIS A O 1
ATOM 2499 N N . GLU A 1 317 ? -24.140 -25.897 -6.870 1.00 88.19 317 GLU A N 1
ATOM 2500 C CA . GLU A 1 317 ? -24.494 -26.524 -5.590 1.00 88.19 317 GLU A CA 1
ATOM 2501 C C . GLU A 1 317 ? -24.976 -25.468 -4.577 1.00 88.19 317 GLU A C 1
ATOM 2503 O O . GLU A 1 317 ? -25.732 -25.770 -3.653 1.00 88.19 317 GLU A O 1
ATOM 2508 N N . HIS A 1 318 ? -24.636 -24.192 -4.805 1.00 88.38 318 HIS A N 1
ATOM 2509 C CA . HIS A 1 318 ? -24.926 -23.080 -3.905 1.00 88.38 318 HIS A CA 1
ATOM 2510 C C . HIS A 1 318 ? -25.810 -22.014 -4.563 1.00 88.38 318 HIS A C 1
ATOM 2512 O O . HIS A 1 318 ? -25.349 -20.951 -4.983 1.00 88.38 318 HIS A O 1
ATOM 2518 N N . LYS A 1 319 ? -27.128 -22.254 -4.585 1.00 88.25 319 LYS A N 1
ATOM 2519 C CA . LYS A 1 319 ? -28.121 -21.356 -5.214 1.00 88.25 319 LYS A CA 1
ATOM 2520 C C . LYS A 1 319 ? -28.030 -19.897 -4.748 1.00 88.25 319 LYS A C 1
ATOM 2522 O O . LYS A 1 319 ? -28.152 -18.990 -5.566 1.00 88.25 319 LYS A O 1
ATOM 2527 N N . HIS A 1 320 ? -27.806 -19.660 -3.454 1.00 86.69 320 HIS A N 1
ATOM 2528 C CA . HIS A 1 320 ? -27.700 -18.305 -2.898 1.00 86.69 320 HIS A CA 1
ATOM 2529 C C . HIS A 1 320 ? -26.435 -17.576 -3.368 1.00 86.69 320 HIS A C 1
ATOM 2531 O O . HIS A 1 320 ? -26.509 -16.397 -3.701 1.00 86.69 320 HIS A O 1
ATOM 2537 N N . ILE A 1 321 ? -25.307 -18.285 -3.469 1.00 90.25 321 ILE A N 1
ATOM 2538 C CA . ILE A 1 321 ? -24.038 -17.737 -3.969 1.00 90.25 321 ILE A CA 1
ATOM 2539 C C . ILE A 1 321 ? -24.152 -17.431 -5.464 1.00 90.25 321 ILE A C 1
ATOM 2541 O O . ILE A 1 321 ? -23.787 -16.344 -5.906 1.00 90.25 321 ILE A O 1
ATOM 2545 N N . ALA A 1 322 ? -24.718 -18.358 -6.241 1.00 91.00 322 ALA A N 1
ATOM 2546 C CA . ALA A 1 322 ? -24.973 -18.142 -7.662 1.00 91.00 322 ALA A CA 1
ATOM 2547 C C . ALA A 1 322 ? -25.890 -16.926 -7.895 1.00 91.00 322 ALA A C 1
ATOM 2549 O O . ALA A 1 322 ? -25.625 -16.108 -8.774 1.00 91.00 322 ALA A O 1
ATOM 2550 N N . LEU A 1 323 ? -26.933 -16.761 -7.070 1.00 90.81 323 LEU A N 1
ATOM 2551 C CA . LEU A 1 323 ? -27.815 -15.594 -7.117 1.00 90.81 323 LEU A CA 1
ATOM 2552 C C . LEU A 1 323 ? -27.092 -14.299 -6.718 1.00 90.81 323 LEU A C 1
ATOM 2554 O O . LEU A 1 323 ? -27.320 -13.267 -7.346 1.00 90.81 323 LEU A O 1
ATOM 2558 N N . ALA A 1 324 ? -26.233 -14.336 -5.697 1.00 92.38 324 ALA A N 1
ATOM 2559 C CA . ALA A 1 324 ? -25.430 -13.188 -5.283 1.00 92.38 324 ALA A CA 1
ATOM 2560 C C . ALA A 1 324 ? -24.505 -12.723 -6.418 1.00 92.38 324 ALA A C 1
ATOM 2562 O O . ALA A 1 324 ? -24.512 -11.541 -6.763 1.00 92.38 324 ALA A O 1
ATOM 2563 N N . LEU A 1 325 ? -23.795 -13.657 -7.062 1.00 93.19 325 LEU A N 1
ATOM 2564 C CA . LEU A 1 325 ? -22.952 -13.380 -8.226 1.00 93.19 325 LEU A CA 1
ATOM 2565 C C . LEU A 1 325 ? -23.767 -12.791 -9.385 1.00 93.19 325 LEU A C 1
ATOM 2567 O O . LEU A 1 325 ? -23.392 -11.764 -9.946 1.00 93.19 325 LEU A O 1
ATOM 2571 N N . ALA A 1 326 ? -24.919 -13.386 -9.706 1.00 91.69 326 ALA A N 1
ATOM 2572 C CA . ALA A 1 326 ? -25.796 -12.886 -10.763 1.00 91.69 326 ALA A CA 1
ATOM 2573 C C . ALA A 1 326 ? -26.319 -11.464 -10.481 1.00 91.69 326 ALA A C 1
ATOM 2575 O O . ALA A 1 326 ? -26.393 -10.648 -11.394 1.00 91.69 326 ALA A O 1
ATOM 2576 N N . LYS A 1 327 ? -26.645 -11.130 -9.223 1.00 93.00 327 LYS A N 1
ATOM 2577 C CA . LYS A 1 327 ? -27.061 -9.770 -8.821 1.00 93.00 327 LYS A CA 1
ATOM 2578 C C . LYS A 1 327 ? -25.924 -8.750 -8.884 1.00 93.00 327 LYS A C 1
ATOM 2580 O O . LYS A 1 327 ? -26.183 -7.563 -9.120 1.00 93.00 327 LYS A O 1
ATOM 2585 N N . ALA A 1 328 ? -24.702 -9.203 -8.615 1.00 94.62 328 ALA A N 1
ATOM 2586 C CA . ALA A 1 328 ? -23.498 -8.389 -8.662 1.00 94.62 328 ALA A CA 1
ATOM 2587 C C . ALA A 1 328 ? -23.030 -8.114 -10.095 1.00 94.62 328 ALA A C 1
ATOM 2589 O O . ALA A 1 328 ? -22.324 -7.135 -10.308 1.00 94.62 328 ALA A O 1
ATOM 2590 N N . HIS A 1 329 ? -23.446 -8.908 -11.085 1.00 92.88 329 HIS A N 1
ATOM 2591 C CA . HIS A 1 329 ? -23.234 -8.554 -12.484 1.00 92.88 329 HIS A CA 1
ATOM 2592 C C . HIS A 1 329 ? -23.967 -7.256 -12.828 1.00 92.88 329 HIS A C 1
ATOM 2594 O O . HIS A 1 329 ? -25.176 -7.112 -12.631 1.00 92.88 329 HIS A O 1
ATOM 2600 N N . LYS A 1 330 ? -23.201 -6.305 -13.353 1.00 93.00 330 LYS A N 1
ATOM 2601 C CA . LYS A 1 330 ? -23.646 -4.993 -13.807 1.00 93.00 330 LYS A CA 1
ATOM 2602 C C . LYS A 1 330 ? -23.091 -4.728 -15.198 1.00 93.00 330 LYS A C 1
ATOM 2604 O O . LYS A 1 330 ? -22.146 -5.374 -15.646 1.00 93.00 330 LYS A O 1
ATOM 2609 N N . THR A 1 331 ? -23.678 -3.757 -15.872 1.00 90.88 331 THR A N 1
ATOM 2610 C CA . THR A 1 331 ? -23.220 -3.258 -17.166 1.00 90.88 331 THR A CA 1
ATOM 2611 C C . THR A 1 331 ? -23.002 -1.764 -17.049 1.00 90.88 331 THR A C 1
ATOM 2613 O O . THR A 1 331 ? -23.821 -1.058 -16.464 1.00 90.88 331 THR A O 1
ATOM 2616 N N . ASP A 1 332 ? -21.890 -1.296 -17.595 1.00 86.94 332 ASP A N 1
ATOM 2617 C CA . ASP A 1 332 ? -21.591 0.123 -17.729 1.00 86.94 332 ASP A CA 1
ATOM 2618 C C . ASP A 1 332 ? -21.510 0.497 -19.207 1.00 86.94 332 ASP A C 1
ATOM 2620 O O . ASP A 1 332 ? -21.207 -0.354 -20.041 1.00 86.94 332 ASP A O 1
ATOM 2624 N N . THR A 1 333 ? -21.765 1.757 -19.545 1.00 85.44 333 THR A N 1
ATOM 2625 C CA . THR A 1 333 ? -21.617 2.251 -20.919 1.00 85.44 333 THR A CA 1
ATOM 2626 C C . THR A 1 333 ? -20.312 3.022 -21.030 1.00 85.44 333 THR A C 1
ATOM 2628 O O . THR A 1 333 ? -20.164 4.091 -20.447 1.00 85.44 333 THR A O 1
ATOM 2631 N N . VAL A 1 334 ? -19.360 2.488 -21.794 1.00 80.50 334 VAL A N 1
ATOM 2632 C CA . VAL A 1 334 ? -18.056 3.115 -22.030 1.00 80.50 334 VAL A CA 1
ATOM 2633 C C . VAL A 1 334 ? -17.991 3.616 -23.466 1.00 80.50 334 VAL A C 1
ATOM 2635 O O . VAL A 1 334 ? -18.370 2.911 -24.399 1.00 80.50 334 VAL A O 1
ATOM 2638 N N . HIS A 1 335 ? -17.493 4.836 -23.649 1.00 79.50 335 HIS A N 1
ATOM 2639 C CA . HIS A 1 335 ? -17.246 5.399 -24.970 1.00 79.50 335 HIS A CA 1
ATOM 2640 C C . HIS A 1 335 ? -15.836 5.042 -25.431 1.00 79.50 335 HIS A C 1
ATOM 2642 O O . HIS A 1 335 ? -14.852 5.515 -24.866 1.00 79.50 335 HIS A O 1
ATOM 2648 N N . GLU A 1 336 ? -15.734 4.222 -26.470 1.00 74.38 336 GLU A N 1
ATOM 2649 C CA . GLU A 1 336 ? -14.456 3.820 -27.053 1.00 74.38 336 GLU A CA 1
ATOM 2650 C C . GLU A 1 336 ? -14.290 4.404 -28.449 1.00 74.38 336 GLU A C 1
ATOM 2652 O O . GLU A 1 336 ? -15.241 4.478 -29.223 1.00 74.38 336 GLU A O 1
ATOM 2657 N N . LEU A 1 337 ? -13.058 4.771 -28.794 1.00 70.62 337 LEU A N 1
ATOM 2658 C CA . LEU A 1 337 ? -12.701 5.107 -30.166 1.00 70.62 337 LEU A CA 1
ATOM 2659 C C . LEU A 1 337 ? -12.820 3.859 -31.047 1.00 70.62 337 LEU A C 1
ATOM 2661 O O . LEU A 1 337 ? -12.181 2.837 -30.800 1.00 70.62 337 LEU A O 1
ATOM 2665 N N . ASN A 1 338 ? -13.640 3.946 -32.088 1.00 76.12 338 ASN A N 1
ATOM 2666 C CA . ASN A 1 338 ? -13.698 2.941 -33.134 1.00 76.12 338 ASN A CA 1
ATOM 2667 C C . ASN A 1 338 ? -12.540 3.105 -34.129 1.00 76.12 338 ASN A C 1
ATOM 2669 O O . ASN A 1 338 ? -11.767 4.064 -34.082 1.00 76.12 338 ASN A O 1
ATOM 2673 N N . VAL A 1 339 ? -12.443 2.171 -35.076 1.00 81.12 339 VAL A N 1
ATOM 2674 C CA . VAL A 1 339 ? -11.402 2.160 -36.121 1.00 81.12 339 VAL A CA 1
ATOM 2675 C C . VAL A 1 339 ? -11.397 3.414 -37.010 1.00 81.12 339 VAL A C 1
ATOM 2677 O O . VAL A 1 339 ? -10.414 3.669 -37.698 1.00 81.12 339 VAL A O 1
ATOM 2680 N N . TRP A 1 340 ? -12.470 4.212 -36.991 1.00 83.38 340 TRP A N 1
ATOM 2681 C CA . TRP A 1 340 ? -12.600 5.469 -37.733 1.00 83.38 340 TRP A CA 1
ATOM 2682 C C . TRP A 1 340 ? -12.363 6.713 -36.865 1.00 83.38 340 TRP A C 1
ATOM 2684 O O . TRP A 1 340 ? -12.634 7.828 -37.311 1.00 83.38 340 TRP A O 1
ATOM 2694 N N . GLY A 1 341 ? -11.892 6.543 -35.626 1.00 77.56 341 GLY A N 1
ATOM 2695 C CA . GLY A 1 341 ? -11.614 7.650 -34.713 1.00 77.56 341 GLY A CA 1
ATOM 2696 C C . GLY A 1 341 ? -12.867 8.351 -34.175 1.00 77.56 341 GLY A C 1
ATOM 2697 O O . GLY A 1 341 ? -12.781 9.494 -33.732 1.00 77.56 341 GLY A O 1
ATOM 2698 N N . ARG A 1 342 ? -14.038 7.698 -34.208 1.00 81.94 342 ARG A N 1
ATOM 2699 C CA . ARG A 1 342 ? -15.274 8.189 -33.574 1.00 81.94 342 ARG A CA 1
ATOM 2700 C C . ARG A 1 342 ? -15.539 7.437 -32.277 1.00 81.94 342 ARG A C 1
ATOM 2702 O O . ARG A 1 342 ? -15.227 6.257 -32.182 1.00 81.94 342 ARG A O 1
ATOM 2709 N N . TYR A 1 343 ? -16.141 8.109 -31.302 1.00 79.12 343 TYR A N 1
ATOM 2710 C CA . TYR A 1 343 ? -16.563 7.466 -30.061 1.00 79.12 343 TYR A CA 1
ATOM 2711 C C . TYR A 1 343 ? -17.853 6.673 -30.276 1.00 79.12 343 TYR A C 1
ATOM 2713 O O . TYR A 1 343 ? -18.895 7.264 -30.554 1.00 79.12 343 TYR A O 1
ATOM 2721 N N . ASP A 1 344 ? -17.782 5.358 -30.091 1.00 83.25 344 ASP A N 1
ATOM 2722 C CA . ASP A 1 344 ? -18.941 4.473 -30.021 1.00 83.25 344 ASP A CA 1
ATOM 2723 C C . ASP A 1 344 ? -19.210 4.103 -28.560 1.00 83.25 344 ASP A C 1
ATOM 2725 O O . ASP A 1 344 ? -18.300 3.750 -27.807 1.00 83.25 344 ASP A O 1
ATOM 2729 N N . ALA A 1 345 ? -20.477 4.189 -28.154 1.00 84.69 345 ALA A N 1
ATOM 2730 C CA . ALA A 1 345 ? -20.921 3.692 -26.859 1.00 84.69 345 ALA A CA 1
ATOM 2731 C C . ALA A 1 345 ? -20.963 2.158 -26.894 1.00 84.69 345 ALA A C 1
ATOM 2733 O O . ALA A 1 345 ? -21.649 1.574 -27.734 1.00 84.69 345 ALA A O 1
ATOM 2734 N N . LYS A 1 346 ? -20.244 1.507 -25.980 1.00 83.31 346 LYS A N 1
ATOM 2735 C CA . LYS A 1 346 ? -20.269 0.056 -25.796 1.00 83.31 346 LYS A CA 1
ATOM 2736 C C . LYS A 1 346 ? -20.632 -0.291 -24.365 1.00 83.31 346 LYS A C 1
ATOM 2738 O O . LYS A 1 346 ? -20.096 0.284 -23.421 1.00 83.31 346 LYS A O 1
ATOM 2743 N N . GLU A 1 347 ? -21.494 -1.285 -24.214 1.00 86.12 347 GLU A N 1
ATOM 2744 C CA . GLU A 1 347 ? -21.782 -1.868 -22.911 1.00 86.12 347 GLU A CA 1
ATOM 2745 C C . GLU A 1 347 ? -20.629 -2.786 -22.491 1.00 86.12 347 GLU A C 1
ATOM 2747 O O . GLU A 1 347 ? -20.274 -3.730 -23.201 1.00 86.12 347 GLU A O 1
ATOM 2752 N N . LYS A 1 348 ? -20.033 -2.507 -21.331 1.00 87.25 348 LYS A N 1
ATOM 2753 C CA . LYS A 1 348 ? -19.020 -3.349 -20.698 1.00 87.25 348 LYS A CA 1
ATOM 2754 C C . LYS A 1 348 ? -19.587 -3.992 -19.434 1.00 87.25 348 LYS A C 1
ATOM 2756 O O . LYS A 1 348 ? -19.924 -3.277 -18.486 1.00 87.25 348 LYS A O 1
ATOM 2761 N N . PRO A 1 349 ? -19.684 -5.328 -19.387 1.00 91.12 349 PRO A N 1
ATOM 2762 C CA . PRO A 1 349 ? -20.115 -6.025 -18.190 1.00 91.12 349 PRO A CA 1
ATOM 2763 C C . PRO A 1 349 ? -18.991 -6.062 -17.152 1.00 91.12 349 PRO A C 1
ATOM 2765 O O . PRO A 1 349 ? -17.845 -6.379 -17.469 1.00 91.12 349 PRO A O 1
ATOM 2768 N N . TYR A 1 350 ? -19.335 -5.808 -15.896 1.00 93.69 350 TYR A N 1
ATOM 2769 C CA . TYR A 1 350 ? -18.440 -5.918 -14.747 1.00 93.69 350 TYR A CA 1
ATOM 2770 C C . TYR A 1 350 ? -19.167 -6.581 -13.572 1.00 93.69 350 TYR A C 1
ATOM 2772 O O . TYR A 1 350 ? -20.391 -6.729 -13.580 1.00 93.69 350 TYR A O 1
ATOM 2780 N N . ILE A 1 351 ? -18.414 -7.004 -12.563 1.00 95.31 351 ILE A N 1
ATOM 2781 C CA . ILE A 1 351 ? -18.963 -7.529 -11.311 1.00 95.31 351 ILE A CA 1
ATOM 2782 C C . ILE A 1 351 ? -18.749 -6.464 -10.234 1.00 95.31 351 ILE A C 1
ATOM 2784 O O . ILE A 1 351 ? -17.622 -6.036 -9.996 1.00 95.31 351 ILE A O 1
ATOM 2788 N N . ASP A 1 352 ? -19.827 -6.015 -9.599 1.00 96.44 352 ASP A N 1
ATOM 2789 C CA . ASP A 1 352 ? -19.781 -5.096 -8.461 1.00 96.44 352 ASP A CA 1
ATOM 2790 C C . ASP A 1 352 ? -19.262 -5.844 -7.228 1.00 96.44 352 ASP A C 1
ATOM 2792 O O . ASP A 1 352 ? -19.966 -6.656 -6.614 1.00 96.44 352 ASP A O 1
ATOM 2796 N N . GLY A 1 353 ? -17.997 -5.594 -6.893 1.00 95.38 353 GLY A N 1
ATOM 2797 C CA . GLY A 1 353 ? -17.293 -6.296 -5.835 1.00 95.38 353 GLY A CA 1
ATOM 2798 C C . GLY A 1 353 ? -17.865 -5.987 -4.455 1.00 95.38 353 GLY A C 1
ATOM 2799 O O . GLY A 1 353 ? -18.003 -6.888 -3.626 1.00 95.38 353 GLY A O 1
ATOM 2800 N N . ARG A 1 354 ? -18.263 -4.732 -4.212 1.00 92.25 354 ARG A N 1
ATOM 2801 C CA . ARG A 1 354 ? -18.854 -4.310 -2.934 1.00 92.25 354 ARG A CA 1
ATOM 2802 C C . ARG A 1 354 ? -20.223 -4.948 -2.724 1.00 92.25 354 ARG A C 1
ATOM 2804 O O . ARG A 1 354 ? -20.493 -5.461 -1.638 1.00 92.25 354 ARG A O 1
ATOM 2811 N N . ALA A 1 355 ? -21.070 -4.945 -3.754 1.00 93.69 355 ALA A N 1
ATOM 2812 C CA . ALA A 1 355 ? -22.368 -5.605 -3.699 1.00 93.69 355 ALA A CA 1
ATOM 2813 C C . ALA A 1 355 ? -22.210 -7.113 -3.463 1.00 93.69 355 ALA A C 1
ATOM 2815 O O . ALA A 1 355 ? -22.935 -7.681 -2.644 1.00 93.69 355 ALA A O 1
ATOM 2816 N N . LEU A 1 356 ? -21.241 -7.755 -4.127 1.00 95.25 356 LEU A N 1
ATOM 2817 C CA . LEU A 1 356 ? -20.996 -9.182 -3.950 1.00 95.25 356 LEU A CA 1
ATOM 2818 C C . LEU A 1 356 ? -20.482 -9.511 -2.545 1.00 95.25 356 LEU A C 1
ATOM 2820 O O . LEU A 1 356 ? -21.016 -10.423 -1.924 1.00 95.25 356 LEU A O 1
ATOM 2824 N N . LEU A 1 357 ? -19.516 -8.755 -2.008 1.00 92.94 357 LEU A N 1
ATOM 2825 C CA . LEU A 1 357 ? -19.031 -8.927 -0.631 1.00 92.94 357 LEU A CA 1
ATOM 2826 C C . LEU A 1 357 ? -20.174 -8.831 0.384 1.00 92.94 357 LEU A C 1
ATOM 2828 O O . LEU A 1 357 ? -20.289 -9.691 1.257 1.00 92.94 357 LEU A O 1
ATOM 2832 N N . GLN A 1 358 ? -21.051 -7.835 0.234 1.00 90.19 358 GLN A N 1
ATOM 2833 C CA . GLN A 1 358 ? -22.197 -7.659 1.123 1.00 90.19 358 GLN A CA 1
ATOM 2834 C C . GLN A 1 358 ? -23.179 -8.837 1.038 1.00 90.19 358 GLN A C 1
ATOM 2836 O O . GLN A 1 358 ? -23.589 -9.369 2.062 1.00 90.19 358 GLN A O 1
ATOM 2841 N N . GLN A 1 359 ? -23.531 -9.287 -0.171 1.00 89.12 359 GLN A N 1
ATOM 2842 C CA . GLN A 1 359 ? -24.429 -10.437 -0.337 1.00 89.12 359 GLN A CA 1
ATOM 2843 C C . GLN A 1 359 ? -23.804 -11.742 0.179 1.00 89.12 359 GLN A C 1
ATOM 2845 O O . GLN A 1 359 ? -24.504 -12.585 0.734 1.00 89.12 359 GLN A O 1
ATOM 2850 N N . MET A 1 360 ? -22.491 -11.916 0.001 1.00 86.81 360 MET A N 1
ATOM 2851 C CA . MET A 1 360 ? -21.767 -13.083 0.501 1.00 86.81 360 MET A CA 1
ATOM 2852 C C . MET A 1 360 ? -21.726 -13.100 2.026 1.00 86.81 360 MET A C 1
ATOM 2854 O O . MET A 1 360 ? -21.913 -14.168 2.601 1.00 86.81 360 MET A O 1
ATOM 2858 N N . LYS A 1 361 ? -21.543 -11.939 2.672 1.00 83.25 361 LYS A N 1
ATOM 2859 C CA . LYS A 1 361 ? -21.647 -11.781 4.130 1.00 83.25 361 LYS A CA 1
ATOM 2860 C C . LYS A 1 361 ? -23.002 -12.268 4.640 1.00 83.25 361 LYS A C 1
ATOM 2862 O O . LYS A 1 361 ? -23.044 -13.117 5.522 1.00 83.25 361 LYS A O 1
ATOM 2867 N N . ASP A 1 362 ? -24.091 -11.802 4.032 1.00 77.31 362 ASP A N 1
ATOM 2868 C CA . ASP A 1 362 ? -25.453 -12.177 4.433 1.00 77.31 362 ASP A CA 1
ATOM 2869 C C . ASP A 1 362 ? -25.734 -13.685 4.231 1.00 77.31 362 ASP A C 1
ATOM 2871 O O . ASP A 1 362 ? -26.617 -14.254 4.871 1.00 77.31 362 ASP A O 1
ATOM 2875 N N . ALA A 1 363 ? -24.973 -14.356 3.356 1.00 71.94 363 ALA A N 1
ATOM 2876 C CA . ALA A 1 363 ? -25.087 -15.786 3.075 1.00 71.94 363 ALA A CA 1
ATOM 2877 C C . ALA A 1 363 ? -24.140 -16.682 3.910 1.00 71.94 363 ALA A C 1
ATOM 2879 O O . ALA A 1 363 ? -24.237 -17.909 3.806 1.00 71.94 363 ALA A O 1
ATOM 2880 N N . GLN A 1 364 ? -23.241 -16.117 4.733 1.00 65.94 364 GLN A N 1
ATOM 2881 C CA . GLN A 1 364 ? -22.197 -16.868 5.458 1.00 65.94 364 GLN A CA 1
ATOM 2882 C C . GLN A 1 364 ? -22.744 -17.950 6.406 1.00 65.94 364 GLN A C 1
ATOM 2884 O O . GLN A 1 364 ? -22.144 -19.024 6.516 1.00 65.94 364 GLN A O 1
ATOM 2889 N N . ASP A 1 365 ? -23.896 -17.728 7.041 1.00 57.62 365 ASP A N 1
ATOM 2890 C CA . ASP A 1 365 ? -24.495 -18.699 7.972 1.00 57.62 365 ASP A CA 1
ATOM 2891 C C . ASP A 1 365 ? -24.926 -19.997 7.266 1.00 57.62 365 ASP A C 1
ATOM 2893 O O . ASP A 1 365 ? -24.797 -21.095 7.808 1.00 57.62 365 ASP A O 1
ATOM 2897 N N . ILE A 1 366 ? -25.376 -19.890 6.012 1.00 57.50 366 ILE A N 1
ATOM 2898 C CA . ILE A 1 366 ? -25.786 -21.035 5.184 1.00 57.50 366 ILE A CA 1
ATOM 2899 C C . ILE A 1 366 ? -24.545 -21.784 4.678 1.00 57.50 366 ILE A C 1
ATOM 2901 O O . ILE A 1 366 ? -24.525 -23.014 4.633 1.00 57.50 366 ILE A O 1
ATOM 2905 N N . ILE A 1 367 ? -23.493 -21.032 4.350 1.00 56.41 367 ILE A N 1
ATOM 2906 C CA . ILE A 1 367 ? -22.197 -21.515 3.864 1.00 56.41 367 ILE A CA 1
ATOM 2907 C C . ILE A 1 367 ? -21.524 -22.374 4.945 1.00 56.41 367 ILE A C 1
ATOM 2909 O O . ILE A 1 367 ? -21.264 -23.554 4.725 1.00 56.41 367 ILE A O 1
ATOM 2913 N N . THR A 1 368 ? -21.334 -21.852 6.155 1.00 54.97 368 THR A N 1
ATOM 2914 C CA . THR A 1 368 ? -20.519 -22.490 7.211 1.00 54.97 368 THR A CA 1
ATOM 2915 C C . THR A 1 368 ? -20.973 -23.913 7.595 1.00 54.97 368 THR A C 1
ATOM 2917 O O . THR A 1 368 ? -20.160 -24.728 8.027 1.00 54.97 368 THR A O 1
ATOM 2920 N N . SER A 1 369 ? -22.245 -24.258 7.369 1.00 50.97 369 SER A N 1
ATOM 2921 C CA . SER A 1 369 ? -22.789 -25.600 7.627 1.00 50.97 369 SER A CA 1
ATOM 2922 C C . SER A 1 369 ? -22.406 -26.680 6.592 1.00 50.97 369 SER A C 1
ATOM 2924 O O . SER A 1 369 ? -22.477 -27.866 6.913 1.00 50.97 369 SER A O 1
ATOM 2926 N N . GLY A 1 370 ? -21.991 -26.302 5.371 1.00 50.03 370 GLY A N 1
ATOM 2927 C CA . GLY A 1 370 ? -21.862 -27.221 4.225 1.00 50.03 370 GLY A CA 1
ATOM 2928 C C . GLY A 1 370 ? -20.453 -27.447 3.652 1.00 50.03 370 GLY A C 1
ATOM 2929 O O . GLY A 1 370 ? -20.239 -28.468 2.996 1.00 50.03 370 GLY A O 1
ATOM 2930 N N . PHE A 1 371 ? -19.492 -26.543 3.891 1.00 56.78 371 PHE A N 1
ATOM 2931 C CA . PHE A 1 371 ? -18.167 -26.594 3.236 1.00 56.78 371 PHE A CA 1
ATOM 2932 C C . PHE A 1 371 ? -17.194 -27.620 3.850 1.00 56.78 371 PHE A C 1
ATOM 2934 O O . PHE A 1 371 ? -16.342 -28.160 3.166 1.00 56.78 371 PHE A O 1
ATOM 2941 N N . LEU A 1 372 ? -17.329 -27.994 5.123 1.00 53.62 372 LEU A N 1
ATOM 2942 C CA . LEU A 1 372 ? -16.326 -28.846 5.779 1.00 53.62 372 LEU A CA 1
ATOM 2943 C C . LEU A 1 372 ? -16.565 -30.334 5.488 1.00 53.62 372 LEU A C 1
ATOM 2945 O O . LEU A 1 372 ? -17.229 -31.002 6.281 1.00 53.62 372 LEU A O 1
ATOM 2949 N N . GLN A 1 373 ? -16.063 -30.872 4.372 1.00 51.72 373 GLN A N 1
ATOM 2950 C CA . GLN A 1 373 ? -16.339 -32.261 3.960 1.00 51.72 373 GLN A CA 1
ATOM 2951 C C . GLN A 1 373 ? -15.200 -33.267 4.202 1.00 51.72 373 GLN A C 1
ATOM 2953 O O . GLN A 1 373 ? -15.497 -34.453 4.360 1.00 51.72 373 GLN A O 1
ATOM 2958 N N . SER A 1 374 ? -13.930 -32.858 4.315 1.00 51.75 374 SER A N 1
ATOM 2959 C CA . SER A 1 374 ? -12.838 -33.820 4.542 1.00 51.75 374 SER A CA 1
ATOM 2960 C C . SER A 1 374 ? -12.654 -34.172 6.032 1.00 51.75 374 SER A C 1
ATOM 2962 O O . SER A 1 374 ? -12.754 -33.326 6.924 1.00 51.75 374 SER A O 1
ATOM 2964 N N . ALA A 1 375 ? -12.409 -35.454 6.330 1.00 49.31 375 ALA A N 1
ATOM 2965 C CA . ALA A 1 375 ? -12.221 -35.936 7.704 1.00 49.31 375 ALA A CA 1
ATOM 2966 C C . ALA A 1 375 ? -10.939 -35.380 8.354 1.00 49.31 375 ALA A C 1
ATOM 2968 O O . ALA A 1 375 ? -10.933 -35.106 9.554 1.00 49.31 375 ALA A O 1
ATOM 2969 N N . GLU A 1 376 ? -9.883 -35.164 7.562 1.00 51.19 376 GLU A N 1
ATOM 2970 C CA . GLU A 1 376 ? -8.624 -34.563 8.016 1.00 51.19 376 GLU A CA 1
ATOM 2971 C C . GLU A 1 376 ? -8.792 -33.079 8.357 1.00 51.19 376 GLU A C 1
ATOM 2973 O O . GLU A 1 376 ? -8.356 -32.655 9.426 1.00 51.19 376 GLU A O 1
ATOM 2978 N N . GLU A 1 377 ? -9.494 -32.289 7.536 1.00 54.62 377 GLU A N 1
ATOM 2979 C CA . GLU A 1 377 ? -9.744 -30.877 7.858 1.00 54.62 377 GLU A CA 1
ATOM 2980 C C . GLU A 1 377 ? -10.698 -30.736 9.037 1.00 54.62 377 GLU A C 1
ATOM 2982 O O . GLU A 1 377 ? -10.475 -29.884 9.889 1.00 54.62 377 GLU A O 1
ATOM 2987 N N . ARG A 1 378 ? -11.707 -31.608 9.174 1.00 56.75 378 ARG A N 1
ATOM 2988 C CA . ARG A 1 378 ? -12.540 -31.655 10.387 1.00 56.75 378 ARG A CA 1
ATOM 2989 C C . ARG A 1 378 ? -11.713 -31.977 11.630 1.00 56.75 378 ARG A C 1
ATOM 2991 O O . ARG A 1 378 ? -11.935 -31.351 12.662 1.00 56.75 378 ARG A O 1
ATOM 2998 N N . ALA A 1 379 ? -10.754 -32.900 11.549 1.00 54.59 379 ALA A N 1
ATOM 2999 C CA . ALA A 1 379 ? -9.854 -33.214 12.657 1.00 54.59 379 ALA A CA 1
ATOM 3000 C C . ALA A 1 379 ? -8.937 -32.024 12.994 1.00 54.59 379 ALA A C 1
ATOM 3002 O O . ALA A 1 379 ? -8.875 -31.618 14.154 1.00 54.59 379 ALA A O 1
ATOM 3003 N N . HIS A 1 380 ? -8.310 -31.400 11.992 1.00 57.66 380 HIS A N 1
ATOM 3004 C CA . HIS A 1 380 ? -7.479 -30.204 12.162 1.00 57.66 380 HIS A CA 1
ATOM 3005 C C . HIS A 1 380 ? -8.264 -29.009 12.719 1.00 57.66 380 HIS A C 1
ATOM 3007 O O . HIS A 1 380 ? -7.798 -28.351 13.647 1.00 57.66 380 HIS A O 1
ATOM 3013 N N . LEU A 1 381 ? -9.477 -28.761 12.224 1.00 58.03 381 LEU A N 1
ATOM 3014 C CA . LEU A 1 381 ? -10.368 -27.713 12.721 1.00 58.03 381 LEU A CA 1
ATOM 3015 C C . LEU A 1 381 ? -10.860 -28.030 14.130 1.00 58.03 381 LEU A C 1
ATOM 3017 O O . LEU A 1 381 ? -10.837 -27.157 14.993 1.00 58.03 381 LEU A O 1
ATOM 3021 N N . SER A 1 382 ? -11.237 -29.282 14.408 1.00 57.09 382 SER A N 1
ATOM 3022 C CA . SER A 1 382 ? -11.604 -29.695 15.763 1.00 57.09 382 SER A CA 1
ATOM 3023 C C . SER A 1 382 ? -10.444 -29.487 16.736 1.00 57.09 382 SER A C 1
ATOM 3025 O O . SER A 1 382 ? -10.668 -28.957 17.816 1.00 57.09 382 SER A O 1
ATOM 3027 N N . ALA A 1 383 ? -9.198 -29.777 16.348 1.00 58.53 383 ALA A N 1
ATOM 3028 C CA . ALA A 1 383 ? -8.009 -29.516 17.157 1.00 58.53 383 ALA A CA 1
ATOM 3029 C C . ALA A 1 383 ? -7.744 -28.009 17.335 1.00 58.53 383 ALA A C 1
ATOM 3031 O O . ALA A 1 383 ? -7.430 -27.557 18.440 1.00 58.53 383 ALA A O 1
ATOM 3032 N N . PHE A 1 384 ? -7.929 -27.222 16.274 1.00 59.88 384 PHE A N 1
ATOM 3033 C CA . PHE A 1 384 ? -7.785 -25.768 16.280 1.00 59.88 384 PHE A CA 1
ATOM 3034 C C . PHE A 1 384 ? -8.782 -25.091 17.235 1.00 59.88 384 PHE A C 1
ATOM 3036 O O . PHE A 1 384 ? -8.365 -24.296 18.083 1.00 59.88 384 PHE A O 1
ATOM 3043 N N . PHE A 1 385 ? -10.066 -25.469 17.174 1.00 60.41 385 PHE A N 1
ATOM 3044 C CA . PHE A 1 385 ? -11.127 -24.955 18.049 1.00 60.41 385 PHE A CA 1
ATOM 3045 C C . PHE A 1 385 ? -11.106 -25.573 19.462 1.00 60.41 385 PHE A C 1
ATOM 3047 O O . PHE A 1 385 ? -11.451 -24.883 20.422 1.00 60.41 385 PHE A O 1
ATOM 3054 N N . SER A 1 386 ? -10.649 -26.820 19.642 1.00 53.59 386 SER A N 1
ATOM 3055 C CA . SER A 1 386 ? -10.594 -27.488 20.963 1.00 53.59 386 SER A CA 1
ATOM 3056 C C . SER A 1 386 ? -9.462 -26.978 21.853 1.00 53.59 386 SER A C 1
ATOM 3058 O O . SER A 1 386 ? -9.598 -26.972 23.074 1.00 53.59 386 SER A O 1
ATOM 3060 N N . ARG A 1 387 ? -8.373 -26.456 21.270 1.00 51.88 387 ARG A N 1
ATOM 3061 C CA . ARG A 1 387 ? -7.291 -25.779 22.017 1.00 51.88 387 ARG A CA 1
ATOM 3062 C C . ARG A 1 387 ? -7.717 -24.465 22.698 1.00 51.88 387 ARG A C 1
ATOM 3064 O O . ARG A 1 387 ? -6.869 -23.792 23.270 1.00 51.88 387 ARG A O 1
ATOM 3071 N N . SER A 1 388 ? -8.989 -24.076 22.608 1.00 45.28 388 SER A N 1
ATOM 3072 C CA . SER A 1 388 ? -9.530 -22.808 23.127 1.00 45.28 388 SER A CA 1
ATOM 3073 C C . SER A 1 388 ? -10.188 -22.929 24.505 1.00 45.28 388 SER A C 1
ATOM 3075 O O . SER A 1 388 ? -10.681 -21.929 25.022 1.00 45.28 388 SER A O 1
ATOM 3077 N N . GLN A 1 389 ? -10.245 -24.125 25.104 1.00 38.44 389 GLN A N 1
ATOM 3078 C CA . GLN A 1 389 ? -10.769 -24.264 26.463 1.00 38.44 389 GLN A CA 1
ATOM 3079 C C . GLN A 1 389 ? -9.740 -23.743 27.478 1.00 38.44 389 GLN A C 1
ATOM 3081 O O . GLN A 1 389 ? -8.597 -24.205 27.467 1.00 38.44 389 GLN A O 1
ATOM 3086 N N . PRO A 1 390 ? -10.108 -22.802 28.368 1.00 40.81 390 PRO A N 1
ATOM 3087 C CA . PRO A 1 390 ? -9.226 -22.395 29.449 1.00 40.81 390 PRO A CA 1
ATOM 3088 C C . PRO A 1 390 ? -8.942 -23.608 30.333 1.00 40.81 390 PRO A C 1
ATOM 3090 O O . PRO A 1 390 ? -9.875 -24.284 30.773 1.00 40.81 390 PRO A O 1
ATOM 3093 N N . ALA A 1 391 ? -7.670 -23.869 30.635 1.00 36.34 391 ALA A N 1
ATOM 3094 C CA . ALA A 1 391 ? -7.324 -24.743 31.744 1.00 36.34 391 ALA A CA 1
ATOM 3095 C C . ALA A 1 391 ? -7.918 -24.121 33.017 1.00 36.34 391 ALA A C 1
ATOM 3097 O O . ALA A 1 391 ? -7.443 -23.096 33.507 1.00 36.34 391 ALA A O 1
ATOM 3098 N N . ALA A 1 392 ? -9.003 -24.703 33.520 1.00 37.12 392 ALA A N 1
ATOM 3099 C CA . ALA A 1 392 ? -9.624 -24.324 34.777 1.00 37.12 392 ALA A CA 1
ATOM 3100 C C . ALA A 1 392 ? -8.722 -24.770 35.937 1.00 37.12 392 ALA A C 1
ATOM 3102 O O . ALA A 1 392 ? -9.024 -25.761 36.586 1.00 37.12 392 ALA A O 1
ATOM 3103 N N . GLN A 1 393 ? -7.580 -24.095 36.120 1.00 36.34 393 GLN A N 1
ATOM 3104 C CA . GLN A 1 393 ? -6.675 -24.137 37.278 1.00 36.34 393 GLN A CA 1
ATOM 3105 C C . GLN A 1 393 ? -5.431 -23.281 36.965 1.00 36.34 393 GLN A C 1
ATOM 3107 O O . GLN A 1 393 ? -4.351 -23.795 36.693 1.00 36.34 393 GLN A O 1
ATOM 3112 N N . ALA A 1 394 ? -5.572 -21.956 36.989 1.00 35.38 394 ALA A N 1
ATOM 3113 C CA . ALA A 1 394 ? -4.425 -21.056 37.104 1.00 35.38 394 ALA A CA 1
ATOM 3114 C C . ALA A 1 394 ? -4.578 -20.272 38.411 1.00 35.38 394 ALA A C 1
ATOM 3116 O O . ALA A 1 394 ? -5.569 -19.572 38.621 1.00 35.38 394 ALA A O 1
ATOM 3117 N N . SER A 1 395 ? -3.633 -20.472 39.326 1.00 33.72 395 SER A N 1
ATOM 3118 C CA . SER A 1 395 ? -3.562 -19.819 40.631 1.00 33.72 395 SER A CA 1
ATOM 3119 C C . SER A 1 395 ? -3.458 -18.298 40.498 1.00 33.72 395 SER A C 1
ATOM 3121 O O . SER A 1 395 ? -2.789 -17.784 39.605 1.00 33.72 395 SER A O 1
ATOM 3123 N N . ALA A 1 396 ? -4.077 -17.580 41.439 1.00 37.53 396 ALA A N 1
ATOM 3124 C CA . ALA A 1 396 ? -4.270 -16.125 41.450 1.00 37.53 396 ALA A CA 1
ATOM 3125 C C . ALA A 1 396 ? -2.988 -15.251 41.468 1.00 37.53 396 ALA A C 1
ATOM 3127 O O . ALA A 1 396 ? -3.092 -14.026 41.546 1.00 37.53 396 ALA A O 1
ATOM 3128 N N . SER A 1 397 ? -1.789 -15.835 41.385 1.00 33.62 397 SER A N 1
ATOM 3129 C CA . SER A 1 397 ? -0.504 -15.125 41.454 1.00 33.62 397 SER A CA 1
ATOM 3130 C C . SER A 1 397 ? 0.117 -14.747 40.098 1.00 33.62 397 SER A C 1
ATOM 3132 O O . SER A 1 397 ? 1.015 -13.915 40.091 1.00 33.62 397 SER A O 1
ATOM 3134 N N . ASP A 1 398 ? -0.363 -15.276 38.961 1.00 36.66 398 ASP A N 1
ATOM 3135 C CA . ASP A 1 398 ? 0.202 -15.003 37.613 1.00 36.66 398 ASP A CA 1
ATOM 3136 C C . ASP A 1 398 ? -0.592 -13.974 36.774 1.00 36.66 398 ASP A C 1
ATOM 3138 O O . ASP A 1 398 ? -0.339 -13.737 35.590 1.00 36.66 398 ASP A O 1
ATOM 3142 N N . SER A 1 399 ? -1.544 -13.291 37.406 1.00 34.59 399 SER A N 1
ATOM 3143 C CA . SER A 1 399 ? -2.542 -12.403 36.788 1.00 34.59 399 SER A CA 1
ATOM 3144 C C . SER A 1 399 ? -1.993 -11.120 36.134 1.00 34.59 399 SER A C 1
ATOM 3146 O O . SER A 1 399 ? -2.773 -10.312 35.637 1.00 34.59 399 SER A O 1
ATOM 3148 N N . GLN A 1 400 ? -0.676 -10.891 36.132 1.00 39.38 400 GLN A N 1
ATOM 3149 C CA . GLN A 1 400 ? -0.065 -9.659 35.610 1.00 39.38 400 GLN A CA 1
ATOM 3150 C C . GLN A 1 400 ? 0.464 -9.760 34.166 1.00 39.38 400 GLN A C 1
ATOM 3152 O O . GLN A 1 400 ? 0.893 -8.743 33.622 1.00 39.38 400 GLN A O 1
ATOM 3157 N N . LYS A 1 401 ? 0.412 -10.935 33.516 1.00 38.34 401 LYS A N 1
ATOM 3158 C CA . LYS A 1 401 ? 0.905 -11.115 32.129 1.00 38.34 401 LYS A CA 1
ATOM 3159 C C . LYS A 1 401 ? -0.048 -11.799 31.143 1.00 38.34 401 LYS A C 1
ATOM 3161 O O . LYS A 1 401 ? 0.264 -11.841 29.958 1.00 38.34 401 LYS A O 1
ATOM 3166 N N . ALA A 1 402 ? -1.198 -12.310 31.576 1.00 38.53 402 ALA A N 1
ATOM 3167 C CA . ALA A 1 402 ? -2.105 -13.020 30.677 1.00 38.53 402 ALA A CA 1
ATOM 3168 C C . ALA A 1 402 ? -3.076 -12.053 29.975 1.00 38.53 402 ALA A C 1
ATOM 3170 O O . ALA A 1 402 ? -4.063 -11.605 30.561 1.00 38.53 402 ALA A O 1
ATOM 3171 N N . SER A 1 403 ? -2.801 -11.740 28.705 1.00 50.88 403 SER A N 1
ATOM 3172 C CA . SER A 1 403 ? -3.813 -11.197 27.790 1.00 50.88 403 SER A CA 1
ATOM 3173 C C . SER A 1 403 ? -5.037 -12.121 27.788 1.00 50.88 403 SER A C 1
ATOM 3175 O O . SER A 1 403 ? -4.885 -13.339 27.697 1.00 50.88 403 SER A O 1
ATOM 3177 N N . ARG A 1 404 ? -6.259 -11.573 27.872 1.00 53.47 404 ARG A N 1
ATOM 3178 C CA . ARG A 1 404 ? -7.470 -12.365 27.590 1.00 53.47 404 ARG A CA 1
ATOM 3179 C C . ARG A 1 404 ? -7.382 -12.890 26.149 1.00 53.47 404 ARG A C 1
ATOM 3181 O O . ARG A 1 404 ? -6.991 -12.107 25.283 1.00 53.47 404 ARG A O 1
ATOM 3188 N N . PRO A 1 405 ? -7.747 -14.157 25.881 1.00 60.38 405 PRO A N 1
ATOM 3189 C CA . PRO A 1 405 ? -7.734 -14.672 24.521 1.00 60.38 405 PRO A CA 1
ATOM 3190 C C . PRO A 1 405 ? -8.741 -13.887 23.667 1.00 60.38 405 PRO A C 1
ATOM 3192 O O . PRO A 1 405 ? -9.915 -13.780 24.028 1.00 60.38 405 PRO A O 1
ATOM 3195 N N . LEU A 1 406 ? -8.276 -13.314 22.555 1.00 64.44 406 LEU A N 1
ATOM 3196 C CA . LEU A 1 406 ? -9.081 -12.579 21.573 1.00 64.44 406 LEU A CA 1
ATOM 3197 C C . LEU A 1 406 ? -9.984 -13.514 20.750 1.00 64.44 406 LEU A C 1
ATOM 3199 O O . LEU A 1 406 ? -10.870 -13.050 20.035 1.00 64.44 406 LEU A O 1
ATOM 3203 N N . GLY A 1 407 ? -9.782 -14.828 20.861 1.00 81.00 407 GLY A N 1
ATOM 3204 C CA . GLY A 1 407 ? -10.611 -15.838 20.212 1.00 81.00 407 GLY A CA 1
ATOM 3205 C C . GLY A 1 407 ? -10.152 -16.160 18.792 1.00 81.00 407 GLY A C 1
ATOM 3206 O O . GLY A 1 407 ? -8.984 -15.992 18.439 1.00 81.00 407 GLY A O 1
ATOM 3207 N N . THR A 1 408 ? -11.077 -16.685 17.987 1.00 84.31 408 THR A N 1
ATOM 3208 C CA . THR A 1 408 ? -10.808 -17.151 16.620 1.00 84.31 408 THR A CA 1
ATOM 3209 C C . THR A 1 408 ? -11.562 -16.304 15.598 1.00 84.31 408 THR A C 1
ATOM 3211 O O . THR A 1 408 ? -12.775 -16.143 15.711 1.00 84.31 408 THR A O 1
ATOM 3214 N N . ARG A 1 409 ? -10.858 -15.804 14.576 1.00 87.88 409 ARG A N 1
ATOM 3215 C CA . ARG A 1 409 ? -11.428 -15.109 13.412 1.00 87.88 409 ARG A CA 1
ATOM 3216 C C . ARG A 1 409 ? -11.433 -16.039 12.206 1.00 87.88 409 ARG A C 1
ATOM 3218 O O . ARG A 1 409 ? -10.427 -16.680 11.917 1.00 87.88 409 ARG A O 1
ATOM 3225 N N . ILE A 1 410 ? -12.539 -16.064 11.473 1.00 87.94 410 ILE A N 1
ATOM 3226 C CA . ILE A 1 410 ? -12.616 -16.711 10.162 1.00 87.94 410 ILE A CA 1
ATOM 3227 C C . ILE A 1 410 ? -12.559 -15.606 9.107 1.00 87.94 410 ILE A C 1
ATOM 3229 O O . ILE A 1 410 ? -13.338 -14.658 9.170 1.00 87.94 410 ILE A O 1
ATOM 3233 N N . LEU A 1 411 ? -11.620 -15.706 8.167 1.00 93.00 411 LEU A N 1
ATOM 3234 C CA . LEU A 1 411 ? -11.466 -14.776 7.051 1.00 93.00 411 LEU A CA 1
ATOM 3235 C C . LEU A 1 411 ? -11.639 -15.537 5.727 1.00 93.00 411 LEU A C 1
ATOM 3237 O O . LEU A 1 411 ? -10.658 -16.063 5.198 1.00 93.00 411 LEU A O 1
ATOM 3241 N N . PRO A 1 412 ? -12.868 -15.640 5.197 1.00 93.38 412 PRO A N 1
ATOM 3242 C CA . PRO A 1 412 ? -13.121 -16.389 3.978 1.00 93.38 412 PRO A CA 1
ATOM 3243 C C . PRO A 1 412 ? -12.572 -15.686 2.735 1.00 93.38 412 PRO A C 1
ATOM 3245 O O . PRO A 1 412 ? -12.732 -14.476 2.554 1.00 93.38 412 PRO A O 1
ATOM 3248 N N . VAL A 1 413 ? -11.968 -16.480 1.853 1.00 96.69 413 VAL A N 1
ATOM 3249 C CA . VAL A 1 413 ? -11.504 -16.071 0.528 1.00 96.69 413 VAL A CA 1
ATOM 3250 C C . VAL A 1 413 ? -12.278 -16.870 -0.511 1.00 96.69 413 VAL A C 1
ATOM 3252 O O . VAL A 1 413 ? -12.106 -18.081 -0.622 1.00 96.69 413 VAL A O 1
ATOM 3255 N N . TYR A 1 414 ? -13.122 -16.194 -1.284 1.00 96.56 414 TYR A N 1
ATOM 3256 C CA . TYR A 1 414 ? -13.902 -16.809 -2.352 1.00 96.56 414 TYR A CA 1
ATOM 3257 C C . TYR A 1 414 ? -13.235 -16.555 -3.698 1.00 96.56 414 TYR A C 1
ATOM 3259 O O . TYR A 1 414 ? -13.141 -15.412 -4.146 1.00 96.56 414 TYR A O 1
ATOM 3267 N N . VAL A 1 415 ? -12.791 -17.622 -4.356 1.00 97.75 415 VAL A N 1
ATOM 3268 C CA . VAL A 1 415 ? -12.237 -17.563 -5.711 1.00 97.75 415 VAL A CA 1
ATOM 3269 C C . VAL A 1 415 ? -13.313 -18.029 -6.684 1.00 97.75 415 VAL A C 1
ATOM 3271 O O . VAL A 1 415 ? -13.638 -19.214 -6.738 1.00 97.75 415 VAL A O 1
ATOM 3274 N N . PHE A 1 416 ? -13.881 -17.107 -7.455 1.00 96.94 416 PHE A N 1
ATOM 3275 C CA . PHE A 1 416 ? -14.842 -17.433 -8.505 1.00 96.94 416 PHE A CA 1
ATOM 3276 C C . PHE A 1 416 ? -14.084 -17.841 -9.765 1.00 96.94 416 PHE A C 1
ATOM 3278 O O . PHE A 1 416 ? -13.578 -16.985 -10.483 1.00 96.94 416 PHE A O 1
ATOM 3285 N N . SER A 1 417 ? -14.003 -19.149 -10.010 1.00 96.75 417 SER A N 1
ATOM 3286 C CA . SER A 1 417 ? -13.374 -19.737 -11.195 1.00 96.75 417 SER A CA 1
ATOM 3287 C C . SER A 1 417 ? -14.436 -19.925 -12.276 1.00 96.75 417 SER A C 1
ATOM 3289 O O . SER A 1 417 ? -15.243 -20.858 -12.240 1.00 96.75 417 SER A O 1
ATOM 3291 N N . LEU A 1 418 ? -14.531 -18.947 -13.174 1.00 94.88 418 LEU A N 1
ATOM 3292 C CA . LEU A 1 418 ? -15.642 -18.810 -14.104 1.00 94.88 418 LEU A CA 1
ATOM 3293 C C . LEU A 1 418 ? -15.188 -19.028 -15.544 1.00 94.88 418 LEU A C 1
ATOM 3295 O O . LEU A 1 418 ? -14.374 -18.283 -16.086 1.00 94.88 418 LEU A O 1
ATOM 3299 N N . LEU A 1 419 ? -15.811 -19.998 -16.201 1.00 92.19 419 LEU A N 1
ATOM 3300 C CA . LEU A 1 419 ? -15.845 -20.081 -17.649 1.00 92.19 419 LEU A CA 1
ATOM 3301 C C . LEU A 1 419 ? -16.949 -19.143 -18.138 1.00 92.19 419 LEU A C 1
ATOM 3303 O O . LEU A 1 419 ? -18.141 -19.414 -17.954 1.00 92.19 419 LEU A O 1
ATOM 3307 N N . LEU A 1 420 ? -16.542 -18.000 -18.683 1.00 86.06 420 LEU A N 1
ATOM 3308 C CA . LEU A 1 420 ? -17.450 -16.938 -19.099 1.00 86.06 420 LEU A CA 1
ATOM 3309 C C . LEU A 1 420 ? -17.739 -17.034 -20.598 1.00 86.06 420 LEU A C 1
ATOM 3311 O O . LEU A 1 420 ? -16.889 -17.411 -21.401 1.00 86.06 420 LEU A O 1
ATOM 3315 N N . SER A 1 421 ? -18.964 -16.678 -20.987 1.00 84.19 421 SER A N 1
ATOM 3316 C CA . SER A 1 421 ? -19.317 -16.543 -22.403 1.00 84.19 421 SER A CA 1
ATOM 3317 C C . SER A 1 421 ? -18.483 -15.433 -23.062 1.00 84.19 421 SER A C 1
ATOM 3319 O O . SER A 1 421 ? -18.065 -14.509 -22.362 1.00 84.19 421 SER A O 1
ATOM 3321 N N . PRO A 1 422 ? -18.311 -15.428 -24.397 1.00 82.19 422 PRO A N 1
ATOM 3322 C CA . PRO A 1 422 ? -17.477 -14.434 -25.085 1.00 82.19 422 PRO A CA 1
ATOM 3323 C C . PRO A 1 422 ? -17.822 -12.970 -24.767 1.00 82.19 422 PRO A C 1
ATOM 3325 O O . PRO A 1 422 ? -16.943 -12.118 -24.714 1.00 82.19 422 PRO A O 1
ATOM 3328 N N . HIS A 1 423 ? -19.094 -12.669 -24.491 1.00 78.62 423 HIS A N 1
ATOM 3329 C CA . HIS A 1 423 ? -19.540 -11.325 -24.104 1.00 78.62 423 HIS A CA 1
ATOM 3330 C C . HIS A 1 423 ? -19.139 -10.911 -22.676 1.00 78.62 423 HIS A C 1
ATOM 3332 O O . HIS A 1 423 ? -19.103 -9.724 -22.380 1.00 78.62 423 HIS A O 1
ATOM 3338 N N . LEU A 1 424 ? -18.833 -11.870 -21.798 1.00 83.62 424 LEU A N 1
ATOM 3339 C CA . LEU A 1 424 ? -18.476 -11.668 -20.388 1.00 83.62 424 LEU A CA 1
ATOM 3340 C C . LEU A 1 424 ? -16.993 -11.961 -20.103 1.00 83.62 424 LEU A C 1
ATOM 3342 O O . LEU A 1 424 ? -16.530 -11.714 -18.998 1.00 83.62 424 LEU A O 1
ATOM 3346 N N . GLN A 1 425 ? -16.227 -12.471 -21.071 1.00 80.31 425 GLN A N 1
ATOM 3347 C CA . GLN A 1 425 ? -14.847 -12.947 -20.865 1.00 80.31 425 GLN A CA 1
ATOM 3348 C C . GLN A 1 425 ? -13.860 -11.872 -20.364 1.00 80.31 425 GLN A C 1
ATOM 3350 O O . GLN A 1 425 ? -12.820 -12.203 -19.796 1.00 80.31 425 GLN A O 1
ATOM 3355 N N . ASN A 1 426 ? -14.209 -10.593 -20.549 1.00 84.12 426 ASN A N 1
ATOM 3356 C CA . ASN A 1 426 ? -13.448 -9.429 -20.087 1.00 84.12 426 ASN A CA 1
ATOM 3357 C C . ASN A 1 426 ? -14.072 -8.768 -18.846 1.00 84.12 426 ASN A C 1
ATOM 3359 O O . ASN A 1 426 ? -13.740 -7.627 -18.527 1.00 84.12 426 ASN A O 1
ATOM 3363 N N . SER A 1 427 ? -15.017 -9.430 -18.173 1.00 89.81 427 SER A N 1
ATOM 3364 C CA . SER A 1 427 ? -15.582 -8.912 -16.932 1.00 89.81 427 SER A CA 1
ATOM 3365 C C . SER A 1 427 ? -14.521 -8.874 -15.841 1.00 89.81 427 SER A C 1
ATOM 3367 O O . SER A 1 427 ? -13.813 -9.846 -15.599 1.00 89.81 427 SER A O 1
ATOM 3369 N N . LEU A 1 428 ? -14.449 -7.729 -15.173 1.00 93.56 428 LEU A N 1
ATOM 3370 C CA . LEU A 1 428 ? -13.554 -7.450 -14.058 1.00 93.56 428 LEU A CA 1
ATOM 3371 C C . LEU A 1 428 ? -14.382 -7.085 -12.825 1.00 93.56 428 LEU A C 1
ATOM 3373 O O . LEU A 1 428 ? -15.551 -6.701 -12.941 1.00 93.56 428 LEU A O 1
ATOM 3377 N N . LEU A 1 429 ? -13.769 -7.163 -11.648 1.00 94.44 429 LEU A N 1
ATOM 3378 C CA . LEU A 1 429 ? -14.333 -6.583 -10.435 1.00 94.44 429 LEU A CA 1
ATOM 3379 C C . LEU A 1 429 ? -14.152 -5.068 -10.477 1.00 94.44 429 LEU A C 1
ATOM 3381 O O . LEU A 1 429 ? -13.063 -4.569 -10.767 1.00 94.44 429 LEU A O 1
ATOM 3385 N N . ASP A 1 430 ? -15.235 -4.341 -10.210 1.00 92.44 430 ASP A N 1
ATOM 3386 C CA . ASP A 1 430 ? -15.239 -2.879 -10.107 1.00 92.44 430 ASP A CA 1
ATOM 3387 C C . ASP A 1 430 ? -14.566 -2.178 -11.310 1.00 92.44 430 ASP A C 1
ATOM 3389 O O . ASP A 1 430 ? -13.928 -1.139 -11.164 1.00 92.44 430 ASP A O 1
ATOM 3393 N N . ARG A 1 431 ? -14.726 -2.759 -12.513 1.00 89.56 431 ARG A N 1
ATOM 3394 C CA . ARG A 1 431 ? -14.197 -2.318 -13.826 1.00 89.56 431 ARG A CA 1
ATOM 3395 C C . ARG A 1 431 ? -12.689 -2.465 -14.049 1.00 89.56 431 ARG A C 1
ATOM 3397 O O . ARG A 1 431 ? -12.273 -2.425 -15.204 1.00 89.56 431 ARG A O 1
ATOM 3404 N N . SER A 1 432 ? -11.874 -2.629 -13.010 1.00 89.69 432 SER A N 1
ATOM 3405 C CA . SER A 1 432 ? -10.414 -2.531 -13.164 1.00 89.69 432 SER A CA 1
ATOM 3406 C C . SER A 1 432 ? -9.582 -3.498 -12.317 1.00 89.69 432 SER A C 1
ATOM 3408 O O . SER A 1 432 ? -8.363 -3.547 -12.484 1.00 89.69 432 SER A O 1
ATOM 3410 N N . SER A 1 433 ? -10.212 -4.285 -11.440 1.00 93.81 433 SER A N 1
ATOM 3411 C CA . SER A 1 433 ? -9.536 -5.201 -10.518 1.00 93.81 433 SER A CA 1
ATOM 3412 C C . SER A 1 433 ? -9.942 -6.659 -10.743 1.00 93.81 433 SER A C 1
ATOM 3414 O O . SER A 1 433 ? -10.982 -6.963 -11.324 1.00 93.81 433 SER A O 1
ATOM 3416 N N . LEU A 1 434 ? -9.124 -7.578 -10.234 1.00 95.69 434 LEU A N 1
ATOM 3417 C CA . LEU A 1 434 ? -9.420 -9.014 -10.156 1.00 95.69 434 LEU A CA 1
ATOM 3418 C C . LEU A 1 434 ? -9.628 -9.504 -8.722 1.00 95.69 434 LEU A C 1
ATOM 3420 O O . LEU A 1 434 ? -9.919 -10.678 -8.504 1.00 95.69 434 LEU A O 1
ATOM 3424 N N . TYR A 1 435 ? -9.561 -8.600 -7.745 1.00 97.06 435 TYR A N 1
ATOM 3425 C CA . TYR A 1 435 ? -10.002 -8.869 -6.383 1.00 97.06 435 TYR A CA 1
ATOM 3426 C C . TYR A 1 435 ? -10.694 -7.669 -5.749 1.00 97.06 435 TYR A C 1
ATOM 3428 O O . TYR A 1 435 ? -10.487 -6.515 -6.131 1.00 97.06 435 TYR A O 1
ATOM 3436 N N . THR A 1 436 ? -11.470 -7.961 -4.716 1.00 96.38 436 THR A N 1
ATOM 3437 C CA . THR A 1 436 ? -11.983 -6.982 -3.766 1.00 96.38 436 THR A CA 1
ATOM 3438 C C . THR A 1 436 ? -11.908 -7.569 -2.358 1.00 96.38 436 THR A C 1
ATOM 3440 O O . THR A 1 436 ? -11.955 -8.788 -2.174 1.00 96.38 436 THR A O 1
ATOM 3443 N N . ALA A 1 437 ? -11.734 -6.716 -1.354 1.00 96.00 437 ALA A N 1
ATOM 3444 C CA . ALA A 1 437 ? -11.521 -7.144 0.022 1.00 96.00 437 ALA A CA 1
ATOM 3445 C C . ALA A 1 437 ? -12.165 -6.174 1.015 1.00 96.00 437 ALA A C 1
ATOM 3447 O O . ALA A 1 437 ? -12.185 -4.960 0.798 1.00 96.00 437 ALA A O 1
ATOM 3448 N N . SER A 1 438 ? -12.643 -6.739 2.120 1.00 93.69 438 SER A N 1
ATOM 3449 C CA . SER A 1 438 ? -13.174 -6.044 3.295 1.00 93.69 438 SER A CA 1
ATOM 3450 C C . SER A 1 438 ? -12.590 -6.657 4.571 1.00 93.69 438 SER A C 1
ATOM 3452 O O . SER A 1 438 ? -11.863 -7.652 4.516 1.00 93.69 438 SER A O 1
ATOM 3454 N N . ALA A 1 439 ? -12.951 -6.119 5.737 1.00 90.81 439 ALA A N 1
ATOM 3455 C CA . ALA A 1 439 ? -12.595 -6.716 7.024 1.00 90.81 439 ALA A CA 1
ATOM 3456 C C . ALA A 1 439 ? -13.167 -8.138 7.228 1.00 90.81 439 ALA A C 1
ATOM 3458 O O . ALA A 1 439 ? -12.701 -8.871 8.100 1.00 90.81 439 ALA A O 1
ATOM 3459 N N . GLU A 1 440 ? -14.163 -8.552 6.447 1.00 87.38 440 GLU A N 1
ATOM 3460 C CA . GLU A 1 440 ? -14.937 -9.777 6.692 1.00 87.38 440 GLU A CA 1
ATOM 3461 C C . GLU A 1 440 ? -14.779 -10.839 5.602 1.00 87.38 440 GLU A C 1
ATOM 3463 O O . GLU A 1 440 ? -15.258 -11.960 5.760 1.00 87.38 440 GLU A O 1
ATOM 3468 N N . GLY A 1 441 ? -14.109 -10.517 4.496 1.00 92.62 441 GLY A N 1
ATOM 3469 C CA . GLY A 1 441 ? -13.920 -11.468 3.412 1.00 92.62 441 GLY A CA 1
ATOM 3470 C C . GLY A 1 441 ? -13.221 -10.886 2.196 1.00 92.62 441 GLY A C 1
ATOM 3471 O O . GLY A 1 441 ? -13.109 -9.666 2.027 1.00 92.62 441 GLY A O 1
ATOM 3472 N N . VAL A 1 442 ? -12.766 -11.799 1.345 1.00 97.31 442 VAL A N 1
ATOM 3473 C CA . VAL A 1 442 ? -12.059 -11.521 0.096 1.00 97.31 442 VAL A CA 1
ATOM 3474 C C . VAL A 1 442 ? -12.775 -12.221 -1.048 1.00 97.31 442 VAL A C 1
ATOM 3476 O O . VAL A 1 442 ? -13.199 -13.369 -0.917 1.00 97.31 442 VAL A O 1
ATOM 3479 N N . ILE A 1 443 ? -12.878 -11.539 -2.182 1.00 97.94 443 ILE A N 1
ATOM 3480 C CA . ILE A 1 443 ? -13.378 -12.099 -3.434 1.00 97.94 443 ILE A CA 1
ATOM 3481 C C . ILE A 1 443 ? -12.304 -11.937 -4.495 1.00 97.94 443 ILE A C 1
ATOM 3483 O O . ILE A 1 443 ? -11.757 -10.848 -4.657 1.00 97.94 443 ILE A O 1
ATOM 3487 N N . VAL A 1 444 ? -12.039 -13.011 -5.230 1.00 98.19 444 VAL A N 1
ATOM 3488 C CA . VAL A 1 444 ? -11.092 -13.053 -6.344 1.00 98.19 444 VAL A CA 1
ATOM 3489 C C . VAL A 1 444 ? -11.783 -13.642 -7.565 1.00 98.19 444 VAL A C 1
ATOM 3491 O O . VAL A 1 444 ? -12.558 -14.593 -7.446 1.00 98.19 444 VAL A O 1
ATOM 3494 N N . LEU A 1 445 ? -11.505 -13.080 -8.735 1.00 96.94 445 LEU A N 1
ATOM 3495 C CA . LEU A 1 445 ? -12.035 -13.541 -10.010 1.00 96.94 445 LEU A CA 1
ATOM 3496 C C . LEU A 1 445 ? -10.947 -14.282 -10.792 1.00 96.94 445 LEU A C 1
ATOM 3498 O O . LEU A 1 445 ? -9.891 -13.716 -11.064 1.00 96.94 445 LEU A O 1
ATOM 3502 N N . GLN A 1 446 ? -11.233 -15.527 -11.174 1.00 96.06 446 GLN A N 1
ATOM 3503 C CA . GLN A 1 446 ? -10.436 -16.306 -12.114 1.00 96.06 446 GLN A CA 1
ATOM 3504 C C . GLN A 1 446 ? -11.282 -16.608 -13.351 1.00 96.06 446 GLN A C 1
ATOM 3506 O O . GLN A 1 446 ? -12.414 -17.072 -13.224 1.00 96.06 446 GLN A O 1
ATOM 3511 N N . THR A 1 447 ? -10.748 -16.367 -14.546 1.00 93.31 447 THR A N 1
ATOM 3512 C CA . THR A 1 447 ? -11.452 -16.657 -15.807 1.00 93.31 447 THR A CA 1
ATOM 3513 C C . THR A 1 447 ? -10.593 -17.488 -16.754 1.00 93.31 447 THR A C 1
ATOM 3515 O O . THR A 1 447 ? -9.413 -17.732 -16.504 1.00 93.31 447 THR A O 1
ATOM 3518 N N . ASN A 1 448 ? -11.194 -17.943 -17.854 1.00 88.81 448 ASN A N 1
ATOM 3519 C CA . ASN A 1 448 ? -10.500 -18.646 -18.934 1.00 88.81 448 ASN A CA 1
ATOM 3520 C C . ASN A 1 448 ? -9.672 -17.719 -19.849 1.00 88.81 448 ASN A C 1
ATOM 3522 O O . ASN A 1 448 ? -9.020 -18.202 -20.772 1.00 88.81 448 ASN A O 1
ATOM 3526 N N . SER A 1 449 ? -9.698 -16.405 -19.620 1.00 90.62 449 SER A N 1
ATOM 3527 C CA . SER A 1 449 ? -8.879 -15.443 -20.359 1.00 90.62 449 SER A CA 1
ATOM 3528 C C . SER A 1 449 ? -7.448 -15.450 -19.816 1.00 90.62 449 SER A C 1
ATOM 3530 O O . SER A 1 449 ? -7.234 -15.394 -18.608 1.00 90.62 449 SER A O 1
ATOM 3532 N N . THR A 1 450 ? -6.444 -15.493 -20.691 1.00 90.62 450 THR A N 1
ATOM 3533 C CA . THR A 1 450 ? -5.033 -15.392 -20.271 1.00 90.62 450 THR A CA 1
ATOM 3534 C C . THR A 1 450 ? -4.629 -13.958 -19.958 1.00 90.62 450 THR A C 1
ATOM 3536 O O . THR A 1 450 ? -3.802 -13.717 -19.085 1.00 90.62 450 THR A O 1
ATOM 3539 N N . GLU A 1 451 ? -5.215 -13.006 -20.680 1.00 91.75 451 GLU A N 1
ATOM 3540 C CA . GLU A 1 451 ? -4.938 -11.579 -20.576 1.00 91.75 451 GLU A CA 1
ATOM 3541 C C . GLU A 1 451 ? -6.233 -10.802 -20.787 1.00 91.75 451 GLU A C 1
ATOM 3543 O O . GLU A 1 451 ? -7.005 -11.096 -21.702 1.00 91.75 451 GLU A O 1
ATOM 3548 N N . VAL A 1 452 ? -6.472 -9.804 -19.941 1.00 91.31 452 VAL A N 1
ATOM 3549 C CA . VAL A 1 452 ? -7.591 -8.869 -20.079 1.00 91.31 452 VAL A CA 1
ATOM 3550 C C . VAL A 1 452 ? -7.048 -7.445 -19.969 1.00 91.31 452 VAL A C 1
ATOM 3552 O O . VAL A 1 452 ? -6.330 -7.148 -19.012 1.00 91.31 452 VAL A O 1
ATOM 3555 N N . PRO A 1 453 ? -7.364 -6.544 -20.915 1.00 90.56 453 PRO A N 1
ATOM 3556 C CA . PRO A 1 453 ? -6.968 -5.151 -20.803 1.00 90.56 453 PRO A CA 1
ATOM 3557 C C . PRO A 1 453 ? -7.776 -4.454 -19.706 1.00 90.56 453 PRO A C 1
ATOM 3559 O O . PRO A 1 453 ? -9.004 -4.552 -19.653 1.00 90.56 453 PRO A O 1
ATOM 3562 N N . VAL A 1 454 ? -7.079 -3.710 -18.856 1.00 90.25 454 VAL A N 1
ATOM 3563 C CA . VAL A 1 454 ? -7.669 -2.837 -17.831 1.00 90.25 454 VAL A CA 1
ATOM 3564 C C . VAL A 1 454 ? -7.638 -1.375 -18.304 1.00 90.25 454 VAL A C 1
ATOM 3566 O O . VAL A 1 454 ? -6.884 -1.061 -19.226 1.00 90.25 454 VAL A O 1
ATOM 3569 N N . PRO A 1 455 ? -8.431 -0.453 -17.717 1.00 88.56 455 PRO A N 1
ATOM 3570 C CA . PRO A 1 455 ? -8.446 0.972 -18.089 1.00 88.56 455 PRO A CA 1
ATOM 3571 C C . PRO A 1 455 ? -7.196 1.733 -17.595 1.00 88.56 455 PRO A C 1
ATOM 3573 O O . PRO A 1 455 ? -7.274 2.791 -16.974 1.00 88.56 455 PRO A O 1
ATOM 3576 N N . TYR A 1 456 ? -6.021 1.177 -17.869 1.00 91.00 456 TYR A N 1
ATOM 3577 C CA . TYR A 1 456 ? -4.716 1.714 -17.523 1.00 91.00 456 TYR A CA 1
ATOM 3578 C C . TYR A 1 456 ? -3.780 1.572 -18.717 1.00 91.00 456 TYR A C 1
ATOM 3580 O O . TYR A 1 456 ? -3.899 0.633 -19.506 1.00 91.00 456 TYR A O 1
ATOM 3588 N N . PHE A 1 457 ? -2.827 2.486 -18.835 1.00 91.38 457 PHE A N 1
ATOM 3589 C CA . PHE A 1 457 ? -1.806 2.449 -19.873 1.00 91.38 457 PHE A CA 1
ATOM 3590 C C . PHE A 1 457 ? -0.413 2.545 -19.259 1.00 91.38 457 PHE A C 1
ATOM 3592 O O . PHE A 1 457 ? -0.221 3.131 -18.192 1.00 91.38 457 PHE A O 1
ATOM 3599 N N . ALA A 1 458 ? 0.556 1.974 -19.957 1.00 90.69 458 ALA A N 1
ATOM 3600 C CA . ALA A 1 458 ? 1.968 2.044 -19.648 1.00 90.69 458 ALA A CA 1
ATOM 3601 C C . ALA A 1 458 ? 2.735 2.321 -20.945 1.00 90.69 458 ALA A C 1
ATOM 3603 O O . ALA A 1 458 ? 2.668 1.544 -21.896 1.00 90.69 458 ALA A O 1
ATOM 3604 N N . GLN A 1 459 ? 3.432 3.456 -20.983 1.00 87.81 459 GLN A N 1
ATOM 3605 C CA . GLN A 1 459 ? 3.947 4.072 -22.206 1.00 87.81 459 GLN A CA 1
ATOM 3606 C C . GLN A 1 459 ? 2.850 4.127 -23.282 1.00 87.81 459 GLN A C 1
ATOM 3608 O O . GLN A 1 459 ? 1.824 4.767 -23.064 1.00 87.81 459 GLN A O 1
ATOM 3613 N N . ASP A 1 460 ? 3.042 3.429 -24.399 1.00 83.44 460 ASP A N 1
ATOM 3614 C CA . ASP A 1 460 ? 2.131 3.440 -25.544 1.00 83.44 460 ASP A CA 1
ATOM 3615 C C . ASP A 1 460 ? 1.218 2.200 -25.596 1.00 83.44 460 ASP A C 1
ATOM 3617 O O . ASP A 1 460 ? 0.531 1.972 -26.591 1.00 83.44 460 ASP A O 1
ATOM 3621 N N . SER A 1 461 ? 1.211 1.373 -24.542 1.00 86.50 461 SER A N 1
ATOM 3622 C CA . SER A 1 461 ? 0.466 0.107 -24.495 1.00 86.50 461 SER A CA 1
ATOM 3623 C C . SER A 1 461 ? -0.570 0.070 -23.365 1.00 86.50 461 SER A C 1
ATOM 3625 O O . SER A 1 461 ? -0.330 0.620 -22.286 1.00 86.50 461 SER A O 1
ATOM 3627 N N . PRO A 1 462 ? -1.727 -0.589 -23.567 1.00 88.75 462 PRO A N 1
ATOM 3628 C CA . PRO A 1 462 ? -2.653 -0.869 -22.476 1.00 88.75 462 PRO A CA 1
ATOM 3629 C C . PRO A 1 462 ? -2.017 -1.840 -21.478 1.00 88.75 462 PRO A C 1
ATOM 3631 O O . PRO A 1 462 ? -1.266 -2.739 -21.857 1.00 88.75 462 PRO A O 1
ATOM 3634 N N . VAL A 1 463 ? -2.348 -1.688 -20.199 1.00 91.12 463 VAL A N 1
ATOM 3635 C CA . VAL A 1 463 ? -1.953 -2.658 -19.175 1.00 91.12 463 VAL A CA 1
ATOM 3636 C C . VAL A 1 463 ? -2.846 -3.886 -19.285 1.00 91.12 463 VAL A C 1
ATOM 3638 O O . VAL A 1 463 ? -4.071 -3.773 -19.398 1.00 91.12 463 VAL A O 1
ATOM 3641 N N . LEU A 1 464 ? -2.225 -5.058 -19.225 1.00 91.62 464 LEU A N 1
ATOM 3642 C CA . LEU A 1 464 ? -2.900 -6.348 -19.235 1.00 91.62 464 LEU A CA 1
ATOM 3643 C C . LEU A 1 464 ? -2.826 -6.969 -17.839 1.00 91.62 464 LEU A C 1
ATOM 3645 O O . LEU A 1 464 ? -1.802 -6.887 -17.163 1.00 91.62 464 LEU A O 1
ATOM 3649 N N . VAL A 1 465 ? -3.923 -7.581 -17.406 1.00 92.75 465 VAL A N 1
ATOM 3650 C CA . VAL A 1 465 ? -3.977 -8.399 -16.189 1.00 92.75 465 VAL A CA 1
ATOM 3651 C C . VAL A 1 465 ? -4.242 -9.854 -16.547 1.00 92.75 465 VAL A C 1
ATOM 3653 O O . VAL A 1 465 ? -4.844 -10.136 -17.582 1.00 92.75 465 VAL A O 1
ATOM 3656 N N . HIS A 1 466 ? -3.827 -10.769 -15.673 1.00 93.31 466 HIS A N 1
ATOM 3657 C CA . HIS A 1 466 ? -3.858 -12.211 -15.913 1.00 93.31 466 HIS A CA 1
ATOM 3658 C C . HIS A 1 466 ? -4.879 -12.893 -14.992 1.00 93.31 466 HIS A C 1
ATOM 3660 O O . HIS A 1 466 ? -4.522 -13.327 -13.898 1.00 93.31 466 HIS A O 1
ATOM 3666 N N . PRO A 1 467 ? -6.168 -12.968 -15.375 1.00 94.25 467 PRO A N 1
ATOM 3667 C CA . PRO A 1 467 ? -7.189 -13.592 -14.536 1.00 94.25 467 PRO A CA 1
ATOM 3668 C C . PRO A 1 467 ? -7.071 -15.112 -14.471 1.00 94.25 467 PRO A C 1
ATOM 3670 O O . PRO A 1 467 ? -7.658 -15.719 -13.586 1.00 94.25 467 PRO A O 1
ATOM 3673 N N . ASN A 1 468 ? -6.325 -15.747 -15.370 1.00 94.06 468 ASN A N 1
ATOM 3674 C CA . ASN A 1 468 ? -6.033 -17.173 -15.292 1.00 94.06 468 ASN A CA 1
ATOM 3675 C C . ASN A 1 468 ? -5.195 -17.540 -14.052 1.00 94.06 468 ASN A C 1
ATOM 3677 O O . ASN A 1 468 ? -5.463 -18.590 -13.470 1.00 94.06 468 ASN A O 1
ATOM 3681 N N . ASP A 1 469 ? -4.265 -16.688 -13.603 1.00 94.44 469 ASP A N 1
ATOM 3682 C CA . ASP A 1 469 ? -3.474 -16.887 -12.375 1.00 94.44 469 ASP A CA 1
ATOM 3683 C C . ASP A 1 469 ? -3.948 -15.966 -11.231 1.00 94.44 469 ASP A C 1
ATOM 3685 O O . ASP A 1 469 ? -3.544 -14.802 -11.136 1.00 94.44 469 ASP A O 1
ATOM 3689 N N . PRO A 1 470 ? -4.791 -16.468 -10.309 1.00 96.12 470 PRO A N 1
ATOM 3690 C CA . PRO A 1 470 ? -5.329 -15.657 -9.228 1.00 96.12 470 PRO A CA 1
ATOM 3691 C C . PRO A 1 470 ? -4.396 -15.536 -8.011 1.00 96.12 470 PRO A C 1
ATOM 3693 O O . PRO A 1 470 ? -4.763 -14.855 -7.050 1.00 96.12 470 PRO A O 1
ATOM 3696 N N . THR A 1 471 ? -3.213 -16.170 -8.007 1.00 97.38 471 THR A N 1
ATOM 3697 C CA . THR A 1 471 ? -2.329 -16.248 -6.826 1.00 97.38 471 THR A CA 1
ATOM 3698 C C . THR A 1 471 ? -2.039 -14.873 -6.226 1.00 97.38 471 THR A C 1
ATOM 3700 O O . THR A 1 471 ? -2.260 -14.651 -5.032 1.00 97.38 471 THR A O 1
ATOM 3703 N N . ARG A 1 472 ? -1.598 -13.917 -7.054 1.00 95.81 472 ARG A N 1
ATOM 3704 C CA . ARG A 1 472 ? -1.273 -12.551 -6.610 1.00 95.81 472 ARG A CA 1
ATOM 3705 C C . ARG A 1 472 ? -2.478 -11.848 -5.990 1.00 95.81 472 ARG A C 1
ATOM 3707 O O . ARG A 1 472 ? -2.350 -11.180 -4.966 1.00 95.81 472 ARG A O 1
ATOM 3714 N N . TYR A 1 473 ? -3.648 -12.007 -6.599 1.00 97.56 473 TYR A N 1
ATOM 3715 C CA . TYR A 1 473 ? -4.880 -11.343 -6.186 1.00 97.56 473 TYR A CA 1
ATOM 3716 C C . TYR A 1 473 ? -5.436 -11.913 -4.874 1.00 97.56 473 TYR A C 1
ATOM 3718 O O . TYR A 1 473 ? -5.950 -11.156 -4.051 1.00 97.56 473 TYR A O 1
ATOM 3726 N N . ILE A 1 474 ? -5.250 -13.215 -4.624 1.00 98.50 474 ILE A N 1
ATOM 3727 C CA . ILE A 1 474 ? -5.529 -13.837 -3.320 1.00 98.50 474 ILE A CA 1
ATOM 3728 C C . ILE A 1 474 ? -4.633 -13.224 -2.241 1.00 98.50 474 ILE A C 1
ATOM 3730 O O . ILE A 1 474 ? -5.132 -12.804 -1.196 1.00 98.50 474 ILE A O 1
ATOM 3734 N N . ILE A 1 475 ? -3.327 -13.119 -2.502 1.00 98.19 475 ILE A N 1
ATOM 3735 C CA . ILE A 1 475 ? -2.370 -12.533 -1.555 1.00 98.19 475 ILE A CA 1
ATOM 3736 C C . ILE A 1 475 ? -2.712 -11.062 -1.289 1.00 98.19 475 ILE A C 1
ATOM 3738 O O . ILE A 1 475 ? -2.797 -10.666 -0.130 1.00 98.19 475 ILE A O 1
ATOM 3742 N N . ALA A 1 476 ? -2.985 -10.266 -2.329 1.00 97.50 476 ALA A N 1
ATOM 3743 C CA . ALA A 1 476 ? -3.392 -8.868 -2.188 1.00 97.50 476 ALA A CA 1
ATOM 3744 C C . ALA A 1 476 ? -4.673 -8.721 -1.354 1.00 97.50 476 ALA A C 1
ATOM 3746 O O . ALA A 1 476 ? -4.741 -7.882 -0.455 1.00 97.50 476 ALA A O 1
ATOM 3747 N N . GLY A 1 477 ? -5.676 -9.561 -1.617 1.00 97.62 477 GLY A N 1
ATOM 3748 C CA . GLY A 1 477 ? -6.935 -9.555 -0.887 1.00 97.62 477 GLY A CA 1
ATOM 3749 C C . GLY A 1 477 ? -6.770 -9.921 0.587 1.00 97.62 477 GLY A C 1
ATOM 3750 O O . GLY A 1 477 ? -7.288 -9.207 1.446 1.00 97.62 477 GLY A O 1
ATOM 3751 N N . ILE A 1 478 ? -6.003 -10.973 0.900 1.00 98.00 478 ILE A N 1
ATOM 3752 C CA . ILE A 1 478 ? -5.698 -11.355 2.289 1.00 98.00 478 ILE A CA 1
ATOM 3753 C C . ILE A 1 478 ? -4.874 -10.260 2.973 1.00 98.00 478 ILE A C 1
ATOM 3755 O O . ILE A 1 478 ? -5.175 -9.905 4.107 1.00 98.00 478 ILE A O 1
ATOM 3759 N N . ALA A 1 479 ? -3.885 -9.675 2.296 1.00 97.12 479 ALA A N 1
ATOM 3760 C CA . ALA A 1 479 ? -3.068 -8.589 2.832 1.00 97.12 479 ALA A CA 1
ATOM 3761 C C . ALA A 1 479 ? -3.918 -7.368 3.221 1.00 97.12 479 ALA A C 1
ATOM 3763 O O . ALA A 1 479 ? -3.766 -6.819 4.315 1.00 97.12 479 ALA A O 1
ATOM 3764 N N . THR A 1 480 ? -4.882 -6.999 2.375 1.00 96.44 480 THR A N 1
ATOM 3765 C CA . THR A 1 480 ? -5.876 -5.971 2.691 1.00 96.44 480 THR A CA 1
ATOM 3766 C C . THR A 1 480 ? -6.779 -6.391 3.856 1.00 96.44 480 THR A C 1
ATOM 3768 O O . THR A 1 480 ? -6.903 -5.637 4.817 1.00 96.44 480 THR A O 1
ATOM 3771 N N . ALA A 1 481 ? -7.379 -7.585 3.810 1.00 95.88 481 ALA A N 1
ATOM 3772 C CA . ALA A 1 481 ? -8.389 -8.047 4.769 1.00 95.88 481 ALA A CA 1
ATOM 3773 C C . ALA A 1 481 ? -7.842 -8.356 6.179 1.00 95.88 481 ALA A C 1
ATOM 3775 O O . ALA A 1 481 ? -8.449 -8.005 7.197 1.00 95.88 481 ALA A O 1
ATOM 3776 N N . LEU A 1 482 ? -6.694 -9.031 6.249 1.00 94.50 482 LEU A N 1
ATOM 3777 C CA . LEU A 1 482 ? -6.029 -9.429 7.487 1.00 94.50 482 LEU A CA 1
ATOM 3778 C C . LEU A 1 482 ? -5.251 -8.258 8.094 1.00 94.50 482 LEU A C 1
ATOM 3780 O O . LEU A 1 482 ? -5.396 -7.986 9.283 1.00 94.50 482 LEU A O 1
ATOM 3784 N N . GLY A 1 483 ? -4.469 -7.556 7.269 1.00 94.00 483 GLY A N 1
ATOM 3785 C CA . GLY A 1 483 ? -3.548 -6.506 7.707 1.00 94.00 483 GLY A CA 1
ATOM 3786 C C . GLY A 1 483 ? -4.125 -5.091 7.751 1.00 94.00 483 GLY A C 1
ATOM 3787 O O . GLY A 1 483 ? -3.415 -4.151 8.116 1.00 94.00 483 GLY A O 1
ATOM 3788 N N . ALA A 1 484 ? -5.388 -4.915 7.342 1.00 95.62 484 ALA A N 1
ATOM 3789 C CA . ALA A 1 484 ? -6.005 -3.604 7.115 1.00 95.62 484 ALA A CA 1
ATOM 3790 C C . ALA A 1 484 ? -5.169 -2.697 6.188 1.00 95.62 484 ALA A C 1
ATOM 3792 O O . ALA A 1 484 ? -5.198 -1.467 6.301 1.00 95.62 484 ALA A O 1
ATOM 3793 N N . LEU A 1 485 ? -4.388 -3.308 5.289 1.00 95.56 485 LEU A N 1
ATOM 3794 C CA . LEU A 1 485 ? -3.487 -2.592 4.397 1.00 95.56 485 LEU A CA 1
ATOM 3795 C C . LEU A 1 485 ? -4.292 -1.841 3.341 1.00 95.56 485 LEU A C 1
ATOM 3797 O O . LEU A 1 485 ? -5.122 -2.418 2.631 1.00 95.56 485 LEU A O 1
ATOM 3801 N N . ASN A 1 486 ? -4.012 -0.550 3.224 1.00 93.12 486 ASN A N 1
ATOM 3802 C CA . ASN A 1 486 ? -4.449 0.236 2.088 1.00 93.12 486 ASN A CA 1
ATOM 3803 C C . ASN A 1 486 ? -3.475 0.040 0.915 1.00 93.12 486 ASN A C 1
ATOM 3805 O O . ASN A 1 486 ? -2.294 -0.251 1.108 1.00 93.12 486 ASN A O 1
ATOM 3809 N N . THR A 1 487 ? -3.973 0.183 -0.311 1.00 91.56 487 THR A N 1
ATOM 3810 C CA . THR A 1 487 ? -3.115 0.103 -1.498 1.00 91.56 487 THR A CA 1
ATOM 3811 C C . THR A 1 487 ? -2.179 1.318 -1.530 1.00 91.56 487 THR A C 1
ATOM 3813 O O . THR A 1 487 ? -2.627 2.413 -1.177 1.00 91.56 487 THR A O 1
ATOM 3816 N N . PRO A 1 488 ? -0.939 1.199 -2.041 1.00 93.75 488 PRO A N 1
ATOM 3817 C CA . PRO A 1 488 ? -0.062 2.361 -2.221 1.00 93.75 488 PRO A CA 1
ATOM 3818 C C . PRO A 1 488 ? -0.604 3.354 -3.265 1.00 93.75 488 PRO A C 1
ATOM 3820 O O . PRO A 1 488 ? -0.050 4.435 -3.452 1.00 93.75 488 PRO A O 1
ATOM 3823 N N . LEU A 1 489 ? -1.709 3.015 -3.937 1.00 92.62 489 LEU A N 1
ATOM 3824 C CA . LEU A 1 489 ? -2.322 3.823 -4.980 1.00 92.62 489 LEU A CA 1
ATOM 3825 C C . LEU A 1 489 ? -3.300 4.870 -4.464 1.00 92.62 489 LEU A C 1
ATOM 3827 O O . LEU A 1 489 ? -3.686 5.763 -5.212 1.00 92.62 489 LEU A O 1
ATOM 3831 N N . GLN A 1 490 ? -3.767 4.735 -3.225 1.00 91.81 490 GLN A N 1
ATOM 3832 C CA . GLN A 1 490 ? -4.920 5.478 -2.732 1.00 91.81 490 GLN A CA 1
ATOM 3833 C C . GLN A 1 490 ? -4.632 6.090 -1.373 1.00 91.81 490 GLN A C 1
ATOM 3835 O O . GLN A 1 490 ? -3.999 5.467 -0.527 1.00 91.81 490 GLN A O 1
ATOM 3840 N N . ARG A 1 491 ? -5.156 7.290 -1.141 1.00 93.06 491 ARG A N 1
ATOM 3841 C CA . ARG A 1 491 ? -5.197 7.901 0.190 1.00 93.06 491 ARG A CA 1
ATOM 3842 C C . ARG A 1 491 ? -6.441 8.756 0.339 1.00 93.06 491 ARG A C 1
ATOM 3844 O O . ARG A 1 491 ? -6.874 9.379 -0.625 1.00 93.06 491 ARG A O 1
ATOM 3851 N N . TYR A 1 492 ? -7.004 8.830 1.529 1.00 94.31 492 TYR A N 1
ATOM 3852 C CA . TYR A 1 492 ? -8.058 9.776 1.837 1.00 94.31 492 TYR A CA 1
ATOM 3853 C C . TYR A 1 492 ? -7.462 11.167 2.074 1.00 94.31 492 TYR A C 1
ATOM 3855 O O . TYR A 1 492 ? -6.497 11.342 2.816 1.00 94.31 492 TYR A O 1
ATOM 3863 N N . SER A 1 493 ? -8.034 12.184 1.434 1.00 92.31 493 SER A N 1
ATOM 3864 C CA . SER A 1 493 ? -7.658 13.573 1.670 1.00 92.31 493 SER A CA 1
ATOM 3865 C C . SER A 1 493 ? -8.796 14.297 2.377 1.00 92.31 493 SER A C 1
ATOM 3867 O O . SER A 1 493 ? -9.781 14.631 1.720 1.00 92.31 493 SER A O 1
ATOM 3869 N N . PRO A 1 494 ? -8.652 14.621 3.676 1.00 88.94 494 PRO A N 1
ATOM 3870 C CA . PRO A 1 494 ? -9.656 15.399 4.399 1.00 88.94 494 PRO A CA 1
ATOM 3871 C C . PRO A 1 494 ? -9.944 16.752 3.734 1.00 88.94 494 PRO A C 1
ATOM 3873 O O . PRO A 1 494 ? -11.093 17.171 3.655 1.00 88.94 494 PRO A O 1
ATOM 3876 N N . LEU A 1 495 ? -8.912 17.395 3.169 1.00 89.88 495 LEU A N 1
ATOM 3877 C CA . LEU A 1 495 ? -9.032 18.673 2.455 1.00 89.88 495 LEU A CA 1
ATOM 3878 C C . LEU A 1 495 ? -9.932 18.589 1.217 1.00 89.88 495 LEU A C 1
ATOM 3880 O O . LEU A 1 495 ? -10.645 19.541 0.918 1.00 89.88 495 LEU A O 1
ATOM 3884 N N . HIS A 1 496 ? -9.897 17.461 0.503 1.00 91.56 496 HIS A N 1
ATOM 3885 C CA . HIS A 1 496 ? -10.736 17.236 -0.677 1.00 91.56 496 HIS A CA 1
ATOM 3886 C C . HIS A 1 496 ? -12.005 16.437 -0.354 1.00 91.56 496 HIS A C 1
ATOM 3888 O O . HIS A 1 496 ? -12.829 16.251 -1.244 1.00 91.56 496 HIS A O 1
ATOM 3894 N N . SER A 1 497 ? -12.142 15.942 0.884 1.00 93.12 497 SER A N 1
ATOM 3895 C CA . SER A 1 497 ? -13.223 15.054 1.337 1.00 93.12 497 SER A CA 1
ATOM 3896 C C . SER A 1 497 ? -13.464 13.873 0.386 1.00 93.12 497 SER A C 1
ATOM 3898 O O . SER A 1 497 ? -14.599 13.544 0.055 1.00 93.12 497 SER A O 1
ATOM 3900 N N . ARG A 1 498 ? -12.378 13.272 -0.120 1.00 93.06 498 ARG A N 1
A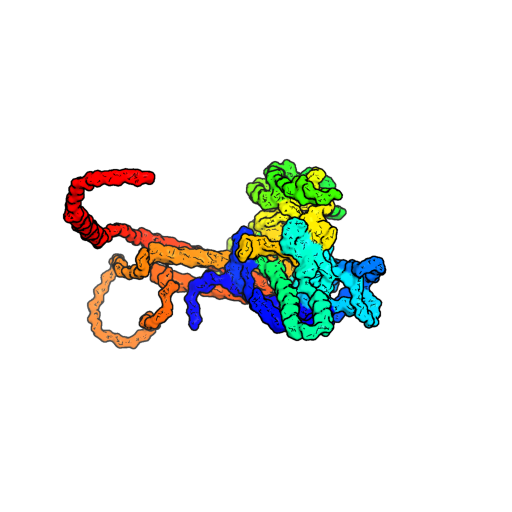TOM 3901 C CA . ARG A 1 498 ? -12.423 12.119 -1.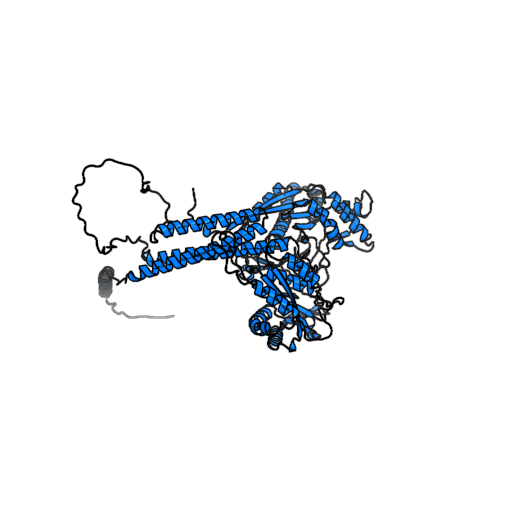032 1.00 93.06 498 ARG A CA 1
ATOM 3902 C C . ARG A 1 498 ? -11.122 11.327 -1.013 1.00 93.06 498 ARG A C 1
ATOM 3904 O O . ARG A 1 498 ? -10.074 11.831 -0.600 1.00 93.06 498 ARG A O 1
ATOM 3911 N N . VAL A 1 499 ? -11.180 10.107 -1.539 1.00 92.00 499 VAL A N 1
ATOM 3912 C CA . VAL A 1 499 ? -9.988 9.309 -1.848 1.00 92.00 499 VAL A CA 1
ATOM 3913 C C . VAL A 1 499 ? -9.313 9.865 -3.105 1.00 92.00 499 VAL A C 1
ATOM 3915 O O . VAL A 1 499 ? -9.948 10.029 -4.146 1.00 92.00 499 VAL A O 1
ATOM 3918 N N . LEU A 1 500 ? -8.027 10.180 -2.990 1.00 92.44 500 LEU A N 1
ATOM 3919 C CA . LEU A 1 500 ? -7.139 10.570 -4.080 1.00 92.44 500 LEU A CA 1
ATOM 3920 C C . LEU A 1 500 ? -6.393 9.345 -4.601 1.00 92.44 500 LEU A C 1
ATOM 3922 O O . LEU A 1 500 ? -6.030 8.460 -3.820 1.00 92.44 500 LEU A O 1
ATOM 3926 N N . GLN A 1 501 ? -6.106 9.341 -5.901 1.00 91.19 501 GLN A N 1
ATOM 3927 C CA . GLN A 1 501 ? -5.269 8.324 -6.532 1.00 91.19 501 GLN A CA 1
ATOM 3928 C C . GLN A 1 501 ? -3.875 8.864 -6.862 1.00 91.19 501 GLN A C 1
ATOM 3930 O O . GLN A 1 501 ? -3.709 10.025 -7.230 1.00 91.19 501 GLN A O 1
ATOM 3935 N N . SER A 1 502 ? -2.864 8.007 -6.742 1.00 92.38 502 SER A N 1
ATOM 3936 C CA . SER A 1 502 ? -1.492 8.261 -7.178 1.00 92.38 502 SER A CA 1
ATOM 3937 C C . SER A 1 502 ? -0.848 6.956 -7.606 1.00 92.38 502 SER A C 1
ATOM 3939 O O . SER A 1 502 ? -0.838 5.995 -6.849 1.00 92.38 502 SER A O 1
ATOM 3941 N N . HIS A 1 503 ? -0.261 6.917 -8.796 1.00 93.25 503 HIS A N 1
ATOM 3942 C CA . HIS A 1 503 ? 0.356 5.703 -9.322 1.00 93.25 503 HIS A CA 1
ATOM 3943 C C . HIS A 1 503 ? 1.882 5.691 -9.165 1.00 93.25 503 HIS A C 1
ATOM 3945 O O . HIS A 1 503 ? 2.523 4.729 -9.562 1.00 93.25 503 HIS A O 1
ATOM 3951 N N . MET A 1 504 ? 2.486 6.705 -8.534 1.00 92.94 504 MET A N 1
ATOM 3952 C CA . MET A 1 504 ? 3.948 6.804 -8.379 1.00 92.94 504 MET A CA 1
ATOM 3953 C C . MET A 1 504 ? 4.579 5.567 -7.718 1.00 92.94 504 MET A C 1
ATOM 3955 O O . MET A 1 504 ? 5.660 5.141 -8.116 1.00 92.94 504 MET A O 1
ATOM 3959 N N . TRP A 1 505 ? 3.879 4.980 -6.745 1.00 94.38 505 TRP A N 1
ATOM 3960 C CA . TRP A 1 505 ? 4.315 3.806 -5.981 1.00 94.38 505 TRP A CA 1
ATOM 3961 C C . TRP A 1 505 ? 3.542 2.546 -6.368 1.00 94.38 505 TRP A C 1
ATOM 3963 O O . TRP A 1 505 ? 3.330 1.663 -5.547 1.00 94.38 505 TRP A O 1
ATOM 3973 N N . ALA A 1 506 ? 3.073 2.481 -7.615 1.00 92.69 506 ALA A N 1
ATOM 3974 C CA . ALA A 1 506 ? 2.327 1.338 -8.122 1.00 92.69 506 ALA A CA 1
ATOM 3975 C C . ALA A 1 506 ? 3.195 0.127 -8.481 1.00 92.69 506 ALA A C 1
ATOM 3977 O O . ALA A 1 506 ? 2.656 -0.941 -8.767 1.00 92.69 506 ALA A O 1
ATOM 3978 N N . ASN A 1 507 ? 4.513 0.318 -8.528 1.00 93.00 507 ASN A N 1
ATOM 3979 C CA . ASN A 1 507 ? 5.492 -0.681 -8.928 1.00 93.00 507 ASN A CA 1
ATOM 3980 C C . ASN A 1 507 ? 6.398 -1.038 -7.746 1.00 93.00 507 ASN A C 1
ATOM 3982 O O . ASN A 1 507 ? 6.756 -0.180 -6.933 1.00 93.00 507 ASN A O 1
ATOM 3986 N N . GLY A 1 508 ? 6.833 -2.294 -7.701 1.00 92.69 508 GLY A N 1
ATOM 3987 C CA . GLY A 1 508 ? 7.745 -2.793 -6.681 1.00 92.69 508 GLY A CA 1
ATOM 3988 C C . GLY A 1 508 ? 7.357 -4.171 -6.162 1.00 92.69 508 GLY A C 1
ATOM 3989 O O . GLY A 1 508 ? 6.555 -4.885 -6.764 1.00 92.69 508 GLY A O 1
ATOM 3990 N N . HIS A 1 509 ? 7.934 -4.529 -5.018 1.00 93.44 509 HIS A N 1
ATOM 3991 C CA . HIS A 1 509 ? 7.737 -5.813 -4.348 1.00 93.44 509 HIS A CA 1
ATOM 3992 C C . HIS A 1 509 ? 6.444 -5.818 -3.509 1.00 93.44 509 HIS A C 1
ATOM 3994 O O . HIS A 1 509 ? 6.466 -5.829 -2.275 1.00 93.44 509 HIS A O 1
ATOM 4000 N N . HIS A 1 510 ? 5.298 -5.722 -4.180 1.00 94.25 510 HIS A N 1
ATOM 4001 C CA . HIS A 1 510 ? 3.974 -5.843 -3.574 1.00 94.25 510 HIS A CA 1
ATOM 4002 C C . HIS A 1 510 ? 2.931 -6.348 -4.583 1.00 94.25 510 HIS A C 1
ATOM 4004 O O . HIS A 1 510 ? 3.061 -6.088 -5.778 1.00 94.25 510 HIS A O 1
ATOM 4010 N N . PRO A 1 511 ? 1.823 -6.963 -4.130 1.00 94.69 511 PRO A N 1
ATOM 4011 C CA . PRO A 1 511 ? 0.826 -7.546 -5.032 1.00 94.69 511 PRO A CA 1
ATOM 4012 C C . PRO A 1 511 ? -0.273 -6.561 -5.483 1.00 94.69 511 PRO A C 1
ATOM 4014 O O . PRO A 1 511 ? -1.164 -6.930 -6.252 1.00 94.69 511 PRO A O 1
ATOM 4017 N N . PHE A 1 512 ? -0.252 -5.318 -4.986 1.00 94.19 512 PHE A N 1
ATOM 4018 C CA . PHE A 1 512 ? -1.314 -4.329 -5.189 1.00 94.19 512 PHE A CA 1
ATOM 4019 C C . PHE A 1 512 ? -1.279 -3.625 -6.546 1.00 94.19 512 PHE A C 1
ATOM 4021 O O . PHE A 1 512 ? -0.215 -3.345 -7.096 1.00 94.19 512 PHE A O 1
ATOM 4028 N N . GLY A 1 513 ? -2.464 -3.214 -7.004 1.00 90.00 513 GLY A N 1
ATOM 4029 C CA . GLY A 1 513 ? -2.616 -2.390 -8.198 1.00 90.00 513 GLY A CA 1
ATOM 4030 C C . GLY A 1 513 ? -2.487 -3.173 -9.500 1.00 90.00 513 GLY A C 1
ATOM 4031 O O . GLY A 1 513 ? -2.247 -4.375 -9.466 1.00 90.00 513 GLY A O 1
ATOM 4032 N N . PRO A 1 514 ? -2.652 -2.512 -10.653 1.00 89.62 514 PRO A N 1
ATOM 4033 C CA . PRO A 1 514 ? -2.553 -3.165 -11.956 1.00 89.62 514 PRO A CA 1
ATOM 4034 C C . PRO A 1 514 ? -1.101 -3.291 -12.447 1.00 89.62 514 PRO A C 1
ATOM 4036 O O . PRO A 1 514 ? -0.838 -4.096 -13.330 1.00 89.62 514 PRO A O 1
ATOM 4039 N N . TYR A 1 515 ? -0.169 -2.523 -11.871 1.00 91.50 515 TYR A N 1
ATOM 4040 C CA . TYR A 1 515 ? 1.189 -2.356 -12.396 1.00 91.50 515 TYR A CA 1
ATOM 4041 C C . TYR A 1 515 ? 2.236 -3.278 -11.773 1.00 91.50 515 TYR A C 1
ATOM 4043 O O . TYR A 1 515 ? 3.146 -3.698 -12.477 1.00 91.50 515 TYR A O 1
ATOM 4051 N N . ALA A 1 516 ? 2.125 -3.615 -10.487 1.00 88.56 516 ALA A N 1
ATOM 4052 C CA . ALA A 1 516 ? 3.010 -4.596 -9.871 1.00 88.56 516 ALA A CA 1
ATOM 4053 C C . ALA A 1 516 ? 2.506 -6.010 -10.161 1.00 88.56 516 ALA A C 1
ATOM 4055 O O . ALA A 1 516 ? 1.324 -6.283 -9.968 1.00 88.56 516 ALA A O 1
ATOM 4056 N N . THR A 1 517 ? 3.380 -6.922 -10.581 1.00 87.56 517 THR A N 1
ATOM 4057 C CA . THR A 1 517 ? 3.011 -8.318 -10.892 1.00 87.56 517 THR A CA 1
ATOM 4058 C C . THR A 1 517 ? 3.588 -9.337 -9.916 1.00 87.56 517 THR A C 1
ATOM 4060 O O . THR A 1 517 ? 3.234 -10.512 -9.966 1.00 87.56 517 THR A O 1
ATOM 4063 N N . THR A 1 518 ? 4.392 -8.880 -8.957 1.00 89.38 518 THR A N 1
ATOM 4064 C CA . THR A 1 518 ? 5.002 -9.733 -7.934 1.00 89.38 518 THR A CA 1
ATOM 4065 C C . THR A 1 518 ? 3.968 -10.302 -6.957 1.00 89.38 518 THR A C 1
ATOM 4067 O O . THR A 1 518 ? 3.006 -9.637 -6.575 1.00 89.38 518 THR A O 1
ATOM 4070 N N . THR A 1 519 ? 4.172 -11.543 -6.512 1.00 92.38 519 THR A N 1
ATOM 4071 C CA . THR A 1 519 ? 3.370 -12.165 -5.442 1.00 92.38 519 THR A CA 1
ATOM 4072 C C . THR A 1 519 ? 3.887 -11.831 -4.044 1.00 92.38 519 THR A C 1
ATOM 4074 O O . THR A 1 519 ? 3.195 -12.093 -3.067 1.00 92.38 519 THR A O 1
ATOM 4077 N N . GLY A 1 520 ? 5.105 -11.296 -3.938 1.00 93.25 520 GLY A N 1
ATOM 4078 C CA . GLY A 1 520 ? 5.774 -11.020 -2.672 1.00 93.25 520 GLY A CA 1
ATOM 4079 C C . GLY A 1 520 ? 5.256 -9.765 -1.972 1.00 93.25 520 GLY A C 1
ATOM 4080 O O . GLY A 1 520 ? 4.795 -8.823 -2.615 1.00 93.25 520 GLY A O 1
ATOM 4081 N N . ILE A 1 521 ? 5.346 -9.748 -0.643 1.00 95.31 521 ILE A N 1
ATOM 4082 C CA . ILE A 1 521 ? 5.001 -8.596 0.193 1.00 95.31 521 ILE A CA 1
ATOM 4083 C C . ILE A 1 521 ? 6.272 -8.002 0.808 1.00 95.31 521 ILE A C 1
ATOM 4085 O O . ILE A 1 521 ? 6.965 -8.661 1.586 1.00 95.31 521 ILE A O 1
ATOM 4089 N N . SER A 1 522 ? 6.548 -6.736 0.479 1.00 95.12 522 SER A N 1
ATOM 4090 C CA . SER A 1 522 ? 7.653 -5.954 1.045 1.00 95.12 522 SER A CA 1
ATOM 4091 C C . SER A 1 522 ? 7.603 -5.904 2.573 1.00 95.12 522 SER A C 1
ATOM 4093 O O . SER A 1 522 ? 6.528 -5.821 3.179 1.00 95.12 522 SER A O 1
ATOM 4095 N N . ARG A 1 523 ? 8.783 -5.859 3.203 1.00 95.31 523 ARG A N 1
ATOM 4096 C CA . ARG A 1 523 ? 8.936 -5.666 4.653 1.00 95.31 523 ARG A CA 1
ATOM 4097 C C . ARG A 1 523 ? 8.214 -4.420 5.157 1.00 95.31 523 ARG A C 1
ATOM 4099 O O . ARG A 1 523 ? 7.659 -4.472 6.248 1.00 95.31 523 ARG A O 1
ATOM 4106 N N . VAL A 1 524 ? 8.131 -3.360 4.348 1.00 95.62 524 VAL A N 1
ATOM 4107 C CA . VAL A 1 524 ? 7.363 -2.152 4.687 1.00 95.62 524 VAL A CA 1
ATOM 4108 C C . VAL A 1 524 ? 5.892 -2.486 4.961 1.00 95.62 524 VAL A C 1
ATOM 4110 O O . VAL A 1 524 ? 5.352 -2.087 5.989 1.00 95.62 524 VAL A O 1
ATOM 4113 N N . PHE A 1 525 ? 5.243 -3.272 4.097 1.00 96.31 525 PHE A N 1
ATOM 4114 C CA . PHE A 1 525 ? 3.841 -3.664 4.282 1.00 96.31 525 PHE A CA 1
ATOM 4115 C C . PHE A 1 525 ? 3.653 -4.700 5.396 1.00 96.31 525 PHE A C 1
ATOM 4117 O O . PHE A 1 525 ? 2.616 -4.702 6.051 1.00 96.31 525 PHE A O 1
ATOM 4124 N N . VAL A 1 526 ? 4.648 -5.553 5.646 1.00 96.31 526 VAL A N 1
ATOM 4125 C CA . VAL A 1 526 ? 4.636 -6.476 6.792 1.00 96.31 526 VAL A CA 1
ATOM 4126 C C . VAL A 1 526 ? 4.642 -5.701 8.111 1.00 96.31 526 VAL A C 1
ATOM 4128 O O . VAL A 1 526 ? 3.771 -5.906 8.956 1.00 96.31 526 VAL A O 1
ATOM 4131 N N . ASP A 1 527 ? 5.562 -4.750 8.262 1.00 95.31 527 ASP A N 1
ATOM 4132 C CA . ASP A 1 527 ? 5.650 -3.890 9.443 1.00 95.31 527 ASP A CA 1
ATOM 4133 C C . ASP A 1 527 ? 4.365 -3.065 9.641 1.00 95.31 527 ASP A C 1
ATOM 4135 O O . ASP A 1 527 ? 3.889 -2.867 10.768 1.00 95.31 527 ASP A O 1
ATOM 4139 N N . MET A 1 528 ? 3.745 -2.627 8.538 1.00 94.75 528 MET A N 1
ATOM 4140 C CA . MET A 1 528 ? 2.455 -1.946 8.583 1.00 94.75 528 MET A CA 1
ATOM 4141 C C . MET A 1 528 ? 1.341 -2.773 9.194 1.00 94.75 528 MET A C 1
ATOM 4143 O O . MET A 1 528 ? 0.481 -2.174 9.826 1.00 94.75 528 MET A O 1
ATOM 4147 N N . VAL A 1 529 ? 1.310 -4.096 9.029 1.00 96.06 529 VAL A N 1
ATOM 4148 C CA . VAL A 1 529 ? 0.237 -4.912 9.619 1.00 96.06 529 VAL A CA 1
ATOM 4149 C C . VAL A 1 529 ? 0.233 -4.756 11.137 1.00 96.06 529 VAL A C 1
ATOM 4151 O O . VAL A 1 529 ? -0.786 -4.401 11.739 1.00 96.06 529 VAL A O 1
ATOM 4154 N N . THR A 1 530 ? 1.401 -4.927 11.756 1.00 95.31 530 THR A N 1
ATOM 4155 C CA . THR A 1 530 ? 1.573 -4.750 13.201 1.00 95.31 530 THR A CA 1
ATOM 4156 C C . THR A 1 530 ? 1.283 -3.312 13.615 1.00 95.31 530 THR A C 1
ATOM 4158 O O . THR A 1 530 ? 0.571 -3.074 14.594 1.00 95.31 530 THR A O 1
ATOM 4161 N N . ARG A 1 531 ? 1.757 -2.330 12.842 1.00 94.50 531 ARG A N 1
ATOM 4162 C CA . ARG A 1 531 ? 1.498 -0.917 13.128 1.00 94.50 531 ARG A CA 1
ATOM 4163 C C . ARG A 1 531 ? 0.018 -0.553 13.017 1.00 94.50 531 ARG A C 1
ATOM 4165 O O . ARG A 1 531 ? -0.491 0.126 13.899 1.00 94.50 531 ARG A O 1
ATOM 4172 N N . ASN A 1 532 ? -0.689 -1.017 11.993 1.00 95.50 532 ASN A N 1
ATOM 4173 C CA . ASN A 1 532 ? -2.119 -0.780 11.802 1.00 95.50 532 ASN A CA 1
ATOM 4174 C C . ASN A 1 532 ? -2.923 -1.378 12.956 1.00 95.50 532 ASN A C 1
ATOM 4176 O O . ASN A 1 532 ? -3.871 -0.749 13.429 1.00 95.50 532 ASN A O 1
ATOM 4180 N N . ALA A 1 533 ? -2.518 -2.547 13.461 1.00 94.56 533 ALA A N 1
ATOM 4181 C CA . ALA A 1 533 ? -3.107 -3.141 14.654 1.00 94.56 533 ALA A CA 1
ATOM 4182 C C . ALA A 1 533 ? -2.884 -2.280 15.910 1.00 94.56 533 ALA A C 1
ATOM 4184 O O . ALA A 1 533 ? -3.834 -2.060 16.667 1.00 94.56 533 ALA A O 1
ATOM 4185 N N . VAL A 1 534 ? -1.673 -1.746 16.106 1.00 94.94 534 VAL A N 1
ATOM 4186 C CA . VAL A 1 534 ? -1.370 -0.801 17.195 1.00 94.94 534 VAL A CA 1
ATOM 4187 C C . VAL A 1 534 ? -2.207 0.472 17.053 1.00 94.94 534 VAL A C 1
ATOM 4189 O O . VAL A 1 534 ? -2.948 0.817 17.968 1.00 94.94 534 VAL A O 1
ATOM 4192 N N . LEU A 1 535 ? -2.155 1.142 15.900 1.00 93.81 535 LEU A N 1
ATOM 4193 C CA . LEU A 1 535 ? -2.868 2.396 15.641 1.00 93.81 535 LEU A CA 1
ATOM 4194 C C . LEU A 1 535 ? -4.383 2.251 15.787 1.00 93.81 535 LEU A C 1
ATOM 4196 O O . LEU A 1 535 ? -5.022 3.106 16.394 1.00 93.81 535 LEU A O 1
ATOM 4200 N N . SER A 1 536 ? -4.953 1.150 15.292 1.00 92.69 536 SER A N 1
ATOM 4201 C CA . SER A 1 536 ? -6.383 0.867 15.442 1.00 92.69 536 SER A CA 1
ATOM 4202 C C . SER A 1 536 ? -6.770 0.717 16.915 1.00 92.69 536 SER A C 1
ATOM 4204 O O . SER A 1 536 ? -7.805 1.237 17.327 1.00 92.69 536 SER A O 1
ATOM 4206 N N . ARG A 1 537 ? -5.932 0.066 17.739 1.00 91.44 537 ARG A N 1
ATOM 4207 C CA . ARG A 1 537 ? -6.161 -0.014 19.193 1.00 91.44 537 ARG A CA 1
ATOM 4208 C C . ARG A 1 537 ? -6.058 1.343 19.864 1.00 91.44 537 ARG A C 1
ATOM 4210 O O . ARG A 1 537 ? -6.894 1.635 20.712 1.00 91.44 537 ARG A O 1
ATOM 4217 N N . LEU A 1 538 ? -5.065 2.156 19.503 1.00 92.19 538 LEU A N 1
ATOM 4218 C CA . LEU A 1 538 ? -4.917 3.506 20.049 1.00 92.19 538 LEU A CA 1
ATOM 4219 C C . LEU A 1 538 ? -6.146 4.364 19.722 1.00 92.19 538 LEU A C 1
ATOM 4221 O O . LEU A 1 538 ? -6.727 4.954 20.630 1.00 92.19 538 LEU A O 1
ATOM 4225 N N . ASP A 1 539 ? -6.597 4.365 18.463 1.00 91.44 539 ASP A N 1
ATOM 4226 C CA . ASP A 1 539 ? -7.798 5.091 18.026 1.00 91.44 539 ASP A CA 1
ATOM 4227 C C . ASP A 1 539 ? -9.050 4.626 18.786 1.00 91.44 539 ASP A C 1
ATOM 4229 O O . ASP A 1 539 ? -9.807 5.451 19.299 1.00 91.44 539 ASP A O 1
ATOM 4233 N N . GLN A 1 540 ? -9.248 3.311 18.924 1.00 89.50 540 GLN A N 1
ATOM 4234 C CA . GLN A 1 540 ? -10.386 2.744 19.654 1.00 89.50 540 GLN A CA 1
ATOM 4235 C C . GLN A 1 540 ? -10.332 3.026 21.162 1.00 89.50 540 GLN A C 1
ATOM 4237 O O . GLN A 1 540 ? -11.367 3.329 21.763 1.00 89.50 540 GLN A O 1
ATOM 4242 N N . ALA A 1 541 ? -9.154 2.928 21.782 1.00 91.00 541 ALA A N 1
ATOM 4243 C CA . ALA A 1 541 ? -8.952 3.229 23.196 1.00 91.00 541 ALA A CA 1
ATOM 4244 C C . ALA A 1 541 ? -9.263 4.702 23.482 1.00 91.00 541 ALA A C 1
ATOM 4246 O O . ALA A 1 541 ? -10.047 4.992 24.384 1.00 91.00 541 ALA A O 1
ATOM 4247 N N . LEU A 1 542 ? -8.747 5.615 22.655 1.00 88.88 542 LEU A N 1
ATOM 4248 C CA . LEU A 1 542 ? -9.042 7.045 22.750 1.00 88.88 542 LEU A CA 1
ATOM 4249 C C . LEU A 1 542 ? -10.525 7.336 22.575 1.00 88.88 542 LEU A C 1
ATOM 4251 O O . LEU A 1 542 ? -11.117 7.998 23.419 1.00 88.88 542 LEU A O 1
ATOM 4255 N N . LYS A 1 543 ? -11.171 6.773 21.547 1.00 87.88 543 LYS A N 1
ATOM 4256 C CA . LYS A 1 543 ? -12.622 6.925 21.360 1.00 87.88 543 LYS A CA 1
ATOM 4257 C C . LYS A 1 543 ? -13.413 6.497 22.596 1.00 87.88 543 LYS A C 1
ATOM 4259 O O . LYS A 1 543 ? -14.366 7.177 22.971 1.00 87.88 543 LYS A O 1
ATOM 4264 N N . LYS A 1 544 ? -13.036 5.379 23.229 1.00 89.12 544 LYS A N 1
ATOM 4265 C CA . LYS A 1 544 ? -13.674 4.908 24.469 1.00 89.12 544 LYS A CA 1
ATOM 4266 C C . LYS A 1 544 ? -13.443 5.887 25.618 1.00 89.12 544 LYS A C 1
ATOM 4268 O O . LYS A 1 544 ? -14.405 6.220 26.294 1.00 89.12 544 LYS A O 1
ATOM 4273 N N . ILE A 1 545 ? -12.216 6.370 25.807 1.00 86.56 545 ILE A N 1
ATOM 4274 C CA . ILE A 1 545 ? -11.874 7.339 26.858 1.00 86.56 545 ILE A CA 1
ATOM 4275 C C . ILE A 1 545 ? -12.626 8.658 26.646 1.00 86.56 545 ILE A C 1
ATOM 4277 O O . ILE A 1 545 ? -13.269 9.136 27.574 1.00 86.56 545 ILE A O 1
ATOM 4281 N N . HIS A 1 546 ? -12.632 9.208 25.428 1.00 85.44 546 HIS A N 1
ATOM 4282 C CA . HIS A 1 546 ? -13.337 10.456 25.111 1.00 85.44 546 HIS A CA 1
ATOM 4283 C C . HIS A 1 546 ? -14.837 10.308 25.341 1.00 85.44 546 HIS A C 1
ATOM 4285 O O . HIS A 1 546 ? -15.463 11.207 25.895 1.00 85.44 546 HIS A O 1
ATOM 4291 N N . LYS A 1 547 ? -15.413 9.161 24.956 1.00 88.00 547 LYS A N 1
ATOM 4292 C CA . LYS A 1 547 ? -16.816 8.860 25.240 1.00 88.00 547 LYS A CA 1
ATOM 4293 C C . LYS A 1 547 ? -17.082 8.830 26.746 1.00 88.00 547 LYS A C 1
ATOM 4295 O O . LYS A 1 547 ? -18.028 9.468 27.182 1.00 88.00 547 LYS A O 1
ATOM 4300 N N . SER A 1 548 ? -16.240 8.154 27.529 1.00 86.81 548 SER A N 1
ATOM 4301 C CA . SER A 1 548 ? -16.375 8.111 28.989 1.00 86.81 548 SER A CA 1
ATOM 4302 C C . SER A 1 548 ? -16.288 9.502 29.620 1.00 86.81 548 SER A C 1
ATOM 4304 O O . SER A 1 548 ? -17.112 9.837 30.460 1.00 86.81 548 SER A O 1
ATOM 4306 N N . ILE A 1 549 ? -15.337 10.336 29.185 1.00 82.38 549 ILE A N 1
ATOM 4307 C CA . ILE A 1 549 ? -15.201 11.722 29.661 1.00 82.38 549 ILE A CA 1
ATOM 4308 C C . ILE A 1 549 ? -16.449 12.541 29.296 1.00 82.38 549 ILE A C 1
ATOM 4310 O O . ILE A 1 549 ? -16.970 13.273 30.131 1.00 82.38 549 ILE A O 1
ATOM 4314 N N . ALA A 1 550 ? -16.963 12.390 28.073 1.00 82.62 550 ALA A N 1
ATOM 4315 C CA . ALA A 1 550 ? -18.178 13.073 27.633 1.00 82.62 550 ALA A CA 1
ATOM 4316 C C . ALA A 1 550 ? -19.435 12.604 28.387 1.00 82.62 550 ALA A C 1
ATOM 4318 O O . ALA A 1 550 ? -20.343 13.399 28.617 1.00 82.62 550 ALA A O 1
ATOM 4319 N N . ASP A 1 551 ? -19.505 11.326 28.767 1.00 83.12 551 ASP A N 1
ATOM 4320 C CA . ASP A 1 551 ? -20.604 10.794 29.573 1.00 83.12 551 ASP A CA 1
ATOM 4321 C C . ASP A 1 551 ? -20.559 11.360 31.006 1.00 83.12 551 ASP A C 1
ATOM 4323 O O . ASP A 1 551 ? -21.606 11.753 31.521 1.00 83.12 551 ASP A O 1
ATOM 4327 N N . VAL A 1 552 ? -19.369 11.519 31.604 1.00 79.06 552 VAL A N 1
ATOM 4328 C CA . VAL A 1 552 ? -19.196 12.225 32.891 1.00 79.06 552 VAL A CA 1
ATOM 4329 C C . VAL A 1 552 ? -19.621 13.693 32.783 1.00 79.06 552 VAL A C 1
ATOM 4331 O O . VAL A 1 552 ? -20.380 14.170 33.622 1.00 79.06 552 VAL A O 1
ATOM 4334 N N . ASP A 1 553 ? -19.189 14.409 31.740 1.00 72.69 553 ASP A N 1
ATOM 4335 C CA . ASP A 1 553 ? -19.578 15.812 31.516 1.00 72.69 553 ASP A CA 1
ATOM 4336 C C . ASP A 1 553 ? -21.099 15.961 31.329 1.00 72.69 553 ASP A C 1
ATOM 4338 O O . ASP A 1 553 ? -21.721 16.877 31.870 1.00 72.69 553 ASP A O 1
ATOM 4342 N N . ARG A 1 554 ? -21.739 15.025 30.616 1.00 78.00 554 ARG A N 1
ATOM 4343 C CA . ARG A 1 554 ? -23.201 15.005 30.464 1.00 78.00 554 ARG A CA 1
ATOM 4344 C C . ARG A 1 554 ? -23.908 14.769 31.798 1.00 78.00 554 ARG A C 1
ATOM 4346 O O . ARG A 1 554 ? -24.905 15.438 32.063 1.00 78.00 554 ARG A O 1
ATOM 4353 N N . PHE A 1 555 ? -23.421 13.825 32.602 1.00 76.94 555 PHE A N 1
ATOM 4354 C CA . PHE A 1 555 ? -23.942 13.578 33.944 1.00 76.94 555 PHE A CA 1
ATOM 4355 C C . PHE A 1 555 ? -23.838 14.846 34.799 1.00 76.94 555 PHE A C 1
ATOM 4357 O O . PHE A 1 555 ? -24.847 15.302 35.338 1.00 76.94 555 PHE A O 1
ATOM 4364 N N . ALA A 1 556 ? -22.660 15.478 34.813 1.00 69.38 556 ALA A N 1
ATOM 4365 C CA . ALA A 1 556 ? -22.425 16.708 35.553 1.00 69.38 556 ALA A CA 1
ATOM 4366 C C . ALA A 1 556 ? -23.418 17.806 35.141 1.00 69.38 556 ALA A C 1
ATOM 4368 O O . ALA A 1 556 ? -24.142 18.334 35.977 1.00 69.38 556 ALA A O 1
ATOM 4369 N N . LYS A 1 557 ? -23.550 18.079 33.836 1.00 67.19 557 LYS A N 1
ATOM 4370 C CA . LYS A 1 557 ? -24.513 19.052 33.272 1.00 67.19 557 LYS A CA 1
ATOM 4371 C C . LYS A 1 557 ? -25.962 18.801 33.655 1.00 67.19 557 LYS A C 1
ATOM 4373 O O . LYS A 1 557 ? -26.729 19.751 33.744 1.00 67.19 557 LYS A O 1
ATOM 4378 N N . ARG A 1 558 ? -26.354 17.540 33.817 1.00 72.12 558 ARG A N 1
ATOM 4379 C CA . ARG A 1 558 ? -27.744 17.177 34.090 1.00 72.12 558 ARG A CA 1
ATOM 4380 C C . ARG A 1 558 ? -28.126 17.344 35.555 1.00 72.12 558 ARG A C 1
ATOM 4382 O O . ARG A 1 558 ? -29.265 17.710 35.823 1.00 72.12 558 ARG A O 1
ATOM 4389 N N . TYR A 1 559 ? -27.217 17.012 36.465 1.00 65.56 559 TYR A N 1
ATOM 4390 C CA . TYR A 1 559 ? -27.534 16.900 37.889 1.00 65.56 559 TYR A CA 1
ATOM 4391 C C . TYR A 1 559 ? -26.861 17.969 38.754 1.00 65.56 559 TYR A C 1
ATOM 4393 O O . TYR A 1 559 ? -27.376 18.264 39.825 1.00 65.56 559 TYR A O 1
ATOM 4401 N N . LEU A 1 560 ? -25.751 18.553 38.294 1.00 62.41 560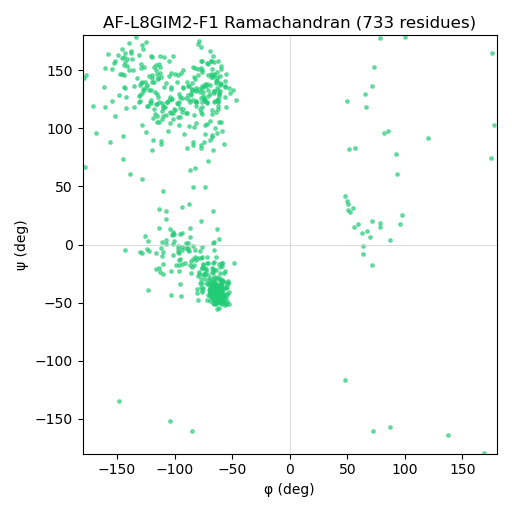 LEU A N 1
ATOM 4402 C CA . LEU A 1 560 ? -24.879 19.409 39.109 1.00 62.41 560 LEU A CA 1
ATOM 4403 C C . LEU A 1 560 ? -24.912 20.892 38.693 1.00 62.41 560 LEU A C 1
ATOM 4405 O O . LEU A 1 560 ? -24.358 21.738 39.388 1.00 62.41 560 LEU A O 1
ATOM 4409 N N . TYR A 1 561 ? -25.541 21.227 37.560 1.00 53.38 561 TYR A N 1
ATOM 4410 C CA . TYR A 1 561 ? -25.636 22.603 37.058 1.00 53.38 561 TYR A CA 1
ATOM 4411 C C . TYR A 1 561 ? -27.100 23.054 36.924 1.00 53.38 561 TYR A C 1
ATOM 4413 O O . TYR A 1 561 ? -27.925 22.349 36.342 1.00 53.38 561 TYR A O 1
ATOM 4421 N N . ASP A 1 562 ? -27.410 24.258 37.414 1.00 48.50 562 ASP A N 1
ATOM 4422 C CA . ASP A 1 562 ? -28.657 24.981 37.115 1.00 48.50 562 ASP A CA 1
ATOM 4423 C C . ASP A 1 562 ? -28.633 25.488 35.647 1.00 48.50 562 ASP A C 1
ATOM 4425 O O . ASP A 1 562 ? -27.557 25.864 35.162 1.00 48.50 562 ASP A O 1
ATOM 4429 N N . PRO A 1 563 ? -29.767 25.542 34.910 1.00 48.16 563 PRO A N 1
ATOM 4430 C CA . PRO A 1 563 ? -29.866 26.203 33.600 1.00 48.16 563 PRO A CA 1
ATOM 4431 C C . PRO A 1 563 ? -29.293 27.637 33.512 1.00 48.16 563 PRO A C 1
ATOM 4433 O O . PRO A 1 563 ? -29.057 28.106 32.396 1.00 48.16 563 PRO A O 1
ATOM 4436 N N . PHE A 1 564 ? -29.035 28.324 34.631 1.00 48.84 564 PHE A N 1
ATOM 4437 C CA . PHE A 1 564 ? -28.386 29.642 34.684 1.00 48.84 564 PHE A CA 1
ATOM 4438 C C . PHE A 1 564 ? -26.896 29.626 35.079 1.00 48.84 564 PHE A C 1
ATOM 4440 O O . PHE A 1 564 ? -26.259 30.678 35.079 1.00 48.84 564 PHE A O 1
ATOM 4447 N N . GLY A 1 565 ? -26.306 28.453 35.334 1.00 43.06 565 GLY A N 1
ATOM 4448 C CA . GLY A 1 565 ? -24.860 28.292 35.524 1.00 43.06 565 GLY A CA 1
ATOM 4449 C C . GLY A 1 565 ? -24.309 28.701 36.895 1.00 43.06 565 GLY A C 1
ATOM 4450 O O . GLY A 1 565 ? -23.093 28.845 37.023 1.00 43.06 565 GLY A O 1
ATOM 4451 N N . GLU A 1 566 ? -25.156 28.877 37.914 1.00 41.03 566 GLU A N 1
ATOM 4452 C CA . GLU A 1 566 ? -24.692 29.027 39.298 1.00 41.03 566 GLU A CA 1
ATOM 4453 C C . GLU A 1 566 ? -24.408 27.661 39.944 1.00 41.03 566 GLU A C 1
ATOM 4455 O O . GLU A 1 566 ? -25.104 26.674 39.694 1.00 41.03 566 GLU A O 1
ATOM 4460 N N . ASN A 1 567 ? -23.356 27.609 40.770 1.00 42.31 567 ASN A N 1
ATOM 4461 C CA . ASN A 1 567 ? -23.007 26.432 41.563 1.00 42.31 567 ASN A CA 1
ATOM 4462 C C . ASN A 1 567 ? -24.120 26.167 42.580 1.00 42.31 567 ASN A C 1
ATOM 4464 O O . ASN A 1 567 ? -24.416 27.028 43.410 1.00 42.31 567 ASN A O 1
ATOM 4468 N N . ILE A 1 568 ? -24.695 24.968 42.560 1.00 41.25 568 ILE A N 1
ATOM 4469 C CA . ILE A 1 568 ? -25.675 24.554 43.560 1.00 41.25 568 ILE A CA 1
ATOM 4470 C C . ILE A 1 568 ? -24.931 24.388 44.891 1.00 41.25 568 ILE A C 1
ATOM 4472 O O . ILE A 1 568 ? -24.173 23.444 45.091 1.00 41.25 568 ILE A O 1
ATOM 4476 N N . THR A 1 569 ? -25.114 25.311 45.835 1.00 38.06 569 THR A N 1
ATOM 4477 C CA . THR A 1 569 ? -24.662 25.083 47.211 1.00 38.06 569 THR A CA 1
ATOM 4478 C C . THR A 1 569 ? -25.609 24.085 47.868 1.00 38.06 569 THR A C 1
ATOM 4480 O O . THR A 1 569 ? -26.716 24.451 48.262 1.00 38.06 569 THR A O 1
ATOM 4483 N N . MET A 1 570 ? -25.181 22.824 47.990 1.00 37.59 570 MET A N 1
ATOM 4484 C CA . MET A 1 570 ? -25.865 21.809 48.797 1.00 37.59 570 MET A CA 1
ATOM 4485 C C . MET A 1 570 ? -25.791 22.167 50.289 1.00 37.59 570 MET A C 1
ATOM 4487 O O . MET A 1 570 ? -24.966 21.653 51.042 1.00 37.59 570 MET A O 1
ATOM 4491 N N . THR A 1 571 ? -26.667 23.054 50.742 1.00 32.56 571 THR A N 1
ATOM 4492 C CA . THR A 1 571 ? -27.011 23.166 52.160 1.00 32.56 571 THR A CA 1
ATOM 4493 C C . THR A 1 571 ? -28.275 22.352 52.418 1.00 32.56 571 THR A C 1
ATOM 4495 O O . THR A 1 571 ? -29.280 22.570 51.753 1.00 32.56 571 THR A O 1
ATOM 4498 N N . GLU A 1 572 ? -28.191 21.449 53.402 1.00 30.69 572 GLU A N 1
ATOM 4499 C CA . GLU A 1 572 ? -29.236 20.548 53.929 1.00 30.69 572 GLU A CA 1
ATOM 4500 C C . GLU A 1 572 ? -29.340 19.135 53.328 1.00 30.69 572 GLU A C 1
ATOM 4502 O O . GLU A 1 572 ? -30.400 18.669 52.923 1.00 30.69 572 GLU A O 1
ATOM 4507 N N . PHE A 1 573 ? -28.258 18.362 53.454 1.00 33.06 573 PHE A N 1
ATOM 4508 C CA . PHE A 1 573 ? -28.390 16.934 53.765 1.00 33.06 573 PHE A CA 1
ATOM 4509 C C . PHE A 1 573 ? -28.393 16.767 55.295 1.00 33.06 573 PHE A C 1
ATOM 4511 O O . PHE A 1 573 ? -27.363 16.506 55.917 1.00 33.06 573 PHE A O 1
ATOM 4518 N N . GLN A 1 574 ? -29.549 16.948 55.947 1.00 29.55 574 GLN A N 1
ATOM 4519 C CA . GLN A 1 574 ? -29.730 16.430 57.308 1.00 29.55 574 GLN A CA 1
ATOM 4520 C C . GLN A 1 574 ? -29.900 14.913 57.219 1.00 29.55 574 GLN A C 1
ATOM 4522 O O . GLN A 1 574 ? -31.003 14.376 57.113 1.00 29.55 574 GLN A O 1
ATOM 4527 N N . GLY A 1 575 ? -28.764 14.218 57.252 1.00 29.88 575 GLY A N 1
ATOM 4528 C CA . GLY A 1 575 ? -28.714 12.791 57.511 1.00 29.88 575 GLY A CA 1
ATOM 4529 C C . GLY A 1 575 ? -29.409 12.493 58.836 1.00 29.88 575 GLY A C 1
ATOM 4530 O O . GLY A 1 575 ? -29.004 12.960 59.900 1.00 29.88 575 GLY A O 1
ATOM 4531 N N . ARG A 1 576 ? -30.476 11.703 58.764 1.00 24.03 576 ARG A N 1
ATOM 4532 C CA . ARG A 1 576 ? -31.159 11.128 59.917 1.00 24.03 576 ARG A CA 1
ATOM 4533 C C . ARG A 1 576 ? -30.206 10.115 60.559 1.00 24.03 576 ARG A C 1
ATOM 4535 O O . ARG A 1 576 ? -30.135 8.967 60.130 1.00 24.03 576 ARG A O 1
ATOM 4542 N N . THR A 1 577 ? -29.446 10.542 61.561 1.00 28.33 577 THR A N 1
ATOM 4543 C CA . THR A 1 577 ? -28.667 9.646 62.418 1.00 28.33 577 THR A CA 1
ATOM 4544 C C . THR A 1 577 ? -29.628 8.809 63.259 1.00 28.33 577 THR A C 1
ATOM 4546 O O . THR A 1 577 ? -30.376 9.321 64.090 1.00 28.33 577 THR A O 1
ATOM 4549 N N . VAL A 1 578 ? -29.625 7.494 63.041 1.00 28.39 578 VAL A N 1
ATOM 4550 C CA . VAL A 1 578 ? -30.219 6.537 63.976 1.00 28.39 578 VAL A CA 1
ATOM 4551 C C . VAL A 1 578 ? -29.100 5.992 64.857 1.00 28.39 578 VAL A C 1
ATOM 4553 O O . VAL A 1 578 ? -28.272 5.215 64.398 1.00 28.39 578 VAL A O 1
ATOM 4556 N N . GLY A 1 579 ? -29.138 6.394 66.129 1.00 28.98 579 GLY A N 1
ATOM 4557 C CA . GLY A 1 579 ? -28.682 5.597 67.268 1.00 28.98 579 GLY A CA 1
ATOM 4558 C C . GLY A 1 579 ? -27.197 5.663 67.625 1.00 28.98 579 GLY A C 1
ATOM 4559 O O . GLY A 1 579 ? -26.402 4.892 67.110 1.00 28.98 579 GLY A O 1
ATOM 4560 N N . SER A 1 580 ? -26.860 6.493 68.615 1.00 27.75 580 SER A N 1
ATOM 4561 C CA . SER A 1 580 ? -26.058 6.089 69.785 1.00 27.75 580 SER A CA 1
ATOM 4562 C C . SER A 1 580 ? -25.822 7.309 70.673 1.00 27.75 580 SER A C 1
ATOM 4564 O O . SER A 1 580 ? -25.002 8.176 70.383 1.00 27.75 580 SER A O 1
ATOM 4566 N N . THR A 1 581 ? -26.572 7.369 71.763 1.00 32.59 581 THR A N 1
ATOM 4567 C CA . THR A 1 581 ? -26.379 8.275 72.892 1.00 32.59 581 THR A CA 1
ATOM 4568 C C . THR A 1 581 ? -25.033 8.037 73.573 1.00 32.59 581 THR A C 1
ATOM 4570 O O . THR A 1 581 ? -24.825 6.959 74.119 1.00 32.59 581 THR A O 1
ATOM 4573 N N . THR A 1 582 ? -24.202 9.072 73.650 1.00 26.89 582 THR A N 1
ATOM 4574 C CA . THR A 1 582 ? -23.407 9.383 74.848 1.00 26.89 582 THR A CA 1
ATOM 4575 C C . THR A 1 582 ? -23.167 10.884 74.873 1.00 26.89 582 THR A C 1
ATOM 4577 O O . THR A 1 582 ? -22.460 11.426 74.026 1.00 26.89 582 THR A O 1
ATOM 4580 N N . GLU A 1 583 ? -23.803 11.544 75.835 1.00 27.62 583 GLU A N 1
ATOM 4581 C CA . GLU A 1 583 ? -23.511 12.914 76.233 1.00 27.62 583 GLU A CA 1
ATOM 4582 C C . GLU A 1 583 ? -22.067 12.992 76.739 1.00 27.62 583 GLU A C 1
ATOM 4584 O O . GLU A 1 583 ? -21.663 12.219 77.609 1.00 27.62 583 GLU A O 1
ATOM 4589 N N . PHE A 1 584 ? -21.297 13.948 76.223 1.00 25.08 584 PHE A N 1
ATOM 4590 C CA . PHE A 1 584 ? -20.104 14.434 76.902 1.00 25.08 584 PHE A CA 1
ATOM 4591 C C . PHE A 1 584 ? -20.192 15.954 76.986 1.00 25.08 584 PHE A C 1
ATOM 4593 O O . PHE A 1 584 ? -20.017 16.680 76.011 1.00 25.08 584 PHE A O 1
ATOM 4600 N N . THR A 1 585 ? -20.543 16.426 78.177 1.00 31.50 585 THR A N 1
ATOM 4601 C CA . THR A 1 585 ? -20.491 17.825 78.586 1.00 31.50 585 THR A CA 1
ATOM 4602 C C . THR A 1 585 ? -19.037 18.191 78.886 1.00 31.50 585 THR A C 1
ATOM 4604 O O . THR A 1 585 ? -18.466 17.669 79.842 1.00 31.50 585 THR A O 1
ATOM 4607 N N . GLY A 1 586 ? -18.428 19.080 78.100 1.00 26.88 586 GLY A N 1
ATOM 4608 C CA . GLY A 1 586 ? -17.062 19.554 78.339 1.00 26.88 586 GLY A CA 1
ATOM 4609 C C . GLY A 1 586 ? -16.771 20.868 77.619 1.00 26.88 586 GLY A C 1
ATOM 4610 O O . GLY A 1 586 ? -16.863 20.944 76.400 1.00 26.88 586 GLY A O 1
ATOM 4611 N N . SER A 1 587 ? -16.469 21.901 78.405 1.00 25.69 587 SER A N 1
ATOM 4612 C CA . SER A 1 587 ? -16.177 23.275 77.988 1.00 25.69 587 SER A CA 1
ATOM 4613 C C . SER A 1 587 ? -14.879 23.388 77.186 1.00 25.69 587 SER A C 1
ATOM 4615 O O . SER A 1 587 ? -13.893 22.715 77.467 1.00 25.69 587 SER A O 1
ATOM 4617 N N . MET A 1 588 ? -14.891 24.313 76.229 1.00 27.97 588 MET A N 1
ATOM 4618 C CA . MET A 1 588 ? -13.796 24.692 75.343 1.00 27.97 588 MET A CA 1
ATOM 4619 C C . MET A 1 588 ? -12.781 25.573 76.093 1.00 27.97 588 MET A C 1
ATOM 4621 O O . MET A 1 588 ? -12.889 26.795 76.077 1.00 27.97 588 MET A O 1
ATOM 4625 N N . ALA A 1 589 ? -11.835 24.957 76.797 1.00 32.25 589 ALA A N 1
ATOM 4626 C CA . ALA A 1 589 ? -10.584 25.575 77.238 1.00 32.25 589 ALA A CA 1
ATOM 4627 C C . ALA A 1 589 ? -9.585 24.462 77.587 1.00 32.25 589 ALA A C 1
ATOM 4629 O O . ALA A 1 589 ? -9.955 23.507 78.261 1.00 32.25 589 ALA A O 1
ATOM 4630 N N . ASP A 1 590 ? -8.347 24.627 77.127 1.00 28.48 590 ASP A N 1
ATOM 4631 C CA . ASP A 1 590 ? -7.167 23.786 77.365 1.00 28.48 590 ASP A CA 1
ATOM 4632 C C . ASP A 1 590 ? -7.036 22.529 76.487 1.00 28.48 590 ASP A C 1
ATOM 4634 O O . ASP A 1 590 ? -7.576 21.473 76.798 1.00 28.48 590 ASP A O 1
ATOM 4638 N N . LEU A 1 591 ? -6.257 22.652 75.399 1.00 26.77 591 LEU A N 1
ATOM 4639 C CA . LEU A 1 591 ? -5.206 21.704 74.979 1.00 26.77 591 LEU A CA 1
ATOM 4640 C C . LEU A 1 591 ? -4.394 22.306 73.808 1.00 26.77 591 LEU A C 1
ATOM 4642 O O . LEU A 1 591 ? -4.930 22.630 72.750 1.00 26.77 591 LEU A O 1
ATOM 4646 N N . GLU A 1 592 ? -3.093 22.485 74.041 1.00 26.30 592 GLU A N 1
ATOM 4647 C CA . GLU A 1 592 ? -2.075 22.982 73.102 1.00 26.30 592 GLU A CA 1
ATOM 4648 C C . GLU A 1 592 ? -1.617 21.910 72.070 1.00 26.30 592 GLU A C 1
ATOM 4650 O O . GLU A 1 592 ? -1.998 20.743 72.187 1.00 26.30 592 GLU A O 1
ATOM 4655 N N . PRO A 1 593 ? -0.842 22.285 71.023 1.00 34.53 593 PRO A N 1
ATOM 4656 C CA . PRO A 1 593 ? -0.885 21.664 69.699 1.00 34.53 593 PRO A CA 1
ATOM 4657 C C . PRO A 1 593 ? 0.057 20.463 69.535 1.00 34.53 593 PRO A C 1
ATOM 4659 O O . PRO A 1 593 ? 1.224 20.497 69.923 1.00 34.53 593 PRO A O 1
ATOM 4662 N N . GLY A 1 594 ? -0.430 19.423 68.855 1.00 25.28 594 GLY A N 1
ATOM 4663 C CA . GLY A 1 594 ? 0.334 18.219 68.531 1.00 25.28 594 GLY A CA 1
ATOM 4664 C C . GLY A 1 594 ? -0.037 17.639 67.167 1.00 25.28 594 GLY A C 1
ATOM 4665 O O . GLY A 1 594 ? -0.978 16.866 67.058 1.00 25.28 594 GLY A O 1
ATOM 4666 N N . SER A 1 595 ? 0.734 18.057 66.162 1.00 29.44 595 SER A N 1
ATOM 4667 C CA . SER A 1 595 ? 1.215 17.305 64.991 1.00 29.44 595 SER A CA 1
ATOM 4668 C C . SER A 1 595 ? 0.261 16.476 64.098 1.00 29.44 595 SER A C 1
ATOM 4670 O O . SER A 1 595 ? -0.259 15.429 64.467 1.00 29.44 595 SER A O 1
ATOM 4672 N N . ASN A 1 596 ? 0.317 16.859 62.810 1.00 31.03 596 ASN A N 1
ATOM 4673 C CA . ASN A 1 596 ? 0.192 16.050 61.585 1.00 31.03 596 ASN A CA 1
ATOM 4674 C C . ASN A 1 596 ? -1.197 15.900 60.939 1.00 31.03 596 ASN A C 1
ATOM 4676 O O . ASN A 1 596 ? -1.786 14.824 60.919 1.00 31.03 596 ASN A O 1
ATOM 4680 N N . GLY A 1 597 ? -1.607 16.951 60.226 1.00 24.62 597 GLY A N 1
ATOM 4681 C CA . GLY A 1 597 ? -2.388 16.845 58.990 1.00 24.62 597 GLY A CA 1
ATOM 4682 C C . GLY A 1 597 ? -1.919 17.935 58.016 1.00 24.62 597 GLY A C 1
ATOM 4683 O O . GLY A 1 597 ? -1.694 19.055 58.472 1.00 24.62 597 GLY A O 1
ATOM 4684 N N . PRO A 1 598 ? -1.690 17.663 56.717 1.00 29.19 598 PRO A N 1
ATOM 4685 C CA . PRO A 1 598 ? -1.378 18.733 55.783 1.00 29.19 598 PRO A CA 1
ATOM 4686 C C . PRO A 1 598 ? -2.662 19.503 55.444 1.00 29.19 598 PRO A C 1
ATOM 4688 O O . PRO A 1 598 ? -3.580 18.975 54.817 1.00 29.19 598 PRO A O 1
ATOM 4691 N N . GLU A 1 599 ? -2.688 20.754 55.901 1.00 27.84 599 GLU A N 1
ATOM 4692 C CA . GLU A 1 599 ? -3.599 21.842 55.530 1.00 27.84 599 GLU A CA 1
ATOM 4693 C C . GLU A 1 599 ? -3.743 21.924 53.996 1.00 27.84 599 GLU A C 1
ATOM 4695 O O . GLU A 1 599 ? -2.769 21.850 53.249 1.00 27.84 599 GLU A O 1
ATOM 4700 N N . LEU A 1 600 ? -4.959 21.857 53.455 1.00 25.23 600 LEU A N 1
ATOM 4701 C CA . LEU A 1 600 ? -5.897 22.973 53.282 1.00 25.23 600 LEU A CA 1
ATOM 4702 C C . LEU A 1 600 ? -5.295 24.138 52.466 1.00 25.23 600 LEU A C 1
ATOM 4704 O O . LEU A 1 600 ? -4.846 25.144 53.005 1.00 25.23 600 LEU A O 1
ATOM 4708 N N . TRP A 1 601 ? -5.339 24.021 51.135 1.00 27.72 601 TRP A N 1
ATOM 4709 C CA . TRP A 1 601 ? -5.150 25.165 50.240 1.00 27.72 601 TRP A CA 1
ATOM 4710 C C . TRP A 1 601 ? -6.399 26.051 50.277 1.00 27.72 601 TRP A C 1
ATOM 4712 O O . TRP A 1 601 ? -7.371 25.808 49.562 1.00 27.72 601 TRP A O 1
ATOM 4722 N N . GLN A 1 602 ? -6.361 27.084 51.120 1.00 25.59 602 GLN A N 1
ATOM 4723 C CA . GLN A 1 602 ? -7.166 28.286 50.930 1.00 25.59 602 GLN A CA 1
ATOM 4724 C C . GLN A 1 602 ? -6.603 29.103 49.760 1.00 25.59 602 GLN A C 1
ATOM 4726 O O . GLN A 1 602 ? -5.396 29.266 49.587 1.00 25.59 602 GLN A O 1
ATOM 4731 N N . SER A 1 603 ? -7.535 29.574 48.943 1.00 30.41 603 SER A N 1
ATOM 4732 C CA . SER A 1 603 ? -7.382 30.345 47.716 1.00 30.41 603 SER A CA 1
ATOM 4733 C C . SER A 1 603 ? -6.580 31.637 47.877 1.00 30.41 603 SER A C 1
ATOM 4735 O O . SER A 1 603 ? -6.895 32.456 48.740 1.00 30.41 603 SER A O 1
ATOM 4737 N N . SER A 1 604 ? -5.666 31.887 46.939 1.00 23.75 604 SER A N 1
ATOM 4738 C CA . SER A 1 604 ? -5.325 33.241 46.504 1.00 23.75 604 SER A CA 1
ATOM 4739 C C . SER A 1 604 ? -5.610 33.390 45.008 1.00 23.75 604 SER A C 1
ATOM 4741 O O . SER A 1 604 ? -5.534 32.441 44.228 1.00 23.75 604 SER A O 1
ATOM 4743 N N . GLU A 1 605 ? -6.077 34.584 44.675 1.00 29.86 605 GLU A N 1
ATOM 4744 C CA . GLU A 1 605 ? -6.824 34.976 43.488 1.00 29.86 605 GLU A CA 1
ATOM 4745 C C . GLU A 1 605 ? -6.054 34.871 42.162 1.00 29.86 605 GLU A C 1
ATOM 4747 O O . GLU A 1 605 ? -4.831 34.999 42.109 1.00 29.86 605 GLU A O 1
ATOM 4752 N N . GLY A 1 606 ? -6.821 34.756 41.071 1.00 27.44 606 GLY A N 1
ATOM 4753 C CA . GLY A 1 606 ? -6.390 35.158 39.730 1.00 27.44 606 GLY A CA 1
ATOM 4754 C C . GLY A 1 606 ? -6.378 34.033 38.697 1.00 27.44 606 GLY A C 1
ATOM 4755 O O . GLY A 1 606 ? -5.367 33.367 38.508 1.00 27.44 606 GLY A O 1
ATOM 4756 N N . GLU A 1 607 ? -7.504 33.878 37.994 1.00 30.80 607 GLU A N 1
ATOM 4757 C CA . GLU A 1 607 ? -7.613 33.261 36.660 1.00 30.80 607 GLU A CA 1
ATOM 4758 C C . GLU A 1 607 ? -6.971 31.874 36.476 1.00 30.80 607 GLU A C 1
ATOM 4760 O O . GLU A 1 607 ? -5.884 31.775 35.908 1.00 30.80 607 GLU A O 1
ATOM 4765 N N . ARG A 1 608 ? -7.662 30.782 36.862 1.00 32.12 608 ARG A N 1
ATOM 4766 C CA . ARG A 1 608 ? -7.442 29.423 36.297 1.00 32.12 608 ARG A CA 1
ATOM 4767 C C . ARG A 1 608 ? -8.378 28.346 36.864 1.00 32.12 608 ARG A C 1
ATOM 4769 O O . ARG A 1 608 ? -7.916 27.395 37.477 1.00 32.12 608 ARG A O 1
ATOM 4776 N N . THR A 1 609 ? -9.680 28.399 36.598 1.00 32.22 609 THR A N 1
ATOM 4777 C CA . THR A 1 609 ? -10.567 27.256 36.911 1.00 32.22 609 THR A CA 1
ATOM 4778 C C . THR A 1 609 ? -11.822 27.254 36.041 1.00 32.22 609 THR A C 1
ATOM 4780 O O . THR A 1 609 ? -12.862 27.768 36.424 1.00 32.22 609 THR A O 1
ATOM 4783 N N . SER A 1 610 ? -11.758 26.623 34.868 1.00 34.19 610 SER A N 1
ATOM 4784 C CA . SER A 1 610 ? -12.973 26.199 34.144 1.00 34.19 610 SER A CA 1
ATOM 4785 C C . SER A 1 610 ? -13.010 24.701 33.832 1.00 34.19 610 SER A C 1
ATOM 4787 O O . SER A 1 610 ? -13.956 24.229 33.221 1.00 34.19 610 SER A O 1
ATOM 4789 N N . THR A 1 611 ? -12.014 23.925 34.272 1.00 37.25 611 THR A N 1
ATOM 4790 C CA . THR A 1 611 ? -11.922 22.480 33.967 1.00 37.25 611 THR A CA 1
ATOM 4791 C C . THR A 1 611 ? -11.868 21.576 35.204 1.00 37.25 611 THR A C 1
ATOM 4793 O O . THR A 1 611 ? -11.914 20.362 35.061 1.00 37.25 611 THR A O 1
ATOM 4796 N N . PHE A 1 612 ? -11.788 22.141 36.416 1.00 35.94 612 PHE A N 1
ATOM 4797 C CA . PHE A 1 612 ? -11.671 21.382 37.675 1.00 35.94 612 PHE A CA 1
ATOM 4798 C C . PHE A 1 612 ? -13.003 21.142 38.407 1.00 35.94 612 PHE A C 1
ATOM 4800 O O . PHE A 1 612 ? -13.037 20.377 39.362 1.00 35.94 612 PHE A O 1
ATOM 4807 N N . LEU A 1 613 ? -14.102 21.742 37.942 1.00 39.31 613 LEU A N 1
ATOM 4808 C CA . LEU A 1 613 ? -15.427 21.629 38.571 1.00 39.31 613 LEU A CA 1
ATOM 4809 C C . LEU A 1 613 ? -16.198 20.348 38.187 1.00 39.31 613 LEU A C 1
ATOM 4811 O O . LEU A 1 613 ? -17.267 20.106 38.726 1.00 39.31 613 LEU A O 1
ATOM 4815 N N . HIS A 1 614 ? -15.692 19.512 37.272 1.00 44.19 614 HIS A N 1
ATOM 4816 C CA . HIS A 1 614 ? -16.471 18.396 36.699 1.00 44.19 614 HIS A CA 1
ATOM 4817 C C . HIS A 1 614 ? -16.639 17.168 37.607 1.00 44.19 614 HIS A C 1
ATOM 4819 O O . HIS A 1 614 ? -17.414 16.278 37.273 1.00 44.19 614 HIS A O 1
ATOM 4825 N N . PHE A 1 615 ? -15.920 17.090 38.727 1.00 46.25 615 PHE A N 1
ATOM 4826 C CA . PHE A 1 615 ? -15.858 15.876 39.547 1.00 46.25 615 PHE A CA 1
ATOM 4827 C C . PHE A 1 615 ? -16.259 16.076 41.014 1.00 46.25 615 PHE A C 1
ATOM 4829 O O . PHE A 1 615 ? -16.302 15.107 41.759 1.00 46.25 615 PHE A O 1
ATOM 4836 N N . GLN A 1 616 ? -16.550 17.302 41.449 1.00 44.56 616 GLN A N 1
ATOM 4837 C CA . GLN A 1 616 ? -16.662 17.638 42.875 1.00 44.56 616 GLN A CA 1
ATOM 4838 C C . GLN A 1 616 ? -17.845 16.975 43.609 1.00 44.56 616 GLN A C 1
ATOM 4840 O O . GLN A 1 616 ? -17.821 16.923 44.834 1.00 44.56 616 GLN A O 1
ATOM 4845 N N . GLU A 1 617 ? -18.828 16.439 42.877 1.00 51.31 617 GLU A N 1
ATOM 4846 C CA . GLU A 1 617 ? -20.013 15.766 43.439 1.00 51.31 617 GLU A CA 1
ATOM 4847 C C . GLU A 1 617 ? -20.018 14.238 43.262 1.00 51.31 617 GLU A C 1
ATOM 4849 O O . GLU A 1 617 ? -20.958 13.563 43.670 1.00 51.31 617 GLU A O 1
ATOM 4854 N N . LEU A 1 618 ? -18.948 13.664 42.700 1.00 56.94 618 LEU A N 1
ATOM 4855 C CA . LEU A 1 618 ? -18.641 12.246 42.897 1.00 56.94 618 LEU A CA 1
ATOM 4856 C C . LEU A 1 618 ? -17.870 12.091 44.219 1.00 56.94 618 LEU A C 1
ATOM 4858 O O . LEU A 1 618 ? -17.158 13.020 44.615 1.00 56.94 618 LEU A O 1
ATOM 4862 N N . PRO A 1 619 ? -17.944 10.931 44.903 1.00 61.94 619 PRO A N 1
ATOM 4863 C CA . PRO A 1 619 ? -17.129 10.683 46.088 1.00 61.94 619 PRO A CA 1
ATOM 4864 C C . PRO A 1 619 ? -15.660 11.022 45.809 1.00 61.94 619 PRO A C 1
ATOM 4866 O O . PRO A 1 619 ? -15.117 10.606 44.785 1.00 61.94 619 PRO A O 1
ATOM 4869 N N . ALA A 1 620 ? -14.995 11.766 46.700 1.00 61.38 620 ALA A N 1
ATOM 4870 C CA . ALA A 1 620 ? -13.616 12.222 46.475 1.00 61.38 620 ALA A CA 1
ATOM 4871 C C . ALA A 1 620 ? -12.655 11.063 46.132 1.00 61.38 620 ALA A C 1
ATOM 4873 O O . ALA A 1 620 ? -11.770 11.210 45.290 1.00 61.38 620 ALA A O 1
ATOM 4874 N N . SER A 1 621 ? -12.898 9.882 46.708 1.00 63.66 621 SER A N 1
ATOM 4875 C CA . SER A 1 621 ? -12.200 8.633 46.391 1.00 63.66 621 SER A CA 1
ATOM 4876 C C . SER A 1 621 ? -12.412 8.159 44.945 1.00 63.66 621 SER A C 1
ATOM 4878 O O . SER A 1 621 ? -11.471 7.675 44.315 1.00 63.66 621 SER A O 1
ATOM 4880 N N . THR A 1 622 ? -13.615 8.314 44.386 1.00 67.19 622 THR A N 1
ATOM 4881 C CA . THR A 1 622 ? -13.934 8.007 42.983 1.00 67.19 622 THR A CA 1
ATOM 4882 C C . THR A 1 622 ? -13.198 8.960 42.046 1.00 67.19 622 THR A C 1
ATOM 4884 O O . THR A 1 622 ? -12.609 8.510 41.065 1.00 67.19 622 THR A O 1
ATOM 4887 N N . VAL A 1 623 ? -13.162 10.256 42.361 1.00 68.12 623 VAL A N 1
ATOM 4888 C CA . VAL A 1 623 ? -12.446 11.273 41.570 1.00 68.12 623 VAL A CA 1
ATOM 4889 C C . VAL A 1 623 ? -10.948 11.008 41.544 1.00 68.12 623 VAL A C 1
ATOM 4891 O O . VAL A 1 623 ? -10.329 10.985 40.478 1.00 68.12 623 VAL A O 1
ATOM 4894 N N . GLU A 1 624 ? -10.365 10.771 42.717 1.00 68.44 624 GLU A N 1
ATOM 4895 C CA . GLU A 1 624 ? -8.947 10.464 42.861 1.00 68.44 624 GLU A CA 1
ATOM 4896 C C . GLU A 1 624 ? -8.580 9.192 42.086 1.00 68.44 624 GLU A C 1
ATOM 4898 O O . GLU A 1 624 ? -7.580 9.158 41.363 1.00 68.44 624 GLU A O 1
ATOM 4903 N N . ARG A 1 625 ? -9.440 8.169 42.144 1.00 75.06 625 ARG A N 1
ATOM 4904 C CA . ARG A 1 625 ? -9.261 6.927 41.391 1.00 75.06 625 ARG A CA 1
ATOM 4905 C C . ARG A 1 625 ? -9.383 7.125 39.881 1.00 75.06 625 ARG A C 1
ATOM 4907 O O . ARG A 1 625 ? -8.550 6.599 39.146 1.00 75.06 625 ARG A O 1
ATOM 4914 N N . LEU A 1 626 ? -10.368 7.892 39.408 1.00 76.69 626 LEU A N 1
ATOM 4915 C CA . LEU A 1 626 ? -10.514 8.229 37.986 1.00 76.69 626 LEU A CA 1
ATOM 4916 C C . LEU A 1 626 ? -9.272 8.952 37.464 1.00 76.69 626 LEU A C 1
ATOM 4918 O O . LEU A 1 626 ? -8.749 8.593 36.409 1.00 76.69 626 LEU A O 1
ATOM 4922 N N . TYR A 1 627 ? -8.757 9.913 38.230 1.00 74.88 627 TYR A N 1
ATOM 4923 C CA . TYR A 1 627 ? -7.535 10.632 37.890 1.00 74.88 627 TYR A CA 1
ATOM 4924 C C . TYR A 1 627 ? -6.308 9.707 37.864 1.00 74.88 627 TYR A C 1
ATOM 4926 O O . TYR A 1 627 ? -5.499 9.764 36.934 1.00 74.88 627 TYR A O 1
ATOM 4934 N N . GLY A 1 628 ? -6.186 8.811 38.847 1.00 79.19 628 GLY A N 1
ATOM 4935 C CA . GLY A 1 628 ? -5.141 7.788 38.884 1.00 79.19 628 GLY A CA 1
ATOM 4936 C C . GLY A 1 628 ? -5.152 6.883 37.647 1.00 79.19 628 GLY A C 1
ATOM 4937 O O . GLY A 1 628 ? -4.109 6.679 37.021 1.00 79.19 628 GLY A O 1
ATOM 4938 N N . GLU A 1 629 ? -6.329 6.400 37.244 1.00 83.31 629 GLU A N 1
ATOM 4939 C CA . GLU A 1 629 ? -6.490 5.568 36.045 1.00 83.31 629 GLU A CA 1
ATOM 4940 C C . GLU A 1 629 ? -6.213 6.345 34.749 1.00 83.31 629 GLU A C 1
ATOM 4942 O O . GLU A 1 629 ? -5.551 5.822 33.851 1.00 83.31 629 GLU A O 1
ATOM 4947 N N . MET A 1 630 ? -6.633 7.610 34.651 1.00 83.25 630 MET A N 1
ATOM 4948 C CA . MET A 1 630 ? -6.313 8.458 33.496 1.00 83.25 630 MET A CA 1
ATOM 4949 C C . MET A 1 630 ? -4.801 8.673 33.342 1.00 83.25 630 MET A C 1
ATOM 4951 O O . MET A 1 630 ? -4.275 8.498 32.242 1.00 83.25 630 MET A O 1
ATOM 4955 N N . ASN A 1 631 ? -4.081 8.960 34.432 1.00 82.69 631 ASN A N 1
ATOM 4956 C CA . ASN A 1 631 ? -2.618 9.096 34.399 1.00 82.69 631 ASN A CA 1
ATOM 4957 C C . ASN A 1 631 ? -1.930 7.787 34.000 1.00 82.69 631 ASN A C 1
ATOM 4959 O O . ASN A 1 631 ? -0.951 7.783 33.250 1.00 82.69 631 ASN A O 1
ATOM 4963 N N . ARG A 1 632 ? -2.445 6.653 34.491 1.00 87.62 632 ARG A N 1
ATOM 4964 C CA . ARG A 1 632 ? -1.956 5.329 34.104 1.00 87.62 632 ARG A CA 1
ATOM 4965 C C . ARG A 1 632 ? -2.124 5.110 32.598 1.00 87.62 632 ARG A C 1
ATOM 4967 O O . ARG A 1 632 ? -1.175 4.668 31.949 1.00 87.62 632 ARG A O 1
ATOM 4974 N N . LEU A 1 633 ? -3.294 5.429 32.040 1.00 89.00 633 LEU A N 1
ATOM 4975 C CA . LEU A 1 633 ? -3.565 5.317 30.604 1.00 89.00 633 LEU A CA 1
ATOM 4976 C C . LEU A 1 633 ? -2.640 6.226 29.785 1.00 89.00 633 LEU A C 1
ATOM 4978 O O . LEU A 1 633 ? -2.046 5.756 28.817 1.00 89.00 633 LEU A O 1
ATOM 4982 N N . GLU A 1 634 ? -2.450 7.481 30.195 1.00 86.38 634 GLU A N 1
ATOM 4983 C CA . GLU A 1 634 ? -1.530 8.424 29.540 1.00 86.38 634 GLU A CA 1
ATOM 4984 C C . GLU A 1 634 ? -0.096 7.877 29.487 1.00 86.38 634 GLU A C 1
ATOM 4986 O O . GLU A 1 634 ? 0.532 7.851 28.426 1.00 86.38 634 GLU A O 1
ATOM 4991 N N . GLY A 1 635 ? 0.399 7.345 30.609 1.00 88.12 635 GLY A N 1
ATOM 4992 C CA . GLY A 1 635 ? 1.714 6.707 30.668 1.00 88.12 635 GLY A CA 1
ATOM 4993 C C . GLY A 1 635 ? 1.844 5.520 29.705 1.00 88.12 635 GLY A C 1
ATOM 4994 O O . GLY A 1 635 ? 2.892 5.333 29.080 1.00 88.12 635 GLY A O 1
ATOM 4995 N N . MET A 1 636 ? 0.776 4.736 29.526 1.00 91.19 636 MET A N 1
ATOM 4996 C CA . MET A 1 636 ? 0.748 3.637 28.556 1.00 91.19 636 MET A CA 1
ATOM 4997 C C . MET A 1 636 ? 0.765 4.143 27.109 1.00 91.19 636 MET A C 1
ATOM 4999 O O . MET A 1 636 ? 1.520 3.601 26.301 1.00 91.19 636 MET A O 1
ATOM 5003 N N . PHE A 1 637 ? 0.002 5.189 26.779 1.00 90.12 637 PHE A N 1
ATOM 5004 C CA . PHE A 1 637 ? 0.044 5.824 25.457 1.00 90.12 637 PHE A CA 1
ATOM 5005 C C . PHE A 1 637 ? 1.439 6.361 25.125 1.00 90.12 637 PHE A C 1
ATOM 5007 O O . PHE A 1 637 ? 1.970 6.064 24.053 1.00 90.12 637 PHE A O 1
ATOM 5014 N N . HIS A 1 638 ? 2.068 7.077 26.063 1.00 89.62 638 HIS A N 1
ATOM 5015 C CA . HIS A 1 638 ? 3.427 7.588 25.889 1.00 89.62 638 HIS A CA 1
ATOM 5016 C C . HIS A 1 638 ? 4.435 6.454 25.657 1.00 89.62 638 HIS A C 1
ATOM 5018 O O . HIS A 1 638 ? 5.292 6.541 24.775 1.00 89.62 638 HIS A O 1
ATOM 5024 N N . ARG A 1 639 ? 4.293 5.345 26.394 1.00 91.88 639 ARG A N 1
ATOM 5025 C CA . ARG A 1 639 ? 5.128 4.153 26.210 1.00 91.88 639 ARG A CA 1
ATOM 5026 C C . ARG A 1 639 ? 4.951 3.531 24.824 1.00 91.88 639 ARG A C 1
ATOM 5028 O O . ARG A 1 639 ? 5.953 3.189 24.203 1.00 91.88 639 ARG A O 1
ATOM 5035 N N . VAL A 1 640 ? 3.717 3.400 24.327 1.00 92.94 640 VAL A N 1
ATOM 5036 C CA . VAL A 1 640 ? 3.475 2.910 22.957 1.00 92.94 640 VAL A CA 1
ATOM 5037 C C . VAL A 1 640 ? 4.111 3.850 21.933 1.00 92.94 640 VAL A C 1
ATOM 5039 O O . VAL A 1 640 ? 4.801 3.376 21.035 1.00 92.94 640 VAL A O 1
ATOM 5042 N N . GLY A 1 641 ? 3.953 5.168 22.095 1.00 90.69 641 GLY A N 1
ATOM 5043 C CA . GLY A 1 641 ? 4.582 6.165 21.223 1.00 90.69 641 GLY A CA 1
ATOM 5044 C C . GLY A 1 641 ? 6.109 6.045 21.182 1.00 90.69 641 GLY A C 1
ATOM 5045 O O . GLY A 1 641 ? 6.693 6.044 20.101 1.00 90.69 641 GLY A O 1
ATOM 5046 N N . GLY A 1 642 ? 6.757 5.857 22.337 1.00 91.12 642 GLY A N 1
ATOM 5047 C CA . GLY A 1 642 ? 8.202 5.619 22.417 1.00 91.12 642 GLY A CA 1
ATOM 5048 C C . GLY A 1 642 ? 8.648 4.339 21.702 1.00 91.12 642 GLY A C 1
ATOM 5049 O O . GLY A 1 642 ? 9.639 4.357 20.982 1.00 91.12 642 GLY A O 1
ATOM 5050 N N . LEU A 1 643 ? 7.891 3.245 21.836 1.00 94.31 643 LEU A N 1
ATOM 5051 C CA . LEU A 1 643 ? 8.192 1.979 21.155 1.00 94.31 643 LEU A CA 1
ATOM 5052 C C . LEU A 1 643 ? 8.006 2.070 19.635 1.00 94.31 643 LEU A C 1
ATOM 5054 O O . LEU A 1 643 ? 8.801 1.501 18.892 1.00 94.31 643 LEU A O 1
ATOM 5058 N N . LEU A 1 644 ? 6.982 2.795 19.171 1.00 91.62 644 LEU A N 1
ATOM 5059 C CA . LEU A 1 644 ? 6.772 3.057 17.745 1.00 91.62 644 LEU A CA 1
ATOM 5060 C C . LEU A 1 644 ? 7.905 3.904 17.153 1.00 91.62 644 LEU A C 1
ATOM 5062 O O . LEU A 1 644 ? 8.370 3.597 16.058 1.00 91.62 644 LEU A O 1
ATOM 5066 N N . ARG A 1 645 ? 8.372 4.922 17.886 1.00 89.56 645 ARG A N 1
ATOM 5067 C CA . ARG A 1 645 ? 9.524 5.750 17.496 1.00 89.56 645 ARG A CA 1
ATOM 5068 C C . ARG A 1 645 ? 10.798 4.923 17.345 1.00 89.56 645 ARG A C 1
ATOM 5070 O O . ARG A 1 645 ? 11.563 5.148 16.414 1.00 89.56 645 ARG A O 1
ATOM 5077 N N . ASP A 1 646 ? 11.011 3.975 18.251 1.00 90.31 646 ASP A N 1
ATOM 5078 C CA . ASP A 1 646 ? 12.207 3.132 18.282 1.00 90.31 646 ASP A CA 1
ATOM 5079 C C . ASP A 1 646 ? 12.061 1.876 17.391 1.00 90.31 646 ASP A C 1
ATOM 5081 O O . ASP A 1 646 ? 12.835 0.933 17.535 1.00 90.31 646 ASP A O 1
ATOM 5085 N N . TYR A 1 647 ? 11.061 1.834 16.495 1.00 89.62 647 TYR A N 1
ATOM 5086 C CA . TYR A 1 647 ? 10.794 0.728 15.559 1.00 89.62 647 TYR A CA 1
ATOM 5087 C C . TYR A 1 647 ? 10.517 -0.642 16.212 1.00 89.62 647 TYR A C 1
ATOM 5089 O O . TYR A 1 647 ? 10.511 -1.686 15.559 1.00 89.62 647 TYR A O 1
ATOM 5097 N N . LYS A 1 648 ? 10.183 -0.660 17.506 1.00 93.12 648 LYS A N 1
ATOM 5098 C CA . LYS A 1 648 ? 9.891 -1.871 18.288 1.00 93.12 648 LYS A CA 1
ATOM 5099 C C . LYS A 1 648 ? 8.425 -2.279 18.164 1.00 93.12 648 LYS A C 1
ATOM 5101 O O . LYS A 1 648 ? 7.670 -2.273 19.137 1.00 93.12 648 LYS A O 1
ATOM 5106 N N . LEU A 1 649 ? 8.012 -2.641 16.950 1.00 93.50 649 LEU A N 1
ATOM 5107 C CA . LEU A 1 649 ? 6.604 -2.885 16.610 1.00 93.50 649 LEU A CA 1
ATOM 5108 C C . LEU A 1 649 ? 5.964 -4.019 17.423 1.00 93.50 649 LEU A C 1
ATOM 5110 O O . LEU A 1 649 ? 4.820 -3.885 17.851 1.00 93.50 649 LEU A O 1
ATOM 5114 N N . ASN A 1 650 ? 6.699 -5.099 17.693 1.00 93.88 650 ASN A N 1
ATOM 5115 C CA . ASN A 1 650 ? 6.176 -6.230 18.468 1.00 93.88 650 ASN A CA 1
ATOM 5116 C C . ASN A 1 650 ? 5.952 -5.858 19.941 1.00 93.88 650 ASN A C 1
ATOM 5118 O O . ASN A 1 650 ? 4.912 -6.173 20.512 1.00 93.88 650 ASN A O 1
ATOM 5122 N N . GLU A 1 651 ? 6.885 -5.126 20.553 1.00 94.69 651 GLU A N 1
ATOM 5123 C CA . GLU A 1 651 ? 6.706 -4.621 21.919 1.00 94.69 651 GLU A CA 1
ATOM 5124 C C . GLU A 1 651 ? 5.565 -3.592 21.978 1.00 94.69 651 GLU A C 1
ATOM 5126 O O . GLU A 1 651 ? 4.749 -3.619 22.901 1.00 94.69 651 GLU A O 1
ATOM 5131 N N . ALA A 1 652 ? 5.470 -2.705 20.978 1.00 95.00 652 ALA A N 1
ATOM 5132 C CA . ALA A 1 652 ? 4.375 -1.744 20.861 1.00 95.00 652 ALA A CA 1
ATOM 5133 C C . ALA A 1 652 ? 3.018 -2.456 20.753 1.00 95.00 652 ALA A C 1
ATOM 5135 O O . ALA A 1 652 ? 2.050 -2.039 21.390 1.00 95.00 652 ALA A O 1
ATOM 5136 N N . TYR A 1 653 ? 2.958 -3.557 19.999 1.00 94.31 653 TYR A N 1
ATOM 5137 C CA . TYR A 1 653 ? 1.782 -4.410 19.884 1.00 94.31 653 TYR A CA 1
ATOM 5138 C C . TYR A 1 653 ? 1.347 -4.958 21.246 1.00 94.31 653 TYR A C 1
ATOM 5140 O O . TYR A 1 653 ? 0.199 -4.736 21.632 1.00 94.31 653 TYR A O 1
ATOM 5148 N N . GLU A 1 654 ? 2.252 -5.560 22.015 1.00 91.69 654 GLU A N 1
ATOM 5149 C CA . GLU A 1 654 ? 1.949 -6.112 23.344 1.00 91.69 654 GLU A CA 1
ATOM 5150 C C . GLU A 1 654 ? 1.465 -5.042 24.340 1.00 91.69 654 GLU A C 1
ATOM 5152 O O . GLU A 1 654 ? 0.446 -5.203 25.025 1.00 91.69 654 GLU A O 1
ATOM 5157 N N . VAL A 1 655 ? 2.147 -3.892 24.388 1.00 93.38 655 VAL A N 1
ATOM 5158 C CA . VAL A 1 655 ? 1.745 -2.780 25.267 1.00 93.38 655 VAL A CA 1
ATOM 5159 C C . VAL A 1 655 ? 0.397 -2.197 24.828 1.00 93.38 655 VAL A C 1
ATOM 5161 O O . VAL A 1 655 ? -0.446 -1.902 25.680 1.00 93.38 655 VAL A O 1
ATOM 5164 N N . SER A 1 656 ? 0.144 -2.085 23.519 1.00 93.56 656 SER A N 1
ATOM 5165 C CA . SER A 1 656 ? -1.135 -1.596 22.987 1.00 93.56 656 SER A CA 1
ATOM 5166 C C . SER A 1 656 ? -2.309 -2.529 23.307 1.00 93.56 656 SER A C 1
ATOM 5168 O O . SER A 1 656 ? -3.410 -2.043 23.563 1.00 93.56 656 SER A O 1
ATOM 5170 N N . SER A 1 657 ? -2.092 -3.851 23.351 1.00 89.50 657 SER A N 1
ATOM 5171 C CA . SER A 1 657 ? -3.107 -4.826 23.779 1.00 89.50 657 SER A CA 1
ATOM 5172 C C . SER A 1 657 ? -3.532 -4.568 25.224 1.00 89.50 657 SER A C 1
ATOM 5174 O O . SER A 1 657 ? -4.723 -4.462 25.525 1.00 89.50 657 SER A O 1
ATOM 5176 N N . SER A 1 658 ? -2.549 -4.381 26.109 1.00 89.81 658 SER A N 1
ATOM 5177 C CA . SER A 1 658 ? -2.787 -4.068 27.523 1.00 89.81 658 SER A CA 1
ATOM 5178 C C . SER A 1 658 ? -3.514 -2.731 27.696 1.00 89.81 658 SER A C 1
ATOM 5180 O O . SER A 1 658 ? -4.410 -2.611 28.531 1.00 89.81 658 SER A O 1
ATOM 5182 N N . LEU A 1 659 ? -3.154 -1.727 26.891 1.00 91.00 659 LEU A N 1
ATOM 5183 C CA . LEU A 1 659 ? -3.797 -0.413 26.882 1.00 91.00 659 LEU A CA 1
ATOM 5184 C C . LEU A 1 659 ? -5.258 -0.498 26.432 1.00 91.00 659 LEU A C 1
ATOM 5186 O O . LEU A 1 659 ? -6.129 0.095 27.063 1.00 91.00 659 LEU A O 1
ATOM 5190 N N . GLY A 1 660 ? -5.540 -1.261 25.373 1.00 87.25 660 GLY A N 1
ATOM 5191 C CA . GLY A 1 660 ? -6.904 -1.487 24.904 1.00 87.25 660 GLY A CA 1
ATOM 5192 C C . GLY A 1 660 ? -7.789 -2.085 25.999 1.00 87.25 660 GLY A C 1
ATOM 5193 O O . GLY A 1 660 ? -8.900 -1.602 26.221 1.00 87.25 660 GLY A O 1
ATOM 5194 N N . LEU A 1 661 ? -7.278 -3.078 26.735 1.00 87.62 661 LEU A N 1
ATOM 5195 C CA . LEU A 1 661 ? -7.979 -3.663 27.880 1.00 87.62 661 LEU A CA 1
ATOM 5196 C C . LEU A 1 661 ? -8.194 -2.636 29.001 1.00 87.62 661 LEU A C 1
ATOM 5198 O O . LEU A 1 661 ? -9.319 -2.498 29.475 1.00 87.62 661 LEU A O 1
ATOM 5202 N N . ALA A 1 662 ? -7.155 -1.883 29.374 1.00 90.19 662 ALA A N 1
ATOM 5203 C CA . ALA A 1 662 ? -7.238 -0.854 30.412 1.00 90.19 662 ALA A CA 1
ATOM 5204 C C . ALA A 1 662 ? -8.262 0.247 30.067 1.00 90.19 662 ALA A C 1
ATOM 5206 O O . ALA A 1 662 ? -9.045 0.668 30.916 1.00 90.19 662 ALA A O 1
ATOM 5207 N N . ALA A 1 663 ? -8.322 0.675 28.804 1.00 90.75 663 ALA A N 1
ATOM 5208 C CA . ALA A 1 663 ? -9.311 1.645 28.340 1.00 90.75 663 ALA A CA 1
ATOM 5209 C C . ALA A 1 663 ? -10.741 1.078 28.384 1.00 90.75 663 ALA A C 1
ATOM 5211 O O . ALA A 1 663 ? -11.690 1.797 28.702 1.00 90.75 663 ALA A O 1
ATOM 5212 N N . MET A 1 664 ? -10.921 -0.217 28.093 1.00 88.69 664 MET A N 1
ATOM 5213 C CA . MET A 1 664 ? -12.221 -0.879 28.235 1.00 88.69 664 MET A CA 1
ATOM 5214 C C . MET A 1 664 ? -12.660 -0.984 29.695 1.00 88.69 664 MET A C 1
ATOM 5216 O O . MET A 1 664 ? -13.823 -0.698 29.981 1.00 88.69 664 MET A O 1
ATOM 5220 N N . THR A 1 665 ? -11.758 -1.362 30.605 1.00 89.56 665 THR A N 1
ATOM 5221 C CA . THR A 1 665 ? -12.060 -1.447 32.041 1.00 89.56 665 THR A CA 1
ATOM 5222 C C . THR A 1 665 ? -12.361 -0.076 32.626 1.00 89.56 665 THR A C 1
ATOM 5224 O O . THR A 1 665 ? -13.336 0.057 33.356 1.00 89.56 665 THR A O 1
ATOM 5227 N N . PHE A 1 666 ? -11.604 0.954 32.238 1.00 89.56 666 PHE A N 1
ATOM 5228 C CA . PHE A 1 666 ? -11.881 2.339 32.617 1.00 89.56 666 PHE A CA 1
ATOM 5229 C C . PHE A 1 666 ? -13.270 2.781 32.147 1.00 89.56 666 PHE A C 1
ATOM 5231 O O . PHE A 1 666 ? -14.061 3.296 32.929 1.00 89.56 666 PHE A O 1
ATOM 5238 N N . ALA A 1 667 ? -13.609 2.524 30.880 1.00 89.50 667 ALA A N 1
ATOM 5239 C CA . ALA A 1 667 ? -14.917 2.888 30.351 1.00 89.50 667 ALA A CA 1
ATOM 5240 C C . ALA A 1 667 ? -16.072 2.131 31.020 1.00 89.50 667 ALA A C 1
ATOM 5242 O O . ALA A 1 667 ? -17.169 2.671 31.111 1.00 89.50 667 ALA A O 1
ATOM 5243 N N . GLN A 1 668 ? -15.857 0.884 31.448 1.00 89.56 668 GLN A N 1
ATOM 5244 C CA . GLN A 1 668 ? -16.852 0.143 32.224 1.00 89.56 668 GLN A CA 1
ATOM 5245 C C . GLN A 1 668 ? -17.011 0.739 33.623 1.00 89.56 668 GLN A C 1
ATOM 5247 O O . GLN A 1 668 ? -18.128 1.057 34.002 1.00 89.56 668 GLN A O 1
ATOM 5252 N N . TYR A 1 669 ? -15.901 0.980 34.321 1.00 88.00 669 TYR A N 1
ATOM 5253 C CA . TYR A 1 669 ? -15.897 1.597 35.645 1.00 88.00 669 TYR A CA 1
ATOM 5254 C C . TYR A 1 669 ? -16.635 2.941 35.661 1.00 88.00 669 TYR A C 1
ATOM 5256 O O . TYR A 1 669 ? -17.529 3.136 36.471 1.00 88.00 669 TYR A O 1
ATOM 5264 N N . VAL A 1 670 ? -16.333 3.837 34.712 1.00 87.56 670 VAL A N 1
ATOM 5265 C CA . VAL A 1 670 ? -17.023 5.133 34.590 1.00 87.56 670 VAL A CA 1
ATOM 5266 C C . VAL A 1 670 ? -18.532 4.955 34.412 1.00 87.56 670 VAL A C 1
ATOM 5268 O O . VAL A 1 670 ? -19.305 5.679 35.028 1.00 87.56 670 VAL A O 1
ATOM 5271 N N . ARG A 1 671 ? -18.968 3.996 33.584 1.00 89.75 671 ARG A N 1
ATOM 5272 C CA . ARG A 1 671 ? -20.401 3.730 33.396 1.00 89.75 671 ARG A CA 1
ATOM 5273 C C . ARG A 1 671 ? -21.062 3.246 34.681 1.00 89.75 671 ARG A C 1
ATOM 5275 O O . ARG A 1 671 ? -22.148 3.720 34.990 1.00 89.75 671 ARG A O 1
ATOM 5282 N N . ASP A 1 672 ? -20.419 2.326 35.392 1.00 88.31 672 ASP A N 1
ATOM 5283 C CA . ASP A 1 672 ? -20.962 1.747 36.622 1.00 88.31 672 ASP A CA 1
ATOM 5284 C C . ASP A 1 672 ? -21.071 2.815 37.727 1.00 88.31 672 ASP A C 1
ATOM 5286 O O . ASP A 1 672 ? -22.106 2.911 38.383 1.00 88.31 672 ASP A O 1
ATOM 5290 N N . GLU A 1 673 ? -20.061 3.682 37.869 1.00 85.06 673 GLU A N 1
ATOM 5291 C CA . GLU A 1 673 ? -20.079 4.808 38.817 1.00 85.06 673 GLU A CA 1
ATOM 5292 C C . GLU A 1 673 ? -21.153 5.847 38.468 1.00 85.06 673 GLU A C 1
ATOM 5294 O O . GLU A 1 673 ? -21.888 6.283 39.350 1.00 85.06 673 GLU A O 1
ATOM 5299 N N . ILE A 1 674 ? -21.298 6.216 37.187 1.00 83.06 674 ILE A N 1
ATOM 5300 C CA . ILE A 1 674 ? -22.371 7.126 36.752 1.00 83.06 674 ILE A CA 1
ATOM 5301 C C . ILE A 1 674 ? -23.741 6.515 37.062 1.00 83.06 674 ILE A C 1
ATOM 5303 O O . ILE A 1 674 ? -24.606 7.206 37.585 1.00 83.06 674 ILE A O 1
ATOM 5307 N N . GLN A 1 675 ? -23.949 5.227 36.774 1.00 86.50 675 GLN A N 1
ATOM 5308 C CA . GLN A 1 675 ? -25.225 4.559 37.050 1.00 86.50 675 GLN A CA 1
ATOM 5309 C C . GLN A 1 675 ? -25.538 4.489 38.547 1.00 86.50 675 GLN A C 1
ATOM 5311 O O . GLN A 1 675 ? -26.689 4.688 38.935 1.00 86.50 675 GLN A O 1
ATOM 5316 N N . ALA A 1 676 ? -24.533 4.222 39.385 1.00 83.38 676 ALA A N 1
ATOM 5317 C CA . ALA A 1 676 ? -24.690 4.230 40.835 1.00 83.38 676 ALA A CA 1
ATOM 5318 C C . ALA A 1 676 ? -25.064 5.631 41.346 1.00 83.38 676 ALA A C 1
ATOM 5320 O O . ALA A 1 676 ? -26.049 5.774 42.069 1.00 83.38 676 ALA A O 1
ATOM 5321 N N . ALA A 1 677 ? -24.347 6.665 40.895 1.00 77.38 677 ALA A N 1
ATOM 5322 C CA . ALA A 1 677 ? -24.625 8.050 41.262 1.00 77.38 677 ALA A CA 1
ATOM 5323 C C . ALA A 1 677 ? -26.010 8.514 40.775 1.00 77.38 677 ALA A C 1
ATOM 5325 O O . ALA A 1 677 ? -26.755 9.142 41.523 1.00 77.38 677 ALA A O 1
ATOM 5326 N N . GLU A 1 678 ? -26.410 8.163 39.547 1.00 77.19 678 GLU A N 1
ATOM 5327 C CA . GLU A 1 678 ? -27.758 8.445 39.043 1.00 77.19 678 GLU A CA 1
ATOM 5328 C C . GLU A 1 678 ? -28.832 7.774 39.909 1.00 77.19 678 GLU A C 1
ATOM 5330 O O . GLU A 1 678 ? -29.829 8.416 40.232 1.00 77.19 678 GLU A O 1
ATOM 5335 N N . ALA A 1 679 ? -28.642 6.518 40.324 1.00 79.06 679 ALA A N 1
ATOM 5336 C CA . ALA A 1 679 ? -29.605 5.812 41.169 1.00 79.06 679 ALA A CA 1
ATOM 5337 C C . ALA A 1 679 ? -29.793 6.476 42.545 1.00 79.06 679 ALA A C 1
ATOM 5339 O O . ALA A 1 679 ? -30.920 6.529 43.043 1.00 79.06 679 ALA A O 1
ATOM 5340 N N . GLU A 1 680 ? -28.726 7.019 43.136 1.00 71.25 680 GLU A N 1
ATOM 5341 C CA . GLU A 1 680 ? -28.799 7.789 44.385 1.00 71.25 680 GLU A CA 1
ATOM 5342 C C . GLU A 1 680 ? -29.509 9.140 44.182 1.00 71.25 680 GLU A C 1
ATOM 5344 O O . GLU A 1 680 ? -30.346 9.542 44.994 1.00 71.25 680 GLU A O 1
ATOM 5349 N N . LEU A 1 681 ? -29.249 9.810 43.055 1.00 67.12 681 LEU A N 1
ATOM 5350 C CA . LEU A 1 681 ? -29.801 11.130 42.730 1.00 67.12 681 LEU A CA 1
ATOM 5351 C C . LEU A 1 681 ? -31.234 11.094 42.169 1.00 67.12 681 LEU A C 1
ATOM 5353 O O . LEU A 1 681 ? -31.903 12.127 42.141 1.00 67.12 681 LEU A O 1
ATOM 5357 N N . VAL A 1 682 ? -31.764 9.929 41.773 1.00 58.47 682 VAL A N 1
ATOM 5358 C CA . VAL A 1 682 ? -33.170 9.760 41.336 1.00 58.47 682 VAL A CA 1
ATOM 5359 C C . VAL A 1 682 ? -34.173 10.128 42.443 1.00 58.47 682 VAL A C 1
ATOM 5361 O O . VAL A 1 682 ? -35.289 10.548 42.135 1.00 58.47 682 VAL A O 1
ATOM 5364 N N . CYS A 1 683 ? -33.785 10.069 43.723 1.00 55.00 683 CYS A N 1
ATOM 5365 C CA . CYS A 1 683 ? -34.613 10.569 44.830 1.00 55.00 683 CYS A CA 1
ATOM 5366 C C . CYS A 1 683 ? -34.711 12.113 44.871 1.00 55.00 683 CYS A C 1
ATOM 5368 O O . CYS A 1 683 ? -35.598 12.657 45.528 1.00 55.00 683 CYS A O 1
ATOM 5370 N N . CYS A 1 684 ? -33.827 12.812 44.154 1.00 50.78 684 CYS A N 1
ATOM 5371 C CA . CYS A 1 684 ? -33.645 14.263 44.176 1.00 50.78 684 CYS A CA 1
ATOM 5372 C C . CYS A 1 684 ? -34.026 14.927 42.844 1.00 50.78 684 CYS A C 1
ATOM 5374 O O . CYS A 1 684 ? -33.460 15.959 42.484 1.00 50.78 684 CYS A O 1
ATOM 5376 N N . ILE A 1 685 ? -34.984 14.370 42.090 1.00 43.59 685 ILE A N 1
ATOM 5377 C CA . ILE A 1 685 ? -35.576 15.097 40.959 1.00 43.59 685 ILE A CA 1
ATOM 5378 C C . ILE A 1 685 ? -36.291 16.327 41.531 1.00 43.59 685 ILE A C 1
ATOM 5380 O O . ILE A 1 685 ? -37.435 16.247 41.980 1.00 43.59 685 ILE A O 1
ATOM 5384 N N . LEU A 1 686 ? -35.604 17.470 41.517 1.00 45.59 686 LEU A N 1
ATOM 5385 C CA . LEU A 1 686 ? -36.185 18.783 41.755 1.00 45.59 686 LEU A CA 1
ATOM 5386 C C . LEU A 1 686 ? -37.273 19.003 40.701 1.00 45.59 686 LEU A C 1
ATOM 5388 O O . LEU A 1 686 ? -37.005 19.371 39.557 1.00 45.59 686 LEU A O 1
ATOM 5392 N N . GLN A 1 687 ? -38.526 18.751 41.080 1.00 37.44 687 GLN A N 1
ATOM 5393 C CA . GLN A 1 687 ? -39.667 19.268 40.342 1.00 37.44 687 GLN A CA 1
ATOM 5394 C C . GLN A 1 687 ? -39.621 20.784 40.466 1.00 37.44 687 GLN A C 1
ATOM 5396 O O . GLN A 1 687 ? -40.016 21.360 41.478 1.00 37.44 687 GLN A O 1
ATOM 5401 N N . HIS A 1 688 ? -39.128 21.439 39.423 1.00 39.16 688 HIS A N 1
ATOM 5402 C CA . HIS A 1 688 ? -39.281 22.870 39.287 1.00 39.16 688 HIS A CA 1
ATOM 5403 C C . HIS A 1 688 ? -40.763 23.145 39.007 1.00 39.16 688 HIS A C 1
ATOM 5405 O O . HIS A 1 688 ? -41.217 23.138 37.865 1.00 39.16 688 HIS A O 1
ATOM 5411 N N . THR A 1 689 ? -41.555 23.338 40.063 1.00 32.59 689 THR A N 1
ATOM 5412 C CA . THR A 1 689 ? -42.782 24.119 39.937 1.00 32.59 689 THR A CA 1
ATOM 5413 C C . THR A 1 689 ? -42.325 25.545 39.676 1.00 32.59 689 THR A C 1
ATOM 5415 O O . THR A 1 689 ? -41.714 26.126 40.577 1.00 32.59 689 THR A O 1
ATOM 5418 N N . PRO A 1 690 ? -42.550 26.116 38.480 1.00 36.66 690 PRO A N 1
ATOM 5419 C CA . PRO A 1 690 ? -42.213 27.504 38.253 1.00 36.66 690 PRO A CA 1
ATOM 5420 C C . PRO A 1 690 ? -43.058 28.319 39.227 1.00 36.66 690 PRO A C 1
ATOM 5422 O O . PRO A 1 690 ? -44.268 28.476 39.051 1.00 36.66 690 PRO A O 1
ATOM 5425 N N . THR A 1 691 ? -42.434 28.831 40.283 1.00 40.88 691 THR A N 1
ATOM 5426 C CA . THR A 1 691 ? -42.970 29.984 40.978 1.00 40.88 691 THR A CA 1
ATOM 5427 C C . THR A 1 691 ? -42.833 31.115 39.977 1.00 40.88 691 THR A C 1
ATOM 5429 O O . THR A 1 691 ? -41.792 31.753 39.850 1.00 40.88 691 THR A O 1
ATOM 5432 N N . HIS A 1 692 ? -43.889 31.334 39.193 1.00 41.97 692 HIS A N 1
ATOM 5433 C CA . HIS A 1 692 ? -44.115 32.632 38.586 1.00 41.97 692 HIS A CA 1
ATOM 5434 C C . HIS A 1 692 ? -44.174 33.635 39.743 1.00 41.97 692 HIS A C 1
ATOM 5436 O O . HIS A 1 692 ? -45.242 33.927 40.275 1.00 41.97 692 HIS A O 1
ATOM 5442 N N . SER A 1 693 ? -43.020 34.148 40.170 1.00 46.78 693 SER A N 1
ATOM 5443 C CA . SER A 1 693 ? -42.982 35.448 40.804 1.00 46.78 693 SER A CA 1
ATOM 5444 C C . SER A 1 693 ? -43.480 36.400 39.725 1.00 46.78 693 SER A C 1
ATOM 5446 O O . SER A 1 693 ? -42.952 36.489 38.614 1.00 46.78 693 SER A O 1
ATOM 5448 N N . SER A 1 694 ? -44.614 37.019 40.010 1.00 50.94 694 SER A N 1
ATOM 5449 C CA . SER A 1 694 ? -45.417 37.849 39.118 1.00 50.94 694 SER A CA 1
ATOM 5450 C C . SER A 1 694 ? -44.724 39.153 38.707 1.00 50.94 694 SER A C 1
ATOM 5452 O O . SER A 1 694 ? -45.388 40.127 38.383 1.00 50.94 694 SER A O 1
ATOM 5454 N N . PHE A 1 695 ? -43.392 39.189 38.646 1.00 52.56 695 PHE A N 1
ATOM 5455 C CA . PHE A 1 695 ? -42.642 40.377 38.259 1.00 52.56 695 PHE A CA 1
ATOM 5456 C C . PHE A 1 695 ? -42.886 40.748 36.788 1.00 52.56 695 PHE A C 1
ATOM 5458 O O . PHE A 1 695 ? -43.027 41.922 36.455 1.00 52.56 695 PHE A O 1
ATOM 5465 N N . PHE A 1 696 ? -43.025 39.751 35.903 1.00 51.50 696 PHE A N 1
ATOM 5466 C CA . PHE A 1 696 ? -43.373 39.984 34.494 1.00 51.50 696 PHE A CA 1
ATOM 5467 C C . PHE A 1 696 ? -44.868 40.243 34.263 1.00 51.50 696 PHE A C 1
ATOM 5469 O O . PHE A 1 696 ? -45.217 40.937 33.310 1.00 51.50 696 PHE A O 1
ATOM 5476 N N . GLY A 1 697 ? -45.745 39.719 35.128 1.00 56.50 697 GLY A N 1
ATOM 5477 C CA . GLY A 1 697 ? -47.190 39.955 35.045 1.00 56.50 697 GLY A CA 1
ATOM 5478 C C . GLY A 1 697 ? -47.539 41.414 35.327 1.00 56.50 697 GLY A C 1
ATOM 5479 O O . GLY A 1 697 ? -48.228 42.046 34.525 1.00 56.50 697 GLY A O 1
ATOM 5480 N N . ASP A 1 698 ? -46.968 41.973 36.396 1.00 59.00 698 ASP A N 1
ATOM 5481 C CA . ASP A 1 698 ? -47.209 43.362 36.786 1.00 59.00 698 ASP A CA 1
ATOM 5482 C C . ASP A 1 698 ? -46.599 44.344 35.771 1.00 59.00 698 ASP A C 1
ATOM 5484 O O . ASP A 1 698 ? -47.252 45.307 35.363 1.00 59.00 698 ASP A O 1
ATOM 5488 N N . LEU A 1 699 ? -45.389 44.072 35.260 1.00 63.06 699 LEU A N 1
ATOM 5489 C CA . LEU A 1 699 ? -44.740 44.935 34.263 1.00 63.06 699 LEU A CA 1
ATOM 5490 C C . LEU A 1 699 ? -45.510 44.979 32.930 1.00 63.06 699 LEU A C 1
ATOM 5492 O O . LEU A 1 699 ? -45.627 46.043 32.317 1.00 63.06 699 LEU A O 1
ATOM 5496 N N . LEU A 1 700 ? -46.073 43.845 32.493 1.00 66.69 700 LEU A N 1
ATOM 5497 C CA . LEU A 1 700 ? -46.908 43.771 31.290 1.00 66.69 700 LEU A CA 1
ATOM 5498 C C . LEU A 1 700 ? -48.224 44.540 31.477 1.00 66.69 700 LEU A C 1
ATOM 5500 O O . LEU A 1 700 ? -48.701 45.186 30.544 1.00 66.69 700 LEU A O 1
ATOM 5504 N N . GLN A 1 701 ? -48.788 44.515 32.686 1.00 69.19 701 GLN A N 1
ATOM 5505 C CA . GLN A 1 701 ? -50.016 45.230 33.020 1.00 69.19 701 GLN A CA 1
ATOM 5506 C C . GLN A 1 701 ? -49.795 46.752 33.027 1.00 69.19 701 GLN A C 1
ATOM 5508 O O . GLN A 1 701 ? -50.581 47.485 32.422 1.00 69.19 701 GLN A O 1
ATOM 5513 N N . TYR A 1 702 ? -48.681 47.234 33.591 1.00 75.62 702 TYR A N 1
ATOM 5514 C CA . TYR A 1 702 ? -48.297 48.649 33.502 1.00 75.62 702 TYR A CA 1
ATOM 5515 C C . TYR A 1 702 ? -47.966 49.081 32.067 1.00 75.62 702 TYR A C 1
ATOM 5517 O O . TYR A 1 702 ? -48.361 50.173 31.652 1.00 75.62 702 TYR A O 1
ATOM 5525 N N . PHE A 1 703 ? -47.310 48.224 31.278 1.00 77.31 703 PHE A N 1
ATOM 5526 C CA . PHE A 1 703 ? -47.023 48.500 29.869 1.00 77.31 703 PHE A CA 1
ATOM 5527 C C . PHE A 1 703 ? -48.306 48.593 29.027 1.00 77.31 703 PHE A C 1
ATOM 5529 O O . PHE A 1 703 ? -48.451 49.519 28.231 1.00 77.31 703 PHE A O 1
ATOM 5536 N N . LEU A 1 704 ? -49.279 47.701 29.239 1.00 78.12 704 LEU A N 1
ATOM 5537 C CA . LEU A 1 704 ? -50.584 47.752 28.569 1.00 78.12 704 LEU A CA 1
ATOM 5538 C C . LEU A 1 704 ? -51.371 49.017 28.929 1.00 78.12 704 LEU A C 1
ATOM 5540 O O . LEU A 1 704 ? -51.915 49.666 28.036 1.00 78.12 704 LEU A O 1
ATOM 5544 N N . VAL A 1 705 ? -51.389 49.415 30.205 1.00 81.19 705 VAL A N 1
ATOM 5545 C CA . VAL A 1 705 ? -52.028 50.671 30.637 1.00 81.19 705 VAL A CA 1
ATOM 5546 C C . VAL A 1 705 ? -51.336 51.884 30.009 1.00 81.19 705 VAL A C 1
ATOM 5548 O O . VAL A 1 705 ? -52.013 52.793 29.525 1.00 81.19 705 VAL A O 1
ATOM 5551 N N . PHE A 1 706 ? -50.002 51.885 29.939 1.00 81.31 706 PHE A N 1
ATOM 5552 C CA . PHE A 1 706 ? -49.233 52.947 29.289 1.00 81.31 706 PHE A CA 1
ATOM 5553 C C . PHE A 1 706 ? -49.528 53.038 27.783 1.00 81.31 706 PHE A C 1
ATOM 5555 O O . PHE A 1 706 ? -49.794 54.126 27.273 1.00 81.31 706 PHE A O 1
ATOM 5562 N N . VAL A 1 707 ? -49.564 51.908 27.069 1.00 83.62 707 VAL A N 1
ATOM 5563 C CA . VAL A 1 707 ? -49.891 51.867 25.633 1.00 83.62 707 VAL A CA 1
ATOM 5564 C C . VAL A 1 707 ? -51.319 52.348 25.375 1.00 83.62 707 VAL A C 1
ATOM 5566 O O . VAL A 1 707 ? -51.536 53.143 24.460 1.00 83.62 707 VAL A O 1
ATOM 5569 N N . VAL A 1 708 ? -52.293 51.945 26.197 1.00 84.06 708 VAL A N 1
ATOM 5570 C CA . VAL A 1 708 ? -53.680 52.426 26.084 1.00 84.06 708 VAL A CA 1
ATOM 5571 C C . VAL A 1 708 ? -53.766 53.932 26.347 1.00 84.06 708 VAL A C 1
ATOM 5573 O O . VAL A 1 708 ? -54.435 54.635 25.591 1.00 84.06 708 VAL A O 1
ATOM 5576 N N . ALA A 1 709 ? -53.051 54.459 27.345 1.00 80.56 709 ALA A N 1
ATOM 5577 C CA . ALA A 1 709 ? -53.009 55.895 27.623 1.00 80.56 709 ALA A CA 1
ATOM 5578 C C . ALA A 1 709 ? -52.384 56.697 26.465 1.00 80.56 709 ALA A C 1
ATOM 5580 O O . ALA A 1 709 ? -52.907 57.745 26.080 1.00 80.56 709 ALA A O 1
ATOM 5581 N N . VAL A 1 710 ? -51.309 56.185 25.856 1.00 83.00 710 VAL A N 1
ATOM 5582 C CA . VAL A 1 710 ? -50.662 56.801 24.686 1.00 83.00 710 VAL A CA 1
ATOM 5583 C C . VAL A 1 710 ? -51.576 56.760 23.459 1.00 83.00 710 VAL A C 1
ATOM 5585 O O . VAL A 1 710 ? -51.710 57.770 22.767 1.00 83.00 710 VAL A O 1
ATOM 5588 N N . LEU A 1 711 ? -52.257 55.639 23.205 1.00 82.31 711 LEU A N 1
ATOM 5589 C CA . LEU A 1 711 ? -53.232 55.522 22.115 1.00 82.31 711 LEU A CA 1
ATOM 5590 C C . LEU A 1 711 ? -54.436 56.447 22.324 1.00 82.31 711 LEU A C 1
ATOM 5592 O O . LEU A 1 711 ? -54.902 57.061 21.365 1.00 82.31 711 LEU A O 1
ATOM 5596 N N . PHE A 1 712 ? -54.903 56.609 23.564 1.00 81.25 712 PHE A N 1
ATOM 5597 C CA . PHE A 1 712 ? -55.978 57.541 23.894 1.00 81.25 712 PHE A CA 1
ATOM 5598 C C . PHE A 1 712 ? -55.544 58.996 23.682 1.00 81.25 712 PHE A C 1
ATOM 5600 O O . PHE A 1 712 ? -56.278 59.764 23.065 1.00 81.25 712 PHE A O 1
ATOM 5607 N N . MET A 1 713 ? -54.325 59.367 24.091 1.00 78.50 713 MET A N 1
ATOM 5608 C CA . MET A 1 713 ? -53.751 60.695 23.830 1.00 78.50 713 MET A CA 1
ATOM 5609 C C . MET A 1 713 ? -53.567 60.961 22.329 1.00 78.50 713 MET A C 1
ATOM 5611 O O . MET A 1 713 ? -53.913 62.041 21.852 1.00 78.50 713 MET A O 1
ATOM 5615 N N . LEU A 1 714 ? -53.096 59.978 21.557 1.00 78.06 714 LEU A N 1
ATOM 5616 C CA . LEU A 1 714 ? -52.991 60.073 20.096 1.00 78.06 714 LEU A CA 1
ATOM 5617 C C . LEU A 1 714 ? -54.365 60.224 19.432 1.00 78.06 714 LEU A C 1
ATOM 5619 O O . LEU A 1 714 ? -54.528 61.073 18.554 1.00 78.06 714 LEU A O 1
ATOM 5623 N N . ALA A 1 715 ? -55.369 59.464 19.876 1.00 77.06 715 ALA A N 1
ATOM 5624 C CA . ALA A 1 715 ? -56.743 59.601 19.404 1.00 77.06 715 ALA A CA 1
ATOM 5625 C C . ALA A 1 715 ? -57.323 60.982 19.747 1.00 77.06 715 ALA A C 1
ATOM 5627 O O . ALA A 1 715 ? -57.965 61.595 18.896 1.00 77.06 715 ALA A O 1
ATOM 5628 N N . LEU A 1 716 ? -57.033 61.519 20.938 1.00 74.50 716 LEU A N 1
ATOM 5629 C CA . LEU A 1 716 ? -57.438 62.865 21.351 1.00 74.50 716 LEU A CA 1
ATOM 5630 C C . LEU A 1 716 ? -56.784 63.944 20.475 1.00 74.50 716 LEU A C 1
ATOM 5632 O O . LEU A 1 716 ? -57.457 64.870 20.035 1.00 74.50 716 LEU A O 1
ATOM 5636 N N . VAL A 1 717 ? -55.495 63.800 20.147 1.00 74.19 717 VAL A N 1
ATOM 5637 C CA . VAL A 1 717 ? -54.771 64.714 19.244 1.00 74.19 717 VAL A CA 1
ATOM 5638 C C . VAL A 1 717 ? -55.330 64.656 17.818 1.00 74.19 717 VAL A C 1
ATOM 5640 O O . VAL A 1 717 ? -55.471 65.696 17.173 1.00 74.19 717 VAL A O 1
ATOM 5643 N N . VAL A 1 718 ? -55.692 63.470 17.320 1.00 71.88 718 VAL A N 1
ATOM 5644 C CA . VAL A 1 718 ? -56.329 63.303 16.001 1.00 71.88 718 VAL A CA 1
ATOM 5645 C C . VAL A 1 718 ? -57.753 63.869 15.995 1.00 71.88 718 VAL A C 1
ATOM 5647 O O . VAL A 1 718 ? -58.153 64.516 15.025 1.00 71.88 718 VAL A O 1
ATOM 5650 N N . PHE A 1 719 ? -58.504 63.695 17.083 1.00 68.00 719 PHE A N 1
ATOM 5651 C CA . PHE A 1 719 ? -59.857 64.228 17.233 1.00 68.00 719 PHE A CA 1
ATOM 5652 C C . PHE A 1 719 ? -59.858 65.761 17.344 1.00 68.00 719 PHE A C 1
ATOM 5654 O O . PHE A 1 719 ? -60.661 66.424 16.692 1.00 68.00 719 PHE A O 1
ATOM 5661 N N . LEU A 1 720 ? -58.891 66.342 18.063 1.00 66.94 720 LEU A N 1
ATOM 5662 C CA . LEU A 1 720 ? -58.717 67.794 18.200 1.00 66.94 720 LEU A CA 1
ATOM 5663 C C . LEU A 1 720 ? -58.108 68.464 16.951 1.00 66.94 720 LEU A C 1
ATOM 5665 O O . LEU A 1 720 ? -58.244 69.676 16.784 1.00 66.94 720 LEU A O 1
ATOM 5669 N N . LYS A 1 721 ? -57.478 67.707 16.036 1.00 59.47 721 LYS A N 1
ATOM 5670 C CA . LYS A 1 721 ? -56.955 68.221 14.752 1.00 59.47 721 LYS A CA 1
ATOM 5671 C C . LYS A 1 721 ? -57.957 68.205 13.591 1.00 59.47 721 LYS A C 1
ATOM 5673 O O . LYS A 1 721 ? -57.644 68.751 12.530 1.00 59.47 721 LYS A O 1
ATOM 5678 N N . LYS A 1 722 ? -59.169 67.661 13.754 1.00 54.53 722 LYS A N 1
ATOM 5679 C CA . LYS A 1 722 ? -60.224 67.761 12.729 1.00 54.53 722 LYS A CA 1
ATOM 5680 C C . LYS A 1 722 ? -60.881 69.149 12.745 1.00 54.53 722 LYS A C 1
ATOM 5682 O O . LYS A 1 722 ? -61.957 69.343 13.300 1.00 54.53 722 LYS A O 1
ATOM 5687 N N . LYS A 1 723 ? -60.254 70.120 12.069 1.00 49.31 723 LYS A N 1
ATOM 5688 C CA . LYS A 1 723 ? -60.965 71.303 11.554 1.00 49.31 723 LYS A CA 1
ATOM 5689 C C . LYS A 1 723 ? -61.804 70.905 10.325 1.00 49.31 723 LYS A C 1
ATOM 5691 O O . LYS A 1 723 ? -61.297 70.179 9.469 1.00 49.31 723 LYS A O 1
ATOM 5696 N N . PRO A 1 724 ? -63.057 71.374 10.202 1.00 48.44 724 PRO A N 1
ATOM 5697 C CA . PRO A 1 724 ? -63.913 71.074 9.057 1.00 48.44 724 PRO A CA 1
ATOM 5698 C C . PRO A 1 724 ? -63.454 71.857 7.817 1.00 48.44 724 PRO A C 1
ATOM 5700 O O . PRO A 1 724 ? -63.360 73.082 7.861 1.00 48.44 724 PRO A O 1
ATOM 5703 N N . GLN A 1 725 ? -63.172 71.167 6.706 1.00 45.16 725 GLN A N 1
ATOM 5704 C CA . GLN A 1 725 ? -62.990 71.819 5.406 1.00 45.16 725 GLN A CA 1
ATOM 5705 C C . GLN A 1 725 ? -64.350 72.053 4.745 1.00 45.16 725 GLN A C 1
ATOM 5707 O O . GLN A 1 725 ? -65.058 71.125 4.351 1.00 45.16 725 GLN A O 1
ATOM 5712 N N . THR A 1 726 ? -64.704 73.327 4.649 1.00 43.59 726 THR A N 1
ATOM 5713 C CA . THR A 1 726 ? -65.862 73.870 3.946 1.00 43.59 726 THR A CA 1
ATOM 5714 C C . THR A 1 726 ? -65.644 73.829 2.429 1.00 43.59 726 THR A C 1
ATOM 5716 O O . THR A 1 726 ? -64.565 74.139 1.929 1.00 43.59 726 THR A O 1
ATOM 5719 N N . LYS A 1 727 ? -66.698 73.448 1.701 1.00 43.66 727 LYS A N 1
ATOM 5720 C CA . LYS A 1 727 ? -66.816 73.436 0.234 1.00 43.66 727 LYS A CA 1
ATOM 5721 C C . LYS A 1 727 ? -66.727 74.846 -0.376 1.00 43.66 727 LYS A C 1
ATOM 5723 O O . LYS A 1 727 ? -67.412 75.734 0.114 1.00 43.66 727 LYS A O 1
ATOM 5728 N N . GLN A 1 728 ? -66.040 74.977 -1.515 1.00 41.81 728 GLN A N 1
ATOM 5729 C CA . GLN A 1 728 ? -66.304 75.919 -2.630 1.00 41.81 728 GLN A CA 1
ATOM 5730 C C . GLN A 1 728 ? -65.421 75.469 -3.816 1.00 41.81 728 GLN A C 1
ATOM 5732 O O . GLN A 1 728 ? -64.203 75.495 -3.718 1.00 41.81 728 GLN A O 1
ATOM 5737 N N . SER A 1 729 ? -65.925 74.683 -4.771 1.00 38.72 729 SER A N 1
ATOM 5738 C CA . SER A 1 729 ? -66.667 75.046 -5.994 1.00 38.72 729 SER A CA 1
ATOM 5739 C C . SER A 1 729 ? -65.865 75.821 -7.053 1.00 38.72 729 SER A C 1
ATOM 5741 O O . SER A 1 729 ? -65.567 76.989 -6.831 1.00 38.72 729 SER A O 1
ATOM 5743 N N . LEU A 1 730 ? -65.750 75.192 -8.241 1.00 38.56 730 LEU A N 1
ATOM 5744 C CA . LEU A 1 730 ? -65.742 75.798 -9.591 1.00 38.56 730 LEU A CA 1
ATOM 5745 C C . LEU A 1 730 ? -64.456 76.591 -9.949 1.00 38.56 730 LEU A C 1
ATOM 5747 O O . LEU A 1 730 ? -63.953 77.356 -9.151 1.00 38.56 730 LEU A O 1
ATOM 5751 N N . LEU A 1 731 ? -63.836 76.504 -11.130 1.00 38.31 731 LEU A N 1
ATOM 5752 C CA . LEU A 1 731 ? -64.375 76.372 -12.481 1.00 38.31 731 LEU A CA 1
ATOM 5753 C C . LEU A 1 731 ? -63.204 76.232 -13.482 1.00 38.31 731 LEU A C 1
ATOM 5755 O O . LEU A 1 731 ? -62.237 76.982 -13.388 1.00 38.31 731 LEU A O 1
ATOM 5759 N N . SER A 1 732 ? -63.431 75.444 -14.544 1.00 38.69 732 SER A N 1
ATOM 5760 C CA . SER A 1 732 ? -62.890 75.650 -15.908 1.00 38.69 732 SER A CA 1
ATOM 5761 C C . SER A 1 732 ? -61.392 75.351 -16.122 1.00 38.69 732 SER A C 1
ATOM 5763 O O . SER A 1 732 ? -60.589 75.506 -15.222 1.00 38.69 732 SER A O 1
ATOM 5765 N N . LYS A 1 733 ? -60.876 74.983 -17.296 1.00 40.91 733 LYS A N 1
ATOM 5766 C CA . LYS A 1 733 ? -61.349 74.525 -18.615 1.00 40.91 733 LYS A CA 1
ATOM 5767 C C . LYS A 1 733 ? -60.045 74.278 -19.387 1.00 40.91 733 LYS A C 1
ATOM 5769 O O . LYS A 1 733 ? -59.200 75.161 -19.337 1.00 40.91 733 LYS A O 1
ATOM 5774 N N . ARG A 1 734 ? -60.012 73.234 -20.228 1.00 41.31 734 ARG A N 1
ATOM 5775 C CA . ARG A 1 734 ? -59.125 73.069 -21.408 1.00 41.31 734 ARG A CA 1
ATOM 5776 C C . ARG A 1 734 ? -57.621 72.963 -21.069 1.00 41.31 734 ARG A C 1
ATOM 5778 O O . ARG A 1 734 ? -57.074 73.807 -20.388 1.00 41.31 734 ARG A O 1
ATOM 5785 N N . ARG A 1 735 ? -56.877 71.980 -21.553 1.00 36.97 735 ARG A N 1
ATOM 5786 C CA . ARG A 1 735 ? -56.884 71.311 -22.853 1.00 36.97 735 ARG A CA 1
ATOM 5787 C C . ARG A 1 735 ? -56.213 69.955 -22.702 1.00 36.97 735 ARG A C 1
ATOM 5789 O O . ARG A 1 735 ? -55.357 69.860 -21.796 1.00 36.97 735 ARG A O 1
#

Sequence (735 aa):
MRRPYIASWTEPIAVDLRINVVLVGLNGDGAFTYKLPESRLASLLATALPTYRPSLVEEERPLNVEYTLRYDVHHQHNIGTFTKMLGEELSKLGPPDRGATLTDYAVPPSALQAWQSYFDSITVADEYSIILLNPCKRALENARTGAEGTTVEPRWQYHYNYDGAPTQAWVSEGRYTVVDLSAGPVVYGPSDVGEGAVTAASLPRLGKFHNKLRTLGQNRLYERYTVSDFAEIEAHIATTVISAIQHVFVPDIRFPAVQADKVLVPIVVLRNHVEFNPWRKGHPYSIDIDAIRREVAKLALPNQEVTIVTDLHGLHEHKHIALALAKAHKTDTVHELNVWGRYDAKEKPYIDGRALLQQMKDAQDIITSGFLQSAEERAHLSAFFSRSQPAAQASASDSQKASRPLGTRILPVYVFSLLLSPHLQNSLLDRSSLYTASAEGVIVLQTNSTEVPVPYFAQDSPVLVHPNDPTRYIIAGIATALGALNTPLQRYSPLHSRVLQSHMWANGHHPFGPYATTTGISRVFVDMVTRNAVLSRLDQALKKIHKSIADVDRFAKRYLYDPFGENITMTEFQGRTVGSTTEFTGSMADLEPGSNGPELWQSSEGERTSTFLHFQELPASTVERLYGEMNRLEGMFHRVGGLLRDYKLNEAYEVSSSLGLAAMTFAQYVRDEIQAAEAELVCCILQHTPTHSSFFGDLLQYFLVFVVAVLFMLALVVFLKKKPQTKQSLLSKRR

Organism: Acanthamoeba castellanii (strain ATCC 30010 / Neff) (NCBI:txid1257118)

Radius of gyration: 36.8 Å; Cα contacts (8 Å, |Δi|>4): 1151; chains: 1; bounding box: 104×112×116 Å

Foldseek 3Di:
DDDPPVVVLVAAAEFEAEEEEEEEQQCLNAAPRHHDDQVNLQVVLCVVDQKAFFAAAVVLGTFSHMYGYHYHYDYDHVLLVVLLLLLCQVLVVDDADPPDQEAEAEREVVSVVVCPVVVVVRDDPLGAYEYEAGHYQQSSPCSNPVDPDDPDRDRYAYFYAQVFFTAQWADALERYIYGYQRHDDWWKDFQPPCFQTRDSPLAAHPPVLSVVQVVCVVDPPNPPCVVVSVVVRSVRVSVLVVLCCDQFQPHHFNHQFQDALEEEEEEEEEEQDDPDDLCDPDDLLHAPVVLLCVFLVLQAAVNHHYHYHYFYDYNVVPPQLVVQQVVQWDWDWDFDQDPVRGTDTDIAIAGAQVSSVVSVVVCVVVVVVPTPDDPVVVVVVCVVQVVPDPPPDDDPPPPPADQDGRHYAYEYEYEYEYADDPRCQQYDHVQAHQKDADLRYIYGYAYPDQWHFGSMDIHPGTQIDGSSHRNLVSSQRCLCRNQSDDHSQWGNDSVVSHIGGHCNHVEYQHSDDRGNPHSHDRPSSSLSSLVSNLSSLVSLLSVLLVVLVVVLQVLCCVQQADPVGDGDDPDDPPDPDPDDDDDDDDDPDDDDDDDDDDDDDDDDDDDDDPNPPSPPPQPPVLVVVLVVLSVVLVVLSVVLSVCVNVSVSSVSSSSSSVSSVSSVVSSVSSVVSSVVVVVVCVVVPPPPPPPPPCPVVVVVVVVVVVVVVVVVVVVVVVVVPDDDDDDDDDDDDDD

Mean predicted aligned error: 13.3 Å